Protein AF-0000000065928203 (afdb_homodimer)

Solvent-accessible surface area (backbone atoms only — not comparable to full-atom values): 21500 Å² total; per-residue (Å²): 78,43,32,35,32,48,63,46,37,38,52,28,31,20,33,51,23,47,32,43,63,60,71,48,78,65,45,74,36,81,61,50,65,91,78,40,49,45,71,34,69,78,40,32,73,64,34,78,80,44,62,73,21,31,37,32,56,84,94,43,59,45,48,49,34,68,27,45,38,53,30,48,47,67,67,62,40,92,62,45,67,51,63,46,84,51,43,69,57,37,27,45,29,43,28,47,45,50,40,31,60,73,38,46,44,35,24,49,48,69,39,48,44,44,35,64,80,63,67,40,78,83,51,69,72,40,49,50,44,40,53,49,34,48,51,45,51,23,59,58,19,60,97,36,69,26,72,58,33,84,52,72,30,56,38,41,41,44,44,48,28,38,53,49,48,39,49,60,72,64,55,82,53,70,86,33,55,45,44,40,53,34,49,62,50,46,60,71,69,44,46,46,38,69,59,40,48,54,12,32,57,58,40,35,56,68,78,104,79,42,32,35,30,47,64,44,38,37,52,28,31,19,34,52,24,48,32,44,64,60,72,49,78,66,46,74,37,80,60,50,66,91,78,40,49,46,70,34,69,79,40,32,72,64,35,78,80,44,62,72,22,30,37,32,55,84,93,43,63,45,47,48,35,69,28,46,38,53,30,48,45,68,68,62,40,93,60,44,69,50,62,47,85,51,43,70,58,38,28,44,30,43,28,47,45,49,40,32,62,73,38,45,45,36,25,48,49,68,39,46,42,45,35,65,77,65,68,39,76,84,50,72,72,40,50,50,43,40,52,50,34,47,53,47,50,24,58,59,18,60,95,36,69,25,71,60,32,85,54,72,31,55,39,42,41,42,45,48,29,39,54,47,46,38,50,61,70,64,54,81,53,70,86,32,57,46,45,39,52,34,50,61,49,46,62,71,68,43,46,47,37,69,60,41,49,53,12,34,57,58,41,35,56,69,78,104

Foldseek 3Di:
DEWEAALQDLLSQLLVLLCLVLVHDHNYDYDDVVVPRLVDPVNCVQPVVSDPGWDDDDPDIDDDSLVSSVVCCVPRNPDCQQPHPPPLLNVLLVVLVCLCVPQQLVLVCVFPVCCLPVVDDGDVVSVVSNVVSLVVQLVCQVPALANSHDGHYSSRSSVLSRVLLCVLLPNDSVVSPSVVNSNVVCCPPRRCSVSSNVSSVVNSVSVD/DEWEAALQDLLSQLLVLLCLVLVHDHNYDYDDVVVPRLPDPVNCVQPVVSDPGWDDDPPDIDDDSLVSSVVCCVPRNPDCQQPHPPPLLNVLLVVLVCLCVPQQLVLVCVFPVCCLPVVDDGDVVSVVSNVVSLVVQLVCQVPALANSHDGHYSSRSSVLSRVLLCVLLPNDSVVSPSVVNSNVVCCPPRRCSVSSNVSSVVNSVSVD

Sequence (416 aa):
MDFYYLPGSAPCRSVLMTAKALGIELNKKLLNLQAGEHLKPEFLKINPQHTIPTLVDGDFALWESRAIMVYLVEKYGKNDSLFPKCPKKRAVINQRLYFDMGTLYKSFADYYYPQIFAKAPADPELYKKMEAAFDFLNTFLEGHQYVAGDSLTVADLALLASVSTFEVAGFDFSKYANVAKWYANAKTVAPGFDENWEGCLEFKKFFNMDFYYLPGSAPCRSVLMTAKALGIELNKKLLNLQAGEHLKPEFLKINPQHTIPTLVDGDFALWESRAIMVYLVEKYGKNDSLFPKCPKKRAVINQRLYFDMGTLYKSFADYYYPQIFAKAPADPELYKKMEAAFDFLNTFLEGHQYVAGDSLTVADLALLASVSTFEVAGFDFSKYANVAKWYANAKTVAPGFDENWEGCLEFKKFFN

pLDDT: mean 98.04, std 1.67, range [81.56, 98.94]

Organism: Lucilia cuprina (NCBI:txid7375)

Radius of gyration: 20.42 Å; Cα contacts (8 Å, |Δi|>4): 671; chains: 2; bounding box: 48×51×50 Å

Secondary structure (DSSP, 8-state):
-EEEE-TT-HHHHHHHHHHHHTTPPPEEEE--TTTTGGGSHHHHTT-TT--S-EEEETTEEEESHHHHHHHHHHHH-SSSSSS-S-HHHHHHHHHHHHHIIIIIHHHHHHHHHHHHHH-PPP-HHHHHHHHHHHHHHHHHTTT-SBTTBSS--HHHHHHHHHHHHHHHHT---TT-HHHHHHHHHHHHHSTTHHHHHHHHHHHHTTT-/-EEEE-TT-HHHHHHHHHHHHTTPPPEEEE--TTTTGGGSHHHHTT-TT--S-EEEETTEEEESHHHHHHHHHHHH-SSSSSS-S-HHHHHHHHHHHHHIIIIIHHHHHHHHHHHHHH-PPP-HHHHHHHHHHHHHHHHHTTT-SBTTBSS--HHHHHHHHHHHHHHHHT---TT-HHHHHHHHHHHHHSTTHHHHHHHHHHHHTTT-

Nearest PDB structures (foldseek):
  5zwp-assembly1_B  TM=1.001E+00  e=6.178E-30  Musca domestica
  3mak-assembly1_A  TM=9.957E-01  e=5.494E-28  Drosophila melanogaster
  1jlv-assembly1_A  TM=9.925E-01  e=7.188E-26  Anopheles cracens
  1pn9-assembly1_B  TM=9.950E-01  e=1.300E-24  Anopheles gambiae
  8z3b-assembly1_A  TM=9.804E-01  e=7.040E-24  Plutella xylostella

Structure (mmCIF, N/CA/C/O backbone):
data_AF-0000000065928203-model_v1
#
loop_
_entity.id
_entity.type
_entity.pdbx_description
1 polymer 'Glutathione S-transferase 1-1'
#
loop_
_atom_site.group_PDB
_atom_site.id
_atom_site.type_symbol
_atom_site.label_atom_id
_atom_site.label_alt_id
_atom_site.label_comp_id
_atom_site.lab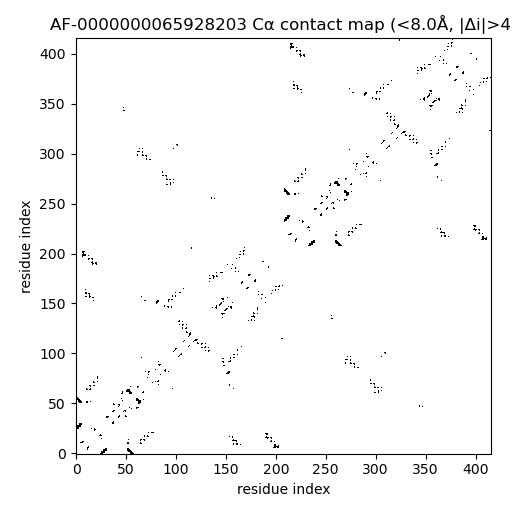el_asym_id
_atom_site.label_entity_id
_atom_site.label_seq_id
_atom_site.pdbx_PDB_ins_code
_atom_site.Cartn_x
_atom_site.Cartn_y
_atom_site.Cartn_z
_atom_site.occupancy
_atom_site.B_iso_or_equiv
_atom_site.auth_seq_id
_atom_site.auth_comp_id
_atom_site.auth_asym_id
_atom_site.auth_atom_id
_atom_site.pdbx_PDB_model_num
ATOM 1 N N . MET A 1 1 ? -11.305 -3.125 -22.25 1 98.12 1 MET A N 1
ATOM 2 C CA . MET A 1 1 ? -10.375 -2.406 -21.375 1 98.12 1 MET A CA 1
ATOM 3 C C . MET A 1 1 ? -8.93 -2.676 -21.797 1 98.12 1 MET A C 1
ATOM 5 O O . MET A 1 1 ? -8.539 -3.83 -21.969 1 98.12 1 MET A O 1
ATOM 9 N N . ASP A 1 2 ? -8.18 -1.575 -22.016 1 98.88 2 ASP A N 1
ATOM 10 C CA . ASP A 1 2 ? -6.77 -1.734 -22.328 1 98.88 2 ASP A CA 1
ATOM 11 C C . ASP A 1 2 ? -5.945 -1.984 -21.062 1 98.88 2 ASP A C 1
ATOM 13 O O . ASP A 1 2 ? -6.168 -1.346 -20.031 1 98.88 2 ASP A O 1
ATOM 17 N N . PHE A 1 3 ? -5.059 -2.934 -21.172 1 98.94 3 PHE A N 1
ATOM 18 C CA . PHE A 1 3 ? -4.227 -3.322 -20.047 1 98.94 3 PHE A CA 1
ATOM 19 C C . PHE A 1 3 ? -2.752 -3.314 -20.422 1 98.94 3 PHE A C 1
ATOM 21 O O . PHE A 1 3 ? -2.268 -4.25 -21.062 1 98.94 3 PHE A O 1
ATOM 28 N N . TYR A 1 4 ? -2.037 -2.283 -20.062 1 98.94 4 TYR A N 1
ATOM 29 C CA . TYR A 1 4 ? -0.608 -2.156 -20.328 1 98.94 4 TYR A CA 1
ATOM 30 C C . TYR A 1 4 ? 0.205 -2.953 -19.312 1 98.94 4 TYR A C 1
ATOM 32 O O . TYR A 1 4 ? 0.083 -2.74 -18.109 1 98.94 4 TYR A O 1
ATOM 40 N N . TYR A 1 5 ? 1.018 -3.934 -19.828 1 98.75 5 TYR A N 1
ATOM 41 C CA . TYR A 1 5 ? 1.588 -4.887 -18.875 1 98.75 5 TYR A CA 1
ATOM 42 C C . TYR A 1 5 ? 2.857 -5.52 -19.438 1 98.75 5 TYR A C 1
ATOM 44 O O . TYR A 1 5 ? 3.221 -5.277 -20.594 1 98.75 5 TYR A O 1
ATOM 52 N N . LEU A 1 6 ? 3.541 -6.207 -18.609 1 98.56 6 LEU A N 1
ATOM 53 C CA . LEU A 1 6 ? 4.57 -7.191 -18.922 1 98.56 6 LEU A CA 1
ATOM 54 C C . LEU A 1 6 ? 4.246 -8.539 -18.297 1 98.56 6 LEU A C 1
ATOM 56 O O . LEU A 1 6 ? 3.816 -8.609 -17.141 1 98.56 6 LEU A O 1
ATOM 60 N N . PRO A 1 7 ? 4.445 -9.594 -19.016 1 98.12 7 PRO A N 1
ATOM 61 C CA . PRO A 1 7 ? 4.023 -10.906 -18.516 1 98.12 7 PRO A CA 1
ATOM 62 C C . PRO A 1 7 ? 4.734 -11.305 -17.234 1 98.12 7 PRO A C 1
ATOM 64 O O . PRO A 1 7 ? 4.133 -11.938 -16.359 1 98.12 7 PRO A O 1
ATOM 67 N N . GLY A 1 8 ? 6 -10.93 -17.109 1 98.25 8 GLY A N 1
ATOM 68 C CA . GLY A 1 8 ? 6.793 -11.359 -15.969 1 98.25 8 GLY A CA 1
ATOM 69 C C . GLY A 1 8 ? 6.496 -10.578 -14.703 1 98.25 8 GLY A C 1
ATOM 70 O O . GLY A 1 8 ? 6.898 -10.977 -13.609 1 98.25 8 GLY A O 1
ATOM 71 N N . SER A 1 9 ? 5.793 -9.461 -14.812 1 98.44 9 SER A N 1
ATOM 72 C CA . SER A 1 9 ? 5.527 -8.562 -13.688 1 98.44 9 SER A CA 1
ATOM 73 C C . SER A 1 9 ? 4.477 -9.148 -12.75 1 98.44 9 SER A C 1
ATOM 75 O O . SER A 1 9 ? 3.328 -9.352 -13.148 1 98.44 9 SER A O 1
ATOM 77 N N . ALA A 1 10 ? 4.863 -9.414 -11.531 1 98.81 10 ALA A N 1
ATOM 78 C CA . ALA A 1 10 ? 3.941 -9.969 -10.547 1 98.81 10 ALA A CA 1
ATOM 79 C C . ALA A 1 10 ? 2.725 -9.07 -10.359 1 98.81 10 ALA A C 1
ATOM 81 O O . ALA A 1 10 ? 1.588 -9.547 -10.344 1 98.81 10 ALA A O 1
ATOM 82 N N . PRO A 1 11 ? 2.895 -7.703 -10.266 1 98.88 11 PRO A N 1
ATOM 83 C CA . PRO A 1 11 ? 1.721 -6.832 -10.18 1 98.88 11 PRO A CA 1
ATOM 84 C C . PRO A 1 11 ? 0.785 -6.98 -11.375 1 98.88 11 PRO A C 1
ATOM 86 O O . PRO A 1 11 ? -0.438 -6.957 -11.219 1 98.88 11 PRO A O 1
ATOM 89 N N . CYS A 1 12 ? 1.313 -7.129 -12.547 1 98.94 12 CYS A N 1
ATOM 90 C CA . CYS A 1 12 ? 0.478 -7.336 -13.719 1 98.94 12 CYS A CA 1
ATOM 91 C C . CYS A 1 12 ? -0.258 -8.664 -13.641 1 98.94 12 CYS A C 1
ATOM 93 O O . CYS A 1 12 ? -1.448 -8.742 -13.953 1 98.94 12 CYS A O 1
ATOM 95 N N . ARG A 1 13 ? 0.425 -9.695 -13.219 1 98.94 13 ARG A N 1
ATOM 96 C CA . ARG A 1 13 ? -0.158 -11.031 -13.156 1 98.94 13 ARG A CA 1
ATOM 97 C C . ARG A 1 13 ? -1.288 -11.078 -12.133 1 98.94 13 ARG A C 1
ATOM 99 O O . ARG A 1 13 ? -2.266 -11.805 -12.312 1 98.94 13 ARG A O 1
ATOM 106 N N . SER A 1 14 ? -1.184 -10.352 -11.047 1 98.94 14 SER A N 1
ATOM 107 C CA . SER A 1 14 ? -2.266 -10.312 -10.07 1 98.94 14 SER A CA 1
ATOM 108 C C . SER A 1 14 ? -3.543 -9.75 -10.68 1 98.94 14 SER A C 1
ATOM 110 O O . SER A 1 14 ? -4.637 -10.266 -10.438 1 98.94 14 SER A O 1
ATOM 112 N N . VAL A 1 15 ? -3.418 -8.703 -11.5 1 98.94 15 VAL A N 1
ATOM 113 C CA . VAL A 1 15 ? -4.566 -8.094 -12.164 1 98.94 15 VAL A CA 1
ATOM 114 C C . VAL A 1 15 ? -5.152 -9.07 -13.188 1 98.94 15 VAL A C 1
ATOM 116 O O . VAL A 1 15 ? -6.371 -9.203 -13.297 1 98.94 15 VAL A O 1
ATOM 119 N N . LEU A 1 16 ? -4.293 -9.766 -13.891 1 98.94 16 LEU A N 1
ATOM 120 C CA . LEU A 1 16 ? -4.746 -10.727 -14.891 1 98.94 16 LEU A CA 1
ATOM 121 C C . LEU A 1 16 ? -5.539 -11.852 -14.242 1 98.94 16 LEU A C 1
ATOM 123 O O . LEU A 1 16 ? -6.582 -12.266 -14.758 1 98.94 16 LEU A O 1
ATOM 127 N N . MET A 1 17 ? -5.07 -12.352 -13.102 1 98.88 17 MET A N 1
ATOM 128 C CA . MET A 1 17 ? -5.812 -13.383 -12.391 1 98.88 17 MET A CA 1
ATOM 129 C C . MET A 1 17 ? -7.156 -12.852 -11.906 1 98.88 17 MET A C 1
ATOM 131 O O . MET A 1 17 ? -8.164 -13.555 -11.945 1 98.88 17 MET A O 1
ATOM 135 N N . THR A 1 18 ? -7.191 -11.602 -11.414 1 98.94 18 THR A N 1
ATOM 136 C CA . THR A 1 18 ? -8.438 -10.992 -10.969 1 98.94 18 THR A CA 1
ATOM 137 C C . THR A 1 18 ? -9.438 -10.891 -12.117 1 98.94 18 THR A C 1
ATOM 139 O O . THR A 1 18 ? -10.609 -11.234 -11.961 1 98.94 18 THR A O 1
ATOM 142 N N . ALA A 1 19 ? -8.953 -10.43 -13.281 1 98.81 19 ALA A N 1
ATOM 143 C CA . ALA A 1 19 ? -9.812 -10.312 -14.461 1 98.81 19 ALA A CA 1
ATOM 144 C C . ALA A 1 19 ? -10.375 -11.672 -14.859 1 98.81 19 ALA A C 1
ATOM 146 O O . ALA A 1 19 ? -11.57 -11.797 -15.148 1 98.81 19 ALA A O 1
ATOM 147 N N . LYS A 1 20 ? -9.531 -12.672 -14.844 1 98.62 20 LYS A N 1
ATOM 148 C CA . LYS A 1 20 ? -9.969 -14.023 -15.18 1 98.62 20 LYS A CA 1
ATOM 149 C C . LYS A 1 20 ? -11.039 -14.516 -14.211 1 98.62 20 LYS A C 1
ATOM 151 O O . LYS A 1 20 ? -12.031 -15.117 -14.625 1 98.62 20 LYS A O 1
ATOM 156 N N . ALA A 1 21 ? -10.852 -14.273 -12.977 1 98.5 21 ALA A N 1
ATOM 157 C CA . ALA A 1 21 ? -11.812 -14.672 -11.953 1 98.5 21 ALA A CA 1
ATOM 158 C C . ALA A 1 21 ? -13.172 -14.016 -12.188 1 98.5 21 ALA A C 1
ATOM 160 O O . ALA A 1 21 ? -14.211 -14.562 -11.82 1 98.5 21 ALA A O 1
ATOM 161 N N . LEU A 1 22 ? -13.188 -12.852 -12.805 1 98.44 22 LEU A N 1
ATOM 162 C CA . LEU A 1 22 ? -14.406 -12.086 -13.039 1 98.44 22 LEU A CA 1
ATOM 163 C C . LEU A 1 22 ? -14.992 -12.383 -14.414 1 98.44 22 LEU A C 1
ATOM 165 O O . LEU A 1 22 ? -16.047 -11.867 -14.766 1 98.44 22 LEU A O 1
ATOM 169 N N . GLY A 1 23 ? -14.242 -13.164 -15.18 1 97.94 23 GLY A N 1
ATOM 170 C CA . GLY A 1 23 ? -14.672 -13.445 -16.547 1 97.94 23 GLY A CA 1
ATOM 171 C C . GLY A 1 23 ? -14.492 -12.273 -17.484 1 97.94 23 GLY A C 1
ATOM 172 O O . GLY A 1 23 ? -15.242 -12.117 -18.453 1 97.94 23 GLY A O 1
ATOM 173 N N . ILE A 1 24 ? -13.562 -11.398 -17.219 1 98 24 ILE A N 1
ATOM 174 C CA . ILE A 1 24 ? -13.289 -10.219 -18.031 1 98 24 ILE A CA 1
ATOM 175 C C . ILE A 1 24 ? -12.102 -10.484 -18.953 1 98 24 ILE A C 1
ATOM 177 O O . ILE A 1 24 ? -11.055 -10.961 -18.516 1 98 24 ILE A O 1
ATOM 181 N N . GLU A 1 25 ? -12.203 -10.258 -20.141 1 97.12 25 GLU A N 1
ATOM 182 C CA . GLU A 1 25 ? -11.094 -10.297 -21.094 1 97.12 25 GLU A CA 1
ATOM 183 C C . GLU A 1 25 ? -10.469 -8.914 -21.266 1 97.12 25 GLU A C 1
ATOM 185 O O . GLU A 1 25 ? -11.148 -7.965 -21.656 1 97.12 25 GLU A O 1
ATOM 190 N N . LEU A 1 26 ? -9.25 -8.805 -21 1 98.69 26 LEU A N 1
ATOM 191 C CA . LEU A 1 26 ? -8.531 -7.539 -21.125 1 98.69 26 LEU A CA 1
ATOM 192 C C . LEU A 1 26 ? -7.824 -7.449 -22.469 1 98.69 26 LEU A C 1
ATOM 194 O O . LEU A 1 26 ? -7.297 -8.445 -22.969 1 98.69 26 LEU A O 1
ATOM 198 N N . ASN A 1 27 ? -7.848 -6.332 -23.062 1 98.88 27 ASN A N 1
ATOM 199 C CA . ASN A 1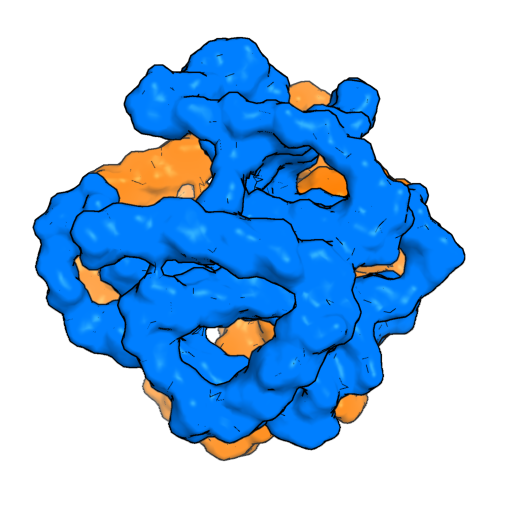 27 ? -7.02 -6.047 -24.219 1 98.88 27 ASN A CA 1
ATOM 200 C C . ASN A 1 27 ? -5.57 -5.766 -23.828 1 98.88 27 ASN A C 1
ATOM 202 O O . ASN A 1 27 ? -5.227 -4.637 -23.469 1 98.88 27 ASN A O 1
ATOM 206 N N . LYS A 1 28 ? -4.738 -6.797 -23.891 1 98.75 28 LYS A N 1
ATOM 207 C CA . LYS A 1 28 ? -3.363 -6.73 -23.406 1 98.75 28 LYS A CA 1
ATOM 208 C C . LYS A 1 28 ? -2.49 -5.891 -24.328 1 98.75 28 LYS A C 1
ATOM 210 O O . LYS A 1 28 ? -2.434 -6.141 -25.547 1 98.75 28 LYS A O 1
ATOM 215 N N . LYS A 1 29 ? -1.912 -4.902 -23.781 1 98.69 29 LYS A N 1
ATOM 216 C CA . LYS A 1 29 ? -0.957 -4.031 -24.453 1 98.69 29 LYS A CA 1
ATOM 217 C C . LYS A 1 29 ? 0.447 -4.203 -23.891 1 98.69 29 LYS A C 1
ATOM 219 O O . LYS A 1 29 ? 0.788 -3.592 -22.875 1 98.69 29 LYS A O 1
ATOM 224 N N . LEU A 1 30 ? 1.231 -4.957 -24.625 1 98.5 30 LEU A N 1
ATOM 225 C CA . LEU A 1 30 ? 2.594 -5.23 -24.172 1 98.5 30 LEU A CA 1
ATOM 226 C C . LEU A 1 30 ? 3.465 -3.984 -24.281 1 98.5 30 LEU A C 1
ATOM 228 O O . LEU A 1 30 ? 3.471 -3.316 -25.328 1 98.5 30 LEU A O 1
ATOM 232 N N . LEU A 1 31 ? 4.176 -3.65 -23.234 1 98 31 LEU A N 1
ATOM 233 C CA . LEU A 1 31 ? 5.105 -2.527 -23.25 1 98 31 LEU A CA 1
ATOM 234 C C . LEU A 1 31 ? 6.547 -3.016 -23.281 1 98 31 LEU A C 1
ATOM 236 O O . LEU A 1 31 ? 6.887 -4.016 -22.656 1 98 31 LEU A O 1
ATOM 240 N N . ASN A 1 32 ? 7.387 -2.338 -24.047 1 97.38 32 ASN A N 1
ATOM 241 C CA . ASN A 1 32 ? 8.828 -2.535 -24.016 1 97.38 32 ASN A CA 1
ATOM 242 C C . ASN A 1 32 ? 9.508 -1.527 -23.094 1 97.38 32 ASN A C 1
ATOM 244 O O . ASN A 1 32 ? 9.883 -0.435 -23.516 1 97.38 32 ASN A O 1
ATOM 248 N N . LEU A 1 33 ? 9.742 -1.918 -21.875 1 96 33 LEU A N 1
ATOM 249 C CA . LEU A 1 33 ? 10.32 -0.999 -20.906 1 96 33 LEU A CA 1
ATOM 250 C C . LEU A 1 33 ? 11.773 -0.688 -21.234 1 96 33 LEU A C 1
ATOM 252 O O . LEU A 1 33 ? 12.25 0.418 -20.984 1 96 33 LEU A O 1
ATOM 256 N N . GLN A 1 34 ? 12.438 -1.675 -21.75 1 93.19 34 GLN A N 1
ATOM 257 C CA . GLN A 1 34 ? 13.828 -1.464 -22.141 1 93.19 34 GLN A CA 1
ATOM 258 C C . GLN A 1 34 ? 13.945 -0.375 -23.203 1 93.19 34 GLN A C 1
ATOM 260 O O . GLN A 1 34 ? 14.906 0.394 -23.203 1 93.19 34 GLN A O 1
ATOM 265 N N . ALA A 1 35 ? 13 -0.288 -24.047 1 96.88 35 ALA A N 1
ATOM 266 C CA . ALA A 1 35 ? 12.977 0.72 -25.094 1 96.88 35 ALA A CA 1
ATOM 267 C C . ALA A 1 35 ? 12.375 2.029 -24.594 1 96.88 35 ALA A C 1
ATOM 269 O O . ALA A 1 35 ? 12.258 2.994 -25.359 1 96.88 35 ALA A O 1
ATOM 270 N N . GLY A 1 36 ? 11.891 2.086 -23.391 1 97.5 36 GLY A N 1
ATOM 271 C CA . GLY A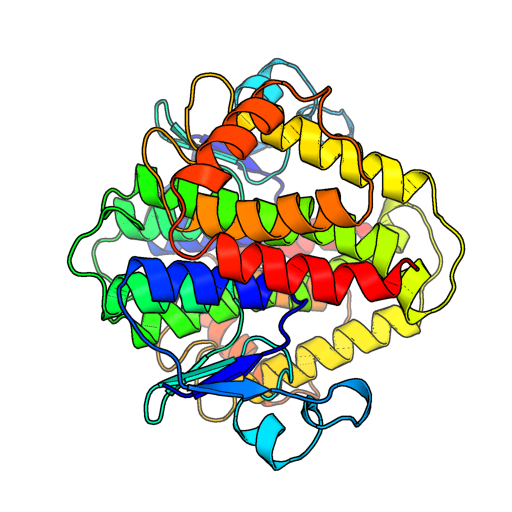 1 36 ? 11.406 3.311 -22.766 1 97.5 36 GLY A CA 1
ATOM 272 C C . GLY A 1 36 ? 10 3.678 -23.203 1 97.5 36 GLY A C 1
ATOM 273 O O . GLY A 1 36 ? 9.609 4.844 -23.125 1 97.5 36 GLY A O 1
ATOM 274 N N . GLU A 1 37 ? 9.219 2.746 -23.609 1 98.31 37 GLU A N 1
ATOM 275 C CA . GLU A 1 37 ? 7.867 3.033 -24.078 1 98.31 37 GLU A CA 1
ATOM 276 C C . GLU A 1 37 ? 7.012 3.645 -22.969 1 98.31 37 GLU A C 1
ATOM 278 O O . GLU A 1 37 ? 6.148 4.48 -23.234 1 98.31 37 GLU A O 1
ATOM 283 N N . HIS A 1 38 ? 7.309 3.252 -21.75 1 98.06 38 HIS A N 1
ATOM 284 C CA . HIS A 1 38 ? 6.547 3.748 -20.609 1 98.06 38 HIS A CA 1
ATOM 285 C C . HIS A 1 38 ? 6.918 5.188 -20.281 1 98.06 38 HIS A C 1
ATOM 287 O O . HIS A 1 38 ? 6.262 5.836 -19.469 1 98.06 38 HIS A O 1
ATOM 293 N N . LEU A 1 39 ? 7.922 5.73 -20.969 1 98.12 39 LEU A N 1
ATOM 294 C CA . LEU A 1 39 ? 8.375 7.09 -20.703 1 98.12 39 LEU A CA 1
ATOM 295 C C . LEU A 1 39 ? 8.008 8.023 -21.844 1 98.12 39 LEU A C 1
ATOM 297 O O . LEU A 1 39 ? 8.258 9.227 -21.766 1 98.12 39 LEU A O 1
ATOM 301 N N . LYS A 1 40 ? 7.434 7.496 -22.859 1 98.19 40 LYS A N 1
ATOM 302 C CA . LYS A 1 40 ? 7.027 8.32 -24 1 98.19 40 LYS A CA 1
ATOM 303 C C . LYS A 1 40 ? 5.789 9.148 -23.656 1 98.19 40 LYS A C 1
ATOM 305 O O . LYS A 1 40 ? 4.973 8.742 -22.828 1 98.19 40 LYS A O 1
ATOM 310 N N . PRO A 1 41 ? 5.605 10.25 -24.359 1 97.94 41 PRO A N 1
ATOM 311 C CA . PRO A 1 41 ? 4.5 11.156 -24.062 1 97.94 41 PRO A CA 1
ATOM 312 C C . PRO A 1 41 ? 3.135 10.477 -24.141 1 97.94 41 PRO A C 1
ATOM 314 O O . PRO A 1 41 ? 2.238 10.781 -23.359 1 97.94 41 PRO A O 1
ATOM 317 N N . GLU A 1 42 ? 3.006 9.602 -25.078 1 97.5 42 GLU A N 1
ATOM 318 C CA . GLU A 1 42 ? 1.722 8.938 -25.266 1 97.5 42 GLU A CA 1
ATOM 319 C C . GLU A 1 42 ? 1.326 8.133 -24.031 1 97.5 42 GLU A C 1
ATOM 321 O O . GLU A 1 42 ? 0.159 8.125 -23.641 1 97.5 42 GLU A O 1
ATOM 326 N N . PHE A 1 43 ? 2.309 7.398 -23.406 1 98.56 43 PHE A N 1
ATOM 327 C CA . PHE A 1 43 ? 2.01 6.621 -22.219 1 98.56 43 PHE A CA 1
ATOM 328 C C . PHE A 1 43 ? 1.923 7.527 -20.984 1 98.56 43 PHE A C 1
ATOM 330 O O . PHE A 1 43 ? 1.082 7.312 -20.109 1 98.56 43 PHE A O 1
ATOM 337 N N . LEU A 1 44 ? 2.758 8.578 -20.953 1 98.12 44 LEU A N 1
ATOM 338 C CA . LEU A 1 44 ? 2.777 9.484 -19.812 1 98.12 44 LEU A CA 1
ATOM 339 C C . LEU A 1 44 ? 1.461 10.25 -19.703 1 98.12 44 LEU A C 1
ATOM 341 O O . LEU A 1 44 ? 1.05 10.633 -18.609 1 98.12 44 LEU A O 1
ATOM 345 N N . LYS A 1 45 ? 0.74 10.398 -20.781 1 97.38 45 LYS A N 1
ATOM 346 C CA . LYS A 1 45 ? -0.581 11.016 -20.766 1 97.38 45 LYS A CA 1
ATOM 347 C C . LYS A 1 45 ? -1.599 10.133 -20.047 1 97.38 45 LYS A C 1
ATOM 349 O O . LYS A 1 45 ? -2.564 10.633 -19.469 1 97.38 45 LYS A O 1
ATOM 354 N N . ILE A 1 46 ? -1.377 8.844 -20.125 1 98.12 46 ILE A N 1
ATOM 355 C CA . ILE A 1 46 ? -2.275 7.883 -19.5 1 98.12 46 ILE A CA 1
ATOM 356 C C . ILE A 1 46 ? -1.898 7.703 -18.031 1 98.12 46 ILE A C 1
ATOM 358 O O . ILE A 1 46 ? -2.762 7.742 -17.141 1 98.12 46 ILE A O 1
ATOM 362 N N . ASN A 1 47 ? -0.62 7.559 -17.781 1 98.69 47 ASN A N 1
ATOM 363 C CA . ASN A 1 47 ? -0.081 7.332 -16.453 1 98.69 47 ASN A CA 1
ATOM 364 C C . ASN A 1 47 ? 1.18 8.156 -16.203 1 98.69 47 ASN A C 1
ATOM 366 O O . ASN A 1 47 ? 2.291 7.684 -16.453 1 98.69 47 ASN A O 1
ATOM 370 N N . PRO A 1 48 ? 1.059 9.305 -15.562 1 98.38 48 PRO A N 1
ATOM 371 C CA . PRO A 1 48 ? 2.213 10.18 -15.336 1 98.38 48 PRO A CA 1
ATOM 372 C C . PRO A 1 48 ? 3.271 9.531 -14.445 1 98.38 48 PRO A C 1
ATOM 374 O O . PRO A 1 48 ? 4.418 9.984 -14.414 1 98.38 48 PRO A O 1
ATOM 377 N N . GLN A 1 49 ? 2.885 8.508 -13.695 1 98.56 49 GLN A N 1
ATOM 378 C CA . GLN A 1 49 ? 3.846 7.797 -12.859 1 98.56 49 GLN A CA 1
ATOM 379 C C . GLN A 1 49 ? 4.578 6.723 -13.656 1 98.56 49 GLN A C 1
ATOM 381 O O . GLN A 1 49 ? 5.543 6.129 -13.172 1 98.56 49 GLN A O 1
ATOM 386 N N . HIS A 1 50 ? 4.059 6.363 -14.844 1 98.56 50 HIS A N 1
ATOM 387 C CA . HIS A 1 50 ? 4.699 5.57 -15.891 1 98.56 50 HIS A CA 1
ATOM 388 C C . HIS A 1 50 ? 4.984 4.156 -15.406 1 98.56 50 HIS A C 1
ATOM 390 O O . HIS A 1 50 ? 6.031 3.586 -15.719 1 98.56 50 HIS A O 1
ATOM 396 N N . THR A 1 51 ? 4.156 3.648 -14.508 1 98.38 51 THR A N 1
ATOM 397 C CA . THR A 1 51 ? 4.328 2.291 -14 1 98.38 51 THR A CA 1
ATOM 398 C C . THR A 1 51 ? 3.402 1.32 -14.734 1 98.38 51 THR A C 1
ATOM 400 O O . THR A 1 51 ? 2.479 1.741 -15.43 1 98.38 51 THR A O 1
ATOM 403 N N . ILE A 1 52 ? 3.684 0.092 -14.656 1 98.44 52 ILE A N 1
ATOM 404 C CA . ILE A 1 52 ? 2.775 -0.993 -15.008 1 98.44 52 ILE A CA 1
ATOM 405 C C . ILE A 1 52 ? 2.402 -1.786 -13.758 1 98.44 52 ILE A C 1
ATOM 407 O O . ILE A 1 52 ? 3.17 -1.834 -12.797 1 98.44 52 ILE A O 1
ATOM 411 N N . PRO A 1 53 ? 1.271 -2.361 -13.75 1 98.81 53 PRO A N 1
ATOM 412 C CA . PRO A 1 53 ? 0.211 -2.318 -14.766 1 98.81 53 PRO A CA 1
ATOM 413 C C . PRO A 1 53 ? -0.483 -0.959 -14.828 1 98.81 53 PRO A C 1
ATOM 415 O O . PRO A 1 53 ? -0.451 -0.196 -13.859 1 98.81 53 PRO A O 1
ATOM 418 N N . THR A 1 54 ? -0.995 -0.655 -15.977 1 98.94 54 THR A N 1
ATOM 419 C CA . THR A 1 54 ? -1.93 0.445 -16.188 1 98.94 54 THR A CA 1
ATOM 420 C C . THR A 1 54 ? -3.174 -0.039 -16.938 1 98.94 54 THR A C 1
ATOM 422 O O . THR A 1 54 ? -3.068 -0.718 -17.953 1 98.94 54 THR A O 1
ATOM 425 N N . LEU A 1 55 ? -4.34 0.233 -16.391 1 98.94 55 LEU A N 1
ATOM 426 C CA . LEU A 1 55 ? -5.629 -0.118 -16.969 1 98.94 55 LEU A CA 1
ATOM 427 C C . LEU A 1 55 ? -6.32 1.116 -17.547 1 98.94 55 LEU A C 1
ATOM 429 O O . LEU A 1 55 ? -6.348 2.17 -16.891 1 98.94 55 LEU A O 1
ATOM 433 N N . VAL A 1 56 ? -6.809 1.044 -18.719 1 98.88 56 VAL A N 1
ATOM 434 C CA . VAL A 1 56 ? -7.656 2.08 -19.312 1 98.88 56 VAL A CA 1
ATOM 435 C C . VAL A 1 56 ? -9.047 1.519 -19.578 1 98.88 56 VAL A C 1
ATOM 437 O O . VAL A 1 56 ? -9.219 0.671 -20.453 1 98.88 56 VAL A O 1
ATOM 440 N N . ASP A 1 57 ? -10.023 1.899 -18.797 1 98.75 57 ASP A N 1
ATOM 441 C CA . ASP A 1 57 ? -11.438 1.539 -18.938 1 98.75 57 ASP A CA 1
ATOM 442 C C . ASP A 1 57 ? -12.258 2.711 -19.469 1 98.75 57 ASP A C 1
ATOM 444 O O . ASP A 1 57 ? -12.789 3.508 -18.688 1 98.75 57 ASP A O 1
ATOM 448 N N . GLY A 1 58 ? -12.461 2.775 -20.797 1 97.75 58 GLY A N 1
ATOM 449 C CA . GLY A 1 58 ? -13.039 3.967 -21.391 1 97.75 58 GLY A CA 1
ATOM 450 C C . GLY A 1 58 ? -12.164 5.195 -21.234 1 97.75 58 GLY A C 1
ATOM 451 O O . GLY A 1 58 ? -11.008 5.191 -21.656 1 97.75 58 GLY A O 1
ATOM 452 N N . ASP A 1 59 ? -12.609 6.188 -20.594 1 97.25 59 ASP A N 1
ATOM 453 C CA . ASP A 1 59 ? -11.875 7.434 -20.391 1 97.25 59 ASP A CA 1
ATOM 454 C C . ASP A 1 59 ? -11.18 7.441 -19.031 1 97.25 59 ASP A C 1
ATOM 456 O O . ASP A 1 59 ? -10.664 8.477 -18.594 1 97.25 59 ASP A O 1
ATOM 460 N N . PHE A 1 60 ? -11.219 6.297 -18.438 1 98.31 60 PHE A N 1
ATOM 461 C CA . PHE A 1 60 ? -10.672 6.195 -17.078 1 98.31 60 PHE A CA 1
ATOM 462 C C . PHE A 1 60 ? -9.391 5.375 -17.078 1 98.31 60 PHE A C 1
ATOM 464 O O . PHE A 1 60 ? -9.398 4.199 -17.453 1 98.31 60 PHE A O 1
ATOM 471 N N . ALA A 1 61 ? -8.258 5.996 -16.641 1 98.75 61 ALA A N 1
ATOM 472 C CA . ALA A 1 61 ? -6.977 5.312 -16.5 1 98.75 61 ALA A CA 1
ATOM 473 C C . ALA A 1 61 ? -6.645 5.074 -15.031 1 98.75 61 ALA A C 1
ATOM 475 O O . ALA A 1 61 ? -6.879 5.945 -14.188 1 98.75 61 ALA A O 1
ATOM 476 N N . LEU A 1 62 ? -6.18 3.914 -14.766 1 98.88 62 LEU A N 1
ATOM 477 C CA . LEU A 1 62 ? -5.844 3.537 -13.398 1 98.88 62 LEU A CA 1
ATOM 478 C C . LEU A 1 62 ? -4.57 2.699 -13.359 1 98.88 62 LEU A C 1
ATOM 480 O O . LEU A 1 62 ? -4.387 1.802 -14.188 1 98.88 62 LEU A O 1
ATOM 484 N N . TRP A 1 63 ? -3.688 3.129 -12.422 1 98.75 63 TRP A N 1
ATOM 485 C CA . TRP A 1 63 ? -2.521 2.305 -12.117 1 98.75 63 TRP A CA 1
ATOM 486 C C . TRP A 1 63 ? -2.475 1.954 -10.641 1 98.75 63 TRP A C 1
ATOM 488 O O . TRP A 1 63 ? -3.309 2.422 -9.859 1 98.75 63 TRP A O 1
ATOM 498 N N . GLU A 1 64 ? -1.399 1.188 -10.328 1 98.5 64 GLU A N 1
ATOM 499 C CA . GLU A 1 64 ? -1.324 0.48 -9.047 1 98.5 64 GLU A CA 1
ATOM 500 C C . GLU A 1 64 ? -2.141 -0.809 -9.086 1 98.5 64 GLU A C 1
ATOM 502 O O . GLU A 1 64 ? -3.369 -0.77 -9.164 1 98.5 64 GLU A O 1
ATOM 507 N N . SER A 1 65 ? -1.49 -1.962 -9.109 1 98.88 65 SER A N 1
ATOM 508 C CA . SER A 1 65 ? -2.111 -3.26 -9.352 1 98.88 65 SER A CA 1
ATOM 509 C C . SER A 1 65 ? -3.223 -3.539 -8.344 1 98.88 65 SER A C 1
ATOM 511 O O . SER A 1 65 ? -4.32 -3.949 -8.727 1 98.88 65 SER A O 1
ATOM 513 N N . ARG A 1 66 ? -3.029 -3.23 -7.062 1 98.88 66 ARG A N 1
ATOM 514 C CA . ARG A 1 66 ? -4 -3.545 -6.02 1 98.88 66 ARG A CA 1
ATOM 515 C C . ARG A 1 66 ? -5.234 -2.654 -6.133 1 98.88 66 ARG A C 1
ATOM 517 O O . ARG A 1 66 ? -6.355 -3.104 -5.891 1 98.88 66 ARG A O 1
ATOM 524 N N . ALA A 1 67 ? -5.023 -1.369 -6.504 1 98.88 67 ALA A N 1
ATOM 525 C CA . ALA A 1 67 ? -6.152 -0.486 -6.785 1 98.88 67 ALA A CA 1
ATOM 526 C C . ALA A 1 67 ? -6.949 -0.98 -7.988 1 98.88 67 ALA A C 1
ATOM 528 O O . ALA A 1 67 ? -8.18 -0.942 -7.98 1 98.88 67 ALA A O 1
ATOM 529 N N . ILE A 1 68 ? -6.273 -1.479 -9.039 1 98.94 68 ILE A N 1
ATOM 530 C CA . ILE A 1 68 ? -6.93 -1.998 -10.234 1 98.94 68 ILE A CA 1
ATOM 531 C C . ILE A 1 68 ? -7.754 -3.232 -9.883 1 98.94 68 ILE A C 1
ATOM 533 O O . ILE A 1 68 ? -8.898 -3.367 -10.312 1 98.94 68 ILE A O 1
ATOM 537 N N . MET A 1 69 ? -7.176 -4.125 -9.086 1 98.94 69 MET A N 1
ATOM 538 C CA . MET A 1 69 ? -7.871 -5.348 -8.695 1 98.94 69 MET A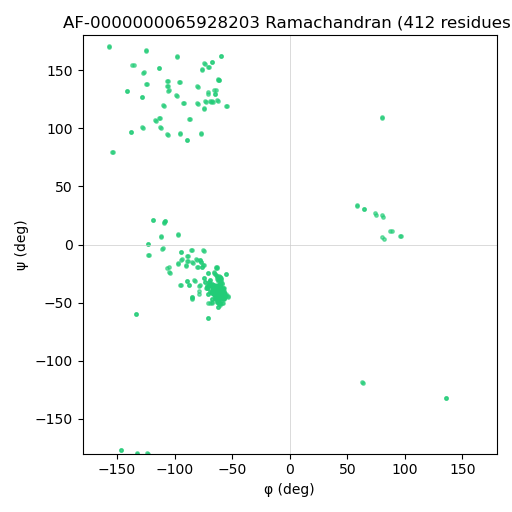 CA 1
ATOM 539 C C . MET A 1 69 ? -9.18 -5.027 -7.984 1 98.94 69 MET A C 1
ATOM 541 O O . MET A 1 69 ? -10.234 -5.559 -8.344 1 98.94 69 MET A O 1
ATOM 545 N N . VAL A 1 70 ? -9.102 -4.152 -6.984 1 98.88 70 VAL A N 1
ATOM 546 C CA . VAL A 1 70 ? -10.281 -3.797 -6.203 1 98.88 70 VAL A CA 1
ATOM 547 C C . VAL A 1 70 ? -11.289 -3.066 -7.086 1 98.88 70 VAL A C 1
ATOM 549 O O . VAL A 1 70 ? -12.492 -3.307 -6.996 1 98.88 70 VAL A O 1
ATOM 552 N N . TYR A 1 71 ? -10.844 -2.199 -8 1 98.81 71 TYR A N 1
ATOM 553 C CA . TYR A 1 71 ? -11.719 -1.514 -8.945 1 98.81 71 TYR A CA 1
ATOM 554 C C . TYR A 1 71 ? -12.492 -2.514 -9.797 1 98.81 71 TYR A C 1
ATOM 556 O O . TYR A 1 71 ? -13.711 -2.408 -9.938 1 98.81 71 TYR A O 1
ATOM 564 N N . LEU A 1 72 ? -11.82 -3.523 -10.328 1 98.88 72 LEU A N 1
ATOM 565 C CA . LEU A 1 72 ? -12.445 -4.512 -11.195 1 98.88 72 LEU A CA 1
ATOM 566 C C . LEU A 1 72 ? -13.523 -5.285 -10.445 1 98.88 72 LEU A C 1
ATOM 568 O O . LEU A 1 72 ? -14.625 -5.5 -10.969 1 98.88 72 LEU A O 1
ATOM 572 N N . VAL A 1 73 ? -13.211 -5.652 -9.211 1 98.56 73 VAL A N 1
ATOM 573 C CA . VAL A 1 73 ? -14.172 -6.469 -8.477 1 98.56 73 VAL A CA 1
ATOM 574 C C . VAL A 1 73 ? -15.375 -5.621 -8.07 1 98.56 73 VAL A C 1
ATOM 576 O O . VAL A 1 73 ? -16.516 -6.098 -8.07 1 98.56 73 VAL A O 1
ATOM 579 N N . GLU A 1 74 ? -15.172 -4.359 -7.699 1 97.88 74 GLU A N 1
ATOM 580 C CA . GLU A 1 74 ? -16.266 -3.5 -7.254 1 97.88 74 GLU A CA 1
ATOM 581 C C . GLU A 1 74 ? -17.156 -3.1 -8.422 1 97.88 74 GLU A C 1
ATOM 583 O O . GLU A 1 74 ? -18.375 -2.98 -8.266 1 97.88 74 GLU A O 1
ATOM 588 N N . LYS A 1 75 ? -16.562 -2.898 -9.547 1 97.81 75 LYS A N 1
ATOM 589 C CA . LYS A 1 75 ? -17.312 -2.381 -10.688 1 97.81 75 LYS A CA 1
ATOM 590 C C . LYS A 1 75 ? -17.953 -3.512 -11.484 1 97.81 75 LYS A C 1
ATOM 592 O O . LYS A 1 75 ? -19.094 -3.379 -11.961 1 97.81 75 LYS A O 1
ATOM 597 N N . TYR A 1 76 ? -17.281 -4.68 -11.57 1 97.88 76 TYR A N 1
ATOM 598 C CA . TYR A 1 76 ? -17.719 -5.668 -12.555 1 97.88 76 TYR A CA 1
ATOM 599 C C . TYR A 1 76 ? -18.047 -6.996 -11.883 1 97.88 76 TYR A C 1
ATOM 601 O O . TYR A 1 76 ? -18.547 -7.918 -12.523 1 97.88 76 TYR A O 1
ATOM 609 N N . GLY A 1 77 ? -17.734 -7.129 -10.602 1 97.25 77 GLY A N 1
ATOM 610 C CA . GLY A 1 77 ? -18.031 -8.367 -9.906 1 97.25 77 GLY A CA 1
ATOM 611 C C . GLY A 1 77 ? -19.516 -8.688 -9.867 1 97.25 77 GLY A C 1
ATOM 612 O O . GLY A 1 77 ? -20.344 -7.793 -9.711 1 97.25 77 GLY A O 1
ATOM 613 N N . LYS A 1 78 ? -19.859 -9.977 -10.016 1 95.81 78 LYS A N 1
ATOM 614 C CA . LYS A 1 78 ? -21.25 -10.43 -9.984 1 95.81 78 LYS A CA 1
ATOM 615 C C . LYS A 1 78 ? -21.672 -10.781 -8.555 1 95.81 78 LYS A C 1
ATOM 617 O O . LYS A 1 78 ? -22.859 -10.945 -8.281 1 95.81 78 LYS A O 1
ATOM 622 N N . ASN A 1 79 ? -20.719 -10.969 -7.766 1 93.81 79 ASN A N 1
ATOM 623 C CA . ASN A 1 79 ? -20.891 -11.18 -6.332 1 93.81 79 ASN A CA 1
ATOM 624 C C . ASN A 1 79 ? -19.734 -10.594 -5.535 1 93.81 79 ASN A C 1
ATOM 626 O O . ASN A 1 79 ? -18.828 -9.984 -6.105 1 93.81 79 ASN A O 1
ATOM 630 N N . ASP A 1 80 ? -19.797 -10.805 -4.223 1 91.81 80 ASP A N 1
ATOM 631 C CA . ASP A 1 80 ? -18.812 -10.109 -3.396 1 91.81 80 ASP A CA 1
ATOM 632 C C . ASP A 1 80 ? -17.766 -11.078 -2.848 1 91.81 80 ASP A C 1
ATOM 634 O O . ASP A 1 80 ? -17.109 -10.797 -1.847 1 91.81 80 ASP A O 1
ATOM 638 N N . SER A 1 81 ? -17.609 -12.211 -3.439 1 95.31 81 SER A N 1
ATOM 639 C CA . SER A 1 81 ? -16.766 -13.258 -2.871 1 95.31 81 SER A CA 1
ATOM 640 C C . SER A 1 81 ? -15.305 -12.844 -2.863 1 95.31 81 SER A C 1
ATOM 642 O O . SER A 1 81 ? -14.586 -13.094 -1.89 1 95.31 81 SER A O 1
ATOM 644 N N . LEU A 1 82 ? -14.875 -12.156 -3.906 1 98.31 82 LEU A N 1
ATOM 645 C CA . LEU A 1 82 ? -13.469 -11.805 -4.031 1 98.31 82 LEU A CA 1
ATOM 646 C C . LEU A 1 82 ? -13.125 -10.594 -3.17 1 98.31 82 LEU A C 1
ATOM 648 O O . LEU A 1 82 ? -11.953 -10.328 -2.891 1 98.31 82 LEU A O 1
ATOM 652 N N . PHE A 1 83 ? -14.117 -9.852 -2.807 1 98.44 83 PHE A N 1
ATOM 653 C CA . PHE A 1 83 ? -13.984 -8.656 -1.984 1 98.44 83 PHE A CA 1
ATOM 654 C C . PHE A 1 83 ? -15.273 -8.367 -1.222 1 98.44 83 PHE A C 1
ATOM 656 O O . PHE A 1 83 ? -16.047 -7.484 -1.603 1 98.44 83 PHE A O 1
ATOM 663 N N . PRO A 1 84 ? -15.484 -9.078 -0.138 1 97.31 84 PRO A N 1
ATOM 664 C CA . PRO A 1 84 ? -16.75 -9.031 0.588 1 97.31 84 PRO A CA 1
ATOM 665 C C . PRO A 1 84 ? -17.094 -7.633 1.101 1 97.31 84 PRO A C 1
ATOM 667 O O . PRO A 1 84 ? -16.203 -6.816 1.319 1 97.31 84 PRO A O 1
ATOM 670 N N . LYS A 1 85 ? -18.391 -7.398 1.449 1 94.75 85 LYS A N 1
ATOM 671 C CA . LYS A 1 85 ? -18.859 -6.074 1.849 1 94.75 85 LYS A CA 1
ATOM 672 C C . LYS A 1 85 ? -18.688 -5.863 3.35 1 94.75 85 LYS A C 1
ATOM 674 O O . LYS A 1 85 ? -18.766 -4.734 3.836 1 94.75 85 LYS A O 1
ATOM 679 N N . CYS A 1 86 ? -18.453 -6.945 4.043 1 96.75 86 CYS A N 1
ATOM 680 C CA . CYS A 1 86 ? -18.25 -6.84 5.484 1 96.75 86 CYS A CA 1
ATOM 681 C C . CYS A 1 86 ? -17 -6.012 5.793 1 96.75 86 CYS A C 1
ATOM 683 O O . CYS A 1 86 ? -15.898 -6.344 5.355 1 96.75 86 CYS A O 1
ATOM 685 N N . PRO A 1 87 ? -17.141 -4.922 6.602 1 97.31 87 PRO A N 1
ATOM 686 C CA . PRO A 1 87 ? -16 -4.031 6.848 1 97.31 87 PRO A CA 1
ATOM 687 C C . PRO A 1 87 ? -14.812 -4.754 7.473 1 97.31 87 PRO A C 1
ATOM 689 O O . PRO A 1 87 ? -13.664 -4.492 7.102 1 97.31 87 PRO A O 1
ATOM 692 N N . LYS A 1 88 ? -15.086 -5.652 8.391 1 98 88 LYS A N 1
ATOM 693 C CA . LYS A 1 88 ? -13.992 -6.375 9.039 1 98 88 LYS A CA 1
ATOM 694 C C . LYS A 1 88 ? -13.242 -7.25 8.039 1 98 88 LYS A C 1
ATOM 696 O O . LYS A 1 88 ? -12.008 -7.262 8.023 1 98 88 LYS A O 1
ATOM 701 N N . LYS A 1 89 ? -13.93 -8.016 7.207 1 98.06 89 LYS A N 1
ATOM 702 C CA . LYS A 1 89 ? -13.305 -8.875 6.207 1 98.06 89 LYS A CA 1
ATOM 703 C C . LYS A 1 89 ? -12.516 -8.047 5.195 1 98.06 89 LYS A C 1
ATOM 705 O O . LYS A 1 89 ? -11.383 -8.391 4.852 1 98.06 89 LYS A O 1
ATOM 710 N N . ARG A 1 90 ? -13.086 -6.891 4.766 1 98.06 90 ARG A N 1
ATOM 711 C CA . ARG A 1 90 ? -12.414 -6 3.822 1 98.06 90 ARG A CA 1
ATOM 712 C C . ARG A 1 90 ? -11.141 -5.426 4.426 1 98.06 90 ARG A C 1
ATOM 714 O O . ARG A 1 90 ? -10.141 -5.246 3.727 1 98.06 90 ARG A O 1
ATOM 721 N N . ALA A 1 91 ? -11.242 -5.133 5.707 1 98.75 91 ALA A N 1
ATOM 722 C CA . ALA A 1 91 ? -10.078 -4.566 6.391 1 98.75 91 ALA A CA 1
ATOM 723 C C . ALA A 1 91 ? -8.898 -5.535 6.367 1 98.75 91 ALA A C 1
ATOM 725 O O . ALA A 1 91 ? -7.766 -5.133 6.109 1 98.75 91 ALA A O 1
ATOM 726 N N . VAL A 1 92 ? -9.164 -6.793 6.605 1 98.75 92 VAL A N 1
ATOM 727 C CA . VAL A 1 92 ? -8.109 -7.801 6.598 1 98.75 92 VAL A CA 1
ATOM 728 C C . VAL A 1 92 ? -7.551 -7.957 5.184 1 98.75 92 VAL A C 1
ATOM 730 O O . VAL A 1 92 ? -6.336 -8.039 4.996 1 98.75 92 VAL A O 1
ATOM 733 N N . ILE A 1 93 ? -8.422 -7.953 4.199 1 98.88 93 ILE A N 1
ATOM 734 C CA . ILE A 1 93 ? -8.008 -8.055 2.803 1 98.88 93 ILE A CA 1
ATOM 735 C C . ILE A 1 93 ? -7.098 -6.879 2.449 1 98.88 93 ILE A C 1
ATOM 737 O O . ILE A 1 93 ? -6.012 -7.07 1.903 1 98.88 93 ILE A O 1
ATOM 741 N N . ASN A 1 94 ? -7.547 -5.672 2.77 1 98.88 94 ASN A N 1
ATOM 742 C CA . ASN A 1 94 ? -6.738 -4.484 2.502 1 98.88 94 ASN A CA 1
ATOM 743 C C . ASN A 1 94 ? -5.383 -4.562 3.195 1 98.88 94 ASN A C 1
ATOM 745 O O . ASN A 1 94 ? -4.352 -4.262 2.59 1 98.88 94 ASN A O 1
ATOM 749 N N . GLN A 1 95 ? -5.43 -4.98 4.43 1 98.88 95 GLN A N 1
ATOM 750 C CA . GLN A 1 95 ? -4.18 -5.113 5.172 1 98.88 95 GLN A CA 1
ATOM 751 C C . GLN A 1 95 ? -3.225 -6.078 4.473 1 98.88 95 GLN A C 1
ATOM 753 O O . GLN A 1 95 ? -2.02 -5.82 4.402 1 98.88 95 GLN A O 1
ATOM 758 N N . ARG A 1 96 ? -3.717 -7.195 3.975 1 98.94 96 ARG A N 1
ATOM 759 C CA . ARG A 1 96 ? -2.885 -8.172 3.283 1 98.94 96 ARG A CA 1
ATOM 760 C C . ARG A 1 96 ? -2.352 -7.609 1.971 1 98.94 96 ARG A C 1
ATOM 762 O O . ARG A 1 96 ? -1.221 -7.898 1.577 1 98.94 96 ARG A O 1
ATOM 769 N N . LEU A 1 97 ? -3.203 -6.816 1.276 1 98.94 97 LEU A N 1
ATOM 770 C CA . LEU A 1 97 ? -2.756 -6.176 0.044 1 98.94 97 LEU A CA 1
ATOM 771 C C . LEU A 1 97 ? -1.621 -5.195 0.322 1 98.94 97 LEU A C 1
ATOM 773 O O . LEU A 1 97 ? -0.621 -5.18 -0.4 1 98.94 97 LEU A O 1
ATOM 777 N N . TYR A 1 98 ? -1.761 -4.426 1.368 1 98.94 98 TYR A N 1
ATOM 778 C CA . TYR A 1 98 ? -0.696 -3.506 1.751 1 98.94 98 TYR A CA 1
ATOM 779 C C . TYR A 1 98 ? 0.544 -4.266 2.207 1 98.94 98 TYR A C 1
ATOM 781 O O . TYR A 1 98 ? 1.672 -3.846 1.933 1 98.94 98 TYR A O 1
ATOM 789 N N . PHE A 1 99 ? 0.353 -5.418 2.943 1 98.94 99 PHE A N 1
ATOM 790 C CA . PHE A 1 99 ? 1.46 -6.281 3.342 1 98.94 99 PHE A CA 1
ATOM 791 C C . PHE A 1 99 ? 2.246 -6.75 2.123 1 98.94 99 PHE A C 1
ATOM 793 O O . PHE A 1 99 ? 3.479 -6.738 2.131 1 98.94 99 PHE A O 1
ATOM 800 N N . ASP A 1 100 ? 1.508 -7.137 1.111 1 98.88 100 ASP A N 1
ATOM 801 C CA . ASP A 1 100 ? 2.172 -7.59 -0.108 1 98.88 100 ASP A CA 1
ATOM 802 C C . ASP A 1 100 ? 3.016 -6.473 -0.718 1 98.88 100 ASP A C 1
ATOM 804 O O . ASP A 1 100 ? 4.195 -6.668 -1.014 1 98.88 100 ASP A O 1
ATOM 808 N N . MET A 1 101 ? 2.445 -5.32 -0.883 1 98.62 101 MET A N 1
ATOM 809 C CA . MET A 1 101 ? 3.146 -4.207 -1.512 1 98.62 101 MET A CA 1
ATOM 810 C C . MET A 1 101 ? 4.336 -3.766 -0.666 1 98.62 101 MET A C 1
ATOM 812 O O . MET A 1 101 ? 5.445 -3.609 -1.18 1 98.62 101 MET A O 1
ATOM 816 N N . GLY A 1 102 ? 4.074 -3.645 0.644 1 98.31 102 GLY A N 1
ATOM 817 C CA . GLY A 1 102 ? 5.02 -2.939 1.495 1 98.31 102 GLY A CA 1
ATOM 818 C C . GLY A 1 102 ? 6.02 -3.861 2.164 1 98.31 102 GLY A C 1
ATOM 819 O O . GLY A 1 102 ? 7.02 -3.4 2.723 1 98.31 102 GLY A O 1
ATOM 820 N N . THR A 1 103 ? 5.77 -5.23 2.127 1 98.75 103 THR A N 1
ATOM 821 C CA . THR A 1 103 ? 6.637 -6.148 2.857 1 98.75 103 THR A CA 1
ATOM 822 C C . THR A 1 103 ? 7.023 -7.336 1.984 1 98.75 103 THR A C 1
ATOM 824 O O . THR A 1 103 ? 8.203 -7.527 1.668 1 98.75 103 THR A O 1
ATOM 827 N N . LEU A 1 104 ? 6.086 -8.094 1.516 1 98.94 104 LEU A N 1
ATOM 828 C CA . LEU A 1 104 ? 6.379 -9.352 0.837 1 98.94 104 LEU A CA 1
ATOM 829 C C . LEU A 1 104 ? 7.012 -9.102 -0.527 1 98.94 104 LEU A C 1
ATOM 831 O O . LEU A 1 104 ? 8.195 -9.367 -0.723 1 98.94 104 LEU A O 1
ATOM 835 N N . TYR A 1 105 ? 6.285 -8.469 -1.433 1 98.81 105 TYR A N 1
ATOM 836 C CA . TYR A 1 105 ? 6.828 -8.195 -2.756 1 98.81 105 TYR A CA 1
ATOM 837 C C . TYR A 1 105 ? 7.984 -7.203 -2.674 1 98.81 105 TYR A C 1
ATOM 839 O O . TYR A 1 105 ? 8.953 -7.305 -3.43 1 98.81 105 TYR A O 1
ATOM 847 N N . LYS A 1 106 ? 7.855 -6.27 -1.776 1 98.69 106 LYS A N 1
ATOM 848 C CA . LYS A 1 106 ? 8.938 -5.305 -1.575 1 98.69 106 LYS A CA 1
ATOM 849 C C . LYS A 1 106 ? 10.242 -6.012 -1.224 1 98.69 106 LYS A C 1
ATOM 851 O O . LYS A 1 106 ? 11.305 -5.633 -1.714 1 98.69 106 LYS A O 1
ATOM 856 N N . SER A 1 107 ? 10.195 -6.992 -0.298 1 98.81 107 SER A N 1
ATOM 857 C CA . SER A 1 107 ? 11.414 -7.699 0.096 1 98.81 107 SER A CA 1
ATOM 858 C C . SER A 1 107 ? 12.047 -8.414 -1.093 1 98.81 107 SER A C 1
ATOM 860 O O . SER A 1 107 ? 13.273 -8.477 -1.2 1 98.81 107 SER A O 1
ATOM 862 N N . PHE A 1 108 ? 11.219 -8.93 -1.979 1 98.88 108 PHE A N 1
ATOM 863 C CA . PHE A 1 108 ? 11.703 -9.547 -3.207 1 98.88 108 PHE A CA 1
ATOM 864 C C . PHE A 1 108 ? 12.43 -8.531 -4.074 1 98.88 108 PHE A C 1
ATOM 866 O O . PHE A 1 108 ? 13.57 -8.758 -4.488 1 98.88 108 PHE A O 1
ATOM 873 N N . ALA A 1 109 ? 11.75 -7.414 -4.367 1 98.44 109 ALA A N 1
ATOM 874 C CA . ALA A 1 109 ? 12.281 -6.375 -5.25 1 98.44 109 ALA A CA 1
ATOM 875 C C . ALA A 1 109 ? 13.594 -5.82 -4.715 1 98.44 109 ALA A C 1
ATOM 877 O O . ALA A 1 109 ? 14.562 -5.664 -5.465 1 98.44 109 ALA A O 1
ATOM 878 N N . ASP A 1 110 ? 13.602 -5.582 -3.385 1 97.94 110 ASP A N 1
ATOM 879 C CA . ASP A 1 110 ? 14.789 -5.016 -2.758 1 97.94 110 ASP A CA 1
ATOM 880 C C . ASP A 1 110 ? 15.984 -5.961 -2.885 1 97.94 110 ASP A C 1
ATOM 882 O O . ASP A 1 110 ? 17.125 -5.512 -3.051 1 97.94 110 ASP A O 1
ATOM 886 N N . TYR A 1 111 ? 15.734 -7.215 -2.812 1 98.62 111 TYR A N 1
ATOM 887 C CA . TYR A 1 111 ? 16.828 -8.18 -2.82 1 98.62 111 TYR A CA 1
ATOM 888 C C . TYR A 1 111 ? 17.25 -8.523 -4.246 1 98.62 111 TYR A C 1
ATOM 890 O O . TYR A 1 111 ? 18.438 -8.461 -4.582 1 98.62 111 TYR A O 1
ATOM 898 N N . TYR A 1 112 ? 16.312 -8.797 -5.145 1 98.38 112 TYR A N 1
ATOM 899 C CA . TYR A 1 112 ? 16.656 -9.43 -6.418 1 98.38 112 TYR A CA 1
ATOM 900 C C . TYR A 1 112 ? 16.844 -8.383 -7.508 1 98.38 112 TYR A C 1
ATOM 902 O O . TYR A 1 112 ? 17.688 -8.555 -8.398 1 98.38 112 TYR A O 1
ATOM 910 N N . TYR A 1 113 ? 16.094 -7.262 -7.516 1 97.56 113 TYR A N 1
ATOM 911 C CA . TYR A 1 113 ? 16.125 -6.348 -8.648 1 97.56 113 TYR A CA 1
ATOM 912 C C . TYR A 1 113 ? 17.5 -5.707 -8.812 1 97.56 113 TYR A C 1
ATOM 914 O O . TYR A 1 113 ? 18.016 -5.617 -9.922 1 97.56 113 TYR A O 1
ATOM 922 N N . PRO A 1 114 ? 18.141 -5.281 -7.703 1 97 114 PRO A N 1
ATOM 923 C CA . PRO A 1 114 ? 19.484 -4.746 -7.887 1 97 114 PRO A CA 1
ATOM 924 C C . PRO A 1 114 ? 20.438 -5.758 -8.516 1 97 114 PRO A C 1
ATOM 926 O O . PRO A 1 114 ? 21.328 -5.379 -9.289 1 97 114 PRO A O 1
ATOM 929 N N . GLN A 1 115 ? 20.266 -6.996 -8.219 1 97.06 115 GLN A N 1
ATOM 930 C CA . GLN A 1 115 ? 21.109 -8.047 -8.773 1 97.06 115 GLN A CA 1
ATOM 931 C C . GLN A 1 115 ? 20.828 -8.25 -10.258 1 97.06 115 GLN A C 1
ATOM 933 O O . GLN A 1 115 ? 21.75 -8.336 -11.07 1 97.06 115 GLN A O 1
ATOM 938 N N . ILE A 1 116 ? 19.547 -8.234 -10.602 1 95.25 116 ILE A N 1
ATOM 939 C CA . ILE A 1 116 ? 19.078 -8.562 -11.953 1 95.25 116 ILE A CA 1
ATOM 940 C C . ILE A 1 116 ? 19.297 -7.363 -12.875 1 95.25 116 ILE A C 1
ATOM 942 O O . ILE A 1 116 ? 19.781 -7.512 -13.992 1 95.25 116 ILE A O 1
ATOM 946 N N . PHE A 1 117 ? 19.016 -6.16 -12.438 1 92.56 117 PHE A N 1
ATOM 947 C CA . PHE A 1 117 ? 18.922 -5.02 -13.344 1 92.56 117 PHE A CA 1
ATOM 948 C C . PHE A 1 117 ? 20.141 -4.125 -13.219 1 92.56 117 PHE A C 1
ATOM 950 O O . PHE A 1 117 ? 20.438 -3.324 -14.117 1 92.56 117 PHE A O 1
ATOM 957 N N . ALA A 1 118 ? 20.891 -4.258 -12.039 1 93.31 118 ALA A N 1
ATOM 958 C CA . ALA A 1 118 ? 22.062 -3.398 -11.852 1 93.31 118 ALA A CA 1
ATOM 959 C C . ALA A 1 118 ? 23.312 -4.227 -11.617 1 93.31 118 ALA A C 1
ATOM 961 O O . ALA A 1 118 ? 24.391 -3.674 -11.375 1 93.31 118 ALA A O 1
ATOM 962 N N . LYS A 1 119 ? 23.234 -5.512 -11.609 1 95.69 119 LYS A N 1
ATOM 963 C CA . LYS A 1 119 ? 24.344 -6.43 -11.406 1 95.69 119 LYS A CA 1
ATOM 964 C C . LYS A 1 119 ? 25.031 -6.172 -10.07 1 95.69 119 LYS A C 1
ATOM 966 O O . LYS A 1 119 ? 26.266 -6.242 -9.969 1 95.69 119 LYS A O 1
ATOM 971 N N . ALA A 1 120 ? 24.25 -5.785 -9.133 1 96.62 120 ALA A N 1
ATOM 972 C CA . ALA A 1 120 ? 24.75 -5.605 -7.77 1 96.62 120 ALA A CA 1
ATOM 973 C C . ALA A 1 120 ? 24.938 -6.949 -7.07 1 96.62 120 ALA A C 1
ATOM 975 O O . ALA A 1 120 ? 24.281 -7.938 -7.43 1 96.62 120 ALA A O 1
ATOM 976 N N . PRO A 1 121 ? 25.875 -6.957 -6.168 1 97.62 121 PRO A N 1
ATOM 977 C CA . PRO A 1 121 ? 26 -8.203 -5.41 1 97.62 121 PRO A CA 1
ATOM 978 C C . PRO A 1 121 ? 24.797 -8.469 -4.496 1 97.62 121 PRO A C 1
ATOM 980 O O . PRO A 1 121 ? 24.109 -7.523 -4.094 1 97.62 121 PRO A O 1
ATOM 983 N N . ALA A 1 122 ? 24.656 -9.766 -4.188 1 97.44 122 ALA A N 1
ATOM 984 C CA . ALA A 1 122 ? 23.625 -10.141 -3.221 1 97.44 122 ALA A CA 1
ATOM 985 C C . ALA A 1 122 ? 23.906 -9.516 -1.855 1 97.44 122 ALA A C 1
ATOM 987 O O . ALA A 1 122 ? 25.062 -9.422 -1.435 1 97.44 122 ALA A O 1
ATOM 988 N N . ASP A 1 123 ? 22.875 -9.078 -1.166 1 97.5 123 ASP A N 1
ATOM 989 C CA . ASP A 1 123 ? 22.984 -8.492 0.165 1 97.5 123 ASP A CA 1
ATOM 990 C C . ASP A 1 123 ? 22.328 -9.391 1.214 1 97.5 123 ASP A C 1
ATOM 992 O O . ASP A 1 123 ? 21.094 -9.469 1.291 1 97.5 123 ASP A O 1
ATOM 996 N N . PRO A 1 124 ? 23.062 -10.023 2.059 1 98 124 PRO A N 1
ATOM 997 C CA . PRO A 1 124 ? 22.516 -10.969 3.025 1 98 124 PRO A CA 1
ATOM 998 C C . PRO A 1 124 ? 21.5 -10.32 3.971 1 98 124 PRO A C 1
ATOM 1000 O O . PRO A 1 124 ? 20.578 -10.984 4.445 1 98 124 PRO A O 1
ATOM 1003 N N . GLU A 1 125 ? 21.672 -9.031 4.238 1 97.56 125 GLU A N 1
ATOM 1004 C CA . GLU A 1 125 ? 20.719 -8.352 5.109 1 97.56 125 GLU A CA 1
ATOM 1005 C C . GLU A 1 125 ? 19.344 -8.234 4.441 1 97.56 125 GLU A C 1
ATOM 1007 O O . GLU A 1 125 ? 18.312 -8.312 5.109 1 97.56 125 GLU A O 1
ATOM 1012 N N . LEU A 1 126 ? 19.344 -8.047 3.139 1 98.25 126 LEU A N 1
ATOM 1013 C CA . LEU A 1 126 ? 18.094 -7.973 2.402 1 98.25 126 LEU A CA 1
ATOM 1014 C C . LEU A 1 126 ? 17.453 -9.352 2.262 1 98.25 126 LEU A C 1
ATOM 1016 O O . LEU A 1 126 ? 16.234 -9.477 2.225 1 98.25 126 LEU A O 1
ATOM 1020 N N . TYR A 1 127 ? 18.297 -10.414 2.172 1 98.69 127 TYR A N 1
ATOM 1021 C CA . TYR A 1 127 ? 17.766 -11.781 2.16 1 98.69 127 TYR A CA 1
ATOM 1022 C C . TYR A 1 127 ? 17 -12.078 3.436 1 98.69 127 TYR A C 1
ATOM 1024 O O . TYR A 1 127 ? 15.93 -12.695 3.391 1 98.69 127 TYR A O 1
ATOM 1032 N N . LYS A 1 128 ? 17.484 -11.609 4.578 1 98.62 128 LYS A N 1
ATOM 1033 C CA . LYS A 1 128 ? 16.828 -11.82 5.863 1 98.62 128 LYS A CA 1
ATOM 1034 C C . LYS A 1 128 ? 15.453 -11.156 5.895 1 98.62 128 LYS A C 1
ATOM 1036 O O . LYS A 1 128 ? 14.539 -11.625 6.574 1 98.62 128 LYS A O 1
ATOM 1041 N N . LYS A 1 129 ? 15.336 -10.086 5.145 1 98.62 129 LYS A N 1
ATOM 1042 C CA . LYS A 1 129 ? 14.047 -9.406 5.086 1 98.62 129 LYS A CA 1
ATOM 1043 C C . LYS A 1 129 ? 13.016 -10.258 4.348 1 98.62 129 LYS A C 1
ATOM 1045 O O . LYS A 1 129 ? 11.828 -10.219 4.668 1 98.62 129 LYS A O 1
ATOM 1050 N N . MET A 1 130 ? 13.453 -11.008 3.312 1 98.81 130 MET A N 1
ATOM 1051 C CA . MET A 1 130 ? 12.555 -11.945 2.65 1 98.81 130 MET A CA 1
ATOM 1052 C C . MET A 1 130 ? 12.109 -13.047 3.613 1 98.81 130 MET A C 1
ATOM 1054 O O . MET A 1 130 ? 10.93 -13.398 3.66 1 98.81 130 MET A O 1
ATOM 1058 N N . GLU A 1 131 ? 13.07 -13.523 4.414 1 98.88 131 GLU A N 1
ATOM 1059 C CA . GLU A 1 131 ? 12.734 -14.539 5.406 1 98.88 131 GLU A CA 1
ATOM 1060 C C . GLU A 1 131 ? 11.734 -14.008 6.426 1 98.88 131 GLU A C 1
ATOM 1062 O O . GLU A 1 131 ? 10.766 -14.688 6.762 1 98.88 131 GLU A O 1
ATOM 1067 N N . ALA A 1 132 ? 11.93 -12.797 6.891 1 98.75 132 ALA A N 1
ATOM 1068 C CA . ALA A 1 132 ? 11.016 -12.18 7.844 1 98.75 132 ALA A CA 1
ATOM 1069 C C . ALA A 1 132 ? 9.617 -12.023 7.25 1 98.75 132 ALA A C 1
ATOM 1071 O O . ALA A 1 132 ? 8.617 -12.25 7.934 1 98.75 132 ALA A O 1
ATOM 1072 N N . ALA A 1 133 ? 9.57 -11.633 6.008 1 98.88 133 ALA A N 1
ATOM 1073 C CA . ALA A 1 133 ? 8.281 -11.484 5.332 1 98.88 133 ALA A CA 1
ATOM 1074 C C . ALA A 1 133 ? 7.527 -12.812 5.301 1 98.88 133 ALA A C 1
ATOM 1076 O O . ALA A 1 133 ? 6.316 -12.844 5.535 1 98.88 133 ALA A O 1
ATOM 1077 N N . PHE A 1 134 ? 8.211 -13.883 5.055 1 98.94 134 PHE A N 1
ATOM 1078 C CA . PHE A 1 134 ? 7.566 -15.188 4.996 1 98.94 134 PHE A CA 1
ATOM 1079 C C . PHE A 1 134 ? 7.199 -15.68 6.391 1 98.94 134 PHE A C 1
ATOM 1081 O O . PHE A 1 134 ? 6.211 -16.391 6.566 1 98.94 134 PHE A O 1
ATOM 1088 N N . ASP A 1 135 ? 7.98 -15.25 7.422 1 98.88 135 ASP A N 1
ATOM 1089 C CA . ASP A 1 135 ? 7.574 -15.523 8.797 1 98.88 135 ASP A CA 1
ATOM 1090 C C . ASP A 1 135 ? 6.234 -14.867 9.117 1 98.88 135 ASP A C 1
ATOM 1092 O O . ASP A 1 135 ? 5.359 -15.484 9.719 1 98.88 135 ASP A O 1
ATOM 1096 N N . PHE A 1 136 ? 6.109 -13.641 8.719 1 98.88 136 PHE A N 1
ATOM 1097 C CA . PHE A 1 136 ? 4.852 -12.93 8.93 1 98.88 136 PHE A CA 1
ATOM 1098 C C . PHE A 1 136 ? 3.709 -13.633 8.203 1 98.88 136 PHE A C 1
ATOM 1100 O O . PHE A 1 136 ? 2.666 -13.914 8.797 1 98.88 136 PHE A O 1
ATOM 1107 N N . LEU A 1 137 ? 3.887 -13.906 6.914 1 98.94 137 LEU A N 1
ATOM 1108 C CA . LEU A 1 137 ? 2.84 -14.539 6.117 1 98.94 137 LEU A CA 1
ATOM 1109 C C . LEU A 1 137 ? 2.436 -15.883 6.715 1 98.94 137 LEU A C 1
ATOM 1111 O O . LEU A 1 137 ? 1.249 -16.219 6.754 1 98.94 137 LEU A O 1
ATOM 1115 N N . ASN A 1 138 ? 3.453 -16.641 7.125 1 98.94 138 ASN A N 1
ATOM 1116 C CA . ASN A 1 138 ? 3.188 -17.922 7.762 1 98.94 138 ASN A CA 1
ATOM 1117 C C . ASN A 1 138 ? 2.305 -17.766 9 1 98.94 138 ASN A C 1
ATOM 1119 O O . ASN A 1 138 ? 1.396 -18.578 9.227 1 98.94 138 ASN A O 1
ATOM 1123 N N . THR A 1 139 ? 2.574 -16.734 9.758 1 98.69 139 THR A N 1
ATOM 1124 C CA . THR A 1 139 ? 1.789 -16.438 10.953 1 98.69 139 THR A CA 1
ATOM 1125 C C . THR A 1 139 ? 0.373 -16.016 10.57 1 98.69 139 THR A C 1
ATOM 1127 O O . THR A 1 139 ? -0.599 -16.453 11.188 1 98.69 139 THR A O 1
ATOM 1130 N N . PHE A 1 140 ? 0.223 -15.188 9.516 1 98.5 140 PHE A N 1
ATOM 1131 C CA . PHE A 1 140 ? -1.084 -14.734 9.062 1 98.5 140 PHE A CA 1
ATOM 1132 C C . PHE A 1 140 ? -1.966 -15.914 8.672 1 98.5 140 PHE A C 1
ATOM 1134 O O . PHE A 1 140 ? -3.186 -15.867 8.836 1 98.5 140 PHE A O 1
ATOM 1141 N N . LEU A 1 141 ? -1.405 -16.953 8.188 1 98.75 141 LEU A N 1
ATOM 1142 C CA . LEU A 1 141 ? -2.125 -18.062 7.59 1 98.75 141 LEU A CA 1
ATOM 1143 C C . LEU A 1 141 ? -2.484 -19.109 8.641 1 98.75 141 LEU A C 1
ATOM 1145 O O . LEU A 1 141 ? -3.211 -20.062 8.359 1 98.75 141 LEU A O 1
ATOM 1149 N N . GLU A 1 142 ? -1.928 -18.938 9.828 1 98.12 142 GLU A N 1
ATOM 1150 C CA . GLU A 1 142 ? -2.229 -19.891 10.883 1 98.12 142 GLU A CA 1
ATOM 1151 C C . GLU A 1 142 ? -3.732 -20.031 11.102 1 98.12 142 GLU A C 1
ATOM 1153 O O . GLU A 1 142 ? -4.41 -19.031 11.367 1 98.12 142 GLU A O 1
ATOM 1158 N N . GLY A 1 143 ? -4.242 -21.234 10.898 1 97.31 143 GLY A N 1
ATOM 1159 C CA . GLY A 1 143 ? -5.645 -21.516 11.141 1 97.31 143 GLY A CA 1
ATOM 1160 C C . GLY A 1 143 ? -6.551 -21.094 10 1 97.31 143 GLY A C 1
ATOM 1161 O O . GLY A 1 143 ? -7.773 -21.156 10.117 1 97.31 143 GLY A O 1
ATOM 1162 N N . HIS A 1 144 ? -6.023 -20.641 8.938 1 97.94 144 HIS A N 1
ATOM 1163 C CA . HIS A 1 144 ? -6.816 -20.156 7.812 1 97.94 144 HIS A CA 1
ATOM 1164 C C . HIS A 1 144 ? -6.398 -20.844 6.512 1 97.94 144 HIS A C 1
ATOM 1166 O O . HIS A 1 144 ? -5.215 -21.125 6.305 1 97.94 144 HIS A O 1
ATOM 1172 N N . GLN A 1 145 ? -7.32 -21.016 5.656 1 98.06 145 GLN A N 1
ATOM 1173 C CA . GLN A 1 145 ? -7.055 -21.625 4.355 1 98.06 145 GLN A CA 1
ATOM 1174 C C . GLN A 1 145 ? -6.527 -20.594 3.363 1 98.06 145 GLN A C 1
ATOM 1176 O O . GLN A 1 145 ? -5.758 -20.938 2.463 1 98.06 145 GLN A O 1
ATOM 1181 N N . TYR A 1 146 ? -6.988 -19.375 3.572 1 98.81 146 TYR A N 1
ATOM 1182 C CA . TYR A 1 146 ? -6.605 -18.281 2.684 1 98.81 146 TYR A CA 1
ATOM 1183 C C . TYR A 1 146 ? -5.984 -17.125 3.467 1 98.81 146 TYR A C 1
ATOM 1185 O O . TYR A 1 146 ? -6.051 -17.094 4.699 1 98.81 146 TYR A O 1
ATOM 1193 N N . VAL A 1 147 ? -5.336 -16.156 2.811 1 98.88 147 VAL A N 1
ATOM 1194 C CA . VAL A 1 147 ? -4.492 -15.164 3.465 1 98.88 147 VAL A CA 1
ATOM 1195 C C . VAL A 1 147 ? -5.363 -14.195 4.258 1 98.88 147 VAL A C 1
ATOM 1197 O O . VAL A 1 147 ? -4.883 -13.539 5.188 1 98.88 147 VAL A O 1
ATOM 1200 N N . ALA A 1 148 ? -6.625 -14.062 3.861 1 98.38 148 ALA A N 1
ATOM 1201 C CA . ALA A 1 148 ? -7.52 -13.156 4.578 1 98.38 148 ALA A CA 1
ATOM 1202 C C . ALA A 1 148 ? -8.703 -13.914 5.18 1 98.38 148 ALA A C 1
ATOM 1204 O O . ALA A 1 148 ? -9.773 -13.344 5.379 1 98.38 148 ALA A O 1
ATOM 1205 N N . GLY A 1 149 ? -8.57 -15.219 5.367 1 97.06 149 GLY A N 1
ATOM 1206 C CA . GLY A 1 149 ? -9.656 -15.953 6.008 1 97.06 149 GLY A CA 1
ATOM 1207 C C . GLY A 1 149 ? -9.977 -17.266 5.309 1 97.06 149 GLY A C 1
ATOM 1208 O O . GLY A 1 149 ? -9.086 -18.062 5.02 1 97.06 149 GLY A O 1
ATOM 1209 N N . ASP A 1 150 ? -11.266 -17.438 5.09 1 95.88 150 ASP A N 1
ATOM 1210 C CA . ASP A 1 150 ? -11.688 -18.797 4.73 1 95.88 150 ASP A CA 1
ATOM 1211 C C . ASP A 1 150 ? -12.164 -18.844 3.281 1 95.88 150 ASP A C 1
ATOM 1213 O O . ASP A 1 150 ? -12.727 -19.859 2.85 1 95.88 150 ASP A O 1
ATOM 1217 N N . SER A 1 151 ? -12.016 -17.844 2.605 1 97.56 151 SER A N 1
ATOM 1218 C CA . SER A 1 151 ? -12.398 -17.828 1.196 1 97.56 151 SER A CA 1
ATOM 1219 C C . SER A 1 151 ? -11.336 -17.125 0.347 1 97.56 151 SER A C 1
ATOM 1221 O O . SER A 1 151 ? -10.555 -16.328 0.857 1 97.56 151 SER A O 1
ATOM 1223 N N . LEU A 1 152 ? -11.328 -17.516 -0.92 1 98.5 152 LEU A N 1
ATOM 1224 C CA . LEU A 1 152 ? -10.453 -16.859 -1.888 1 98.5 152 LEU A CA 1
ATOM 1225 C C . LEU A 1 152 ? -10.859 -15.398 -2.084 1 98.5 152 LEU A C 1
ATOM 1227 O O . LEU A 1 152 ? -12.039 -15.094 -2.264 1 98.5 152 LEU A O 1
ATOM 1231 N N . THR A 1 153 ? -9.938 -14.492 -1.985 1 98.81 153 THR A N 1
ATOM 1232 C CA . THR A 1 153 ? -10.18 -13.07 -2.227 1 98.81 153 THR A CA 1
ATOM 1233 C C . THR A 1 153 ? -9.109 -12.484 -3.141 1 98.81 153 THR A C 1
ATOM 1235 O O . THR A 1 153 ? -8.18 -13.188 -3.539 1 98.81 153 THR A O 1
ATOM 1238 N N . VAL A 1 154 ? -9.148 -11.219 -3.475 1 98.88 154 VAL A N 1
ATOM 1239 C CA . VAL A 1 154 ? -8.148 -10.531 -4.285 1 98.88 154 VAL A CA 1
ATOM 1240 C C . VAL A 1 154 ? -6.801 -10.539 -3.57 1 98.88 154 VAL A C 1
ATOM 1242 O O . VAL A 1 154 ? -5.75 -10.484 -4.211 1 98.88 154 VAL A O 1
ATOM 1245 N N . ALA A 1 155 ? -6.793 -10.609 -2.213 1 98.94 155 ALA A N 1
ATOM 1246 C CA . ALA A 1 155 ? -5.531 -10.68 -1.482 1 98.94 155 ALA A CA 1
ATOM 1247 C C . ALA A 1 155 ? -4.77 -11.953 -1.83 1 98.94 155 ALA A C 1
ATOM 1249 O O . ALA A 1 155 ? -3.549 -11.93 -1.995 1 98.94 155 ALA A O 1
ATOM 1250 N N . ASP A 1 156 ? -5.512 -13.062 -1.932 1 98.94 156 ASP A N 1
ATOM 1251 C CA . ASP A 1 156 ? -4.867 -14.312 -2.318 1 98.94 156 ASP A CA 1
ATOM 1252 C C . ASP A 1 156 ? -4.254 -14.211 -3.715 1 98.94 156 ASP A C 1
ATOM 1254 O O . ASP A 1 156 ? -3.152 -14.703 -3.953 1 98.94 156 ASP A O 1
ATOM 1258 N N . LEU A 1 157 ? -4.961 -13.586 -4.609 1 98.94 157 LEU A N 1
ATOM 1259 C CA . LEU A 1 157 ? -4.484 -13.469 -5.98 1 98.94 157 LEU A CA 1
ATOM 1260 C C . LEU A 1 157 ? -3.236 -12.594 -6.055 1 98.94 157 LEU A C 1
ATOM 1262 O O . LEU A 1 157 ? -2.285 -12.922 -6.77 1 98.94 157 LEU A O 1
ATOM 1266 N N . ALA A 1 158 ? -3.211 -11.5 -5.328 1 98.94 158 ALA A N 1
ATOM 1267 C CA . ALA A 1 158 ? -2.037 -10.633 -5.285 1 98.94 158 ALA A CA 1
ATOM 1268 C C . ALA A 1 158 ? -0.833 -11.367 -4.703 1 98.94 158 ALA A C 1
ATOM 1270 O O . ALA A 1 158 ? 0.25 -11.359 -5.293 1 98.94 158 ALA A O 1
ATOM 1271 N N . LEU A 1 159 ? -1.05 -12.016 -3.557 1 98.94 159 LEU A N 1
ATOM 1272 C CA . LEU A 1 159 ? 0.058 -12.68 -2.879 1 98.94 159 LEU A CA 1
ATOM 1273 C C . LEU A 1 159 ? 0.512 -13.914 -3.656 1 98.94 159 LEU A C 1
ATOM 1275 O O . LEU A 1 159 ? 1.698 -14.25 -3.658 1 98.94 159 LEU A O 1
ATOM 1279 N N . LEU A 1 160 ? -0.418 -14.578 -4.34 1 98.94 160 LEU A N 1
ATOM 1280 C CA . LEU A 1 160 ? -0.06 -15.711 -5.188 1 98.94 160 LEU A CA 1
ATOM 1281 C C . LEU A 1 160 ? 0.903 -15.281 -6.289 1 98.94 160 LEU A C 1
ATOM 1283 O O . LEU A 1 160 ? 1.884 -15.977 -6.566 1 98.94 160 LEU A O 1
ATOM 1287 N N . ALA A 1 161 ? 0.64 -14.148 -6.938 1 98.94 161 ALA A N 1
ATOM 1288 C CA . ALA A 1 161 ? 1.553 -13.625 -7.949 1 98.94 161 ALA A CA 1
ATOM 1289 C C . ALA A 1 161 ? 2.934 -13.359 -7.359 1 98.94 161 ALA A C 1
ATOM 1291 O O . ALA A 1 161 ? 3.953 -13.703 -7.965 1 98.94 161 ALA A O 1
ATOM 1292 N N . SER A 1 162 ? 3.006 -12.797 -6.152 1 98.94 162 SER A N 1
ATOM 1293 C CA . SER A 1 162 ? 4.27 -12.492 -5.488 1 98.94 162 SER A CA 1
ATOM 1294 C C . SER A 1 162 ? 5.016 -13.773 -5.109 1 98.94 162 SER A C 1
ATOM 1296 O O . SER A 1 162 ? 6.188 -13.938 -5.449 1 98.94 162 SER A O 1
ATOM 1298 N N . VAL A 1 163 ? 4.328 -14.703 -4.445 1 98.94 163 VAL A N 1
ATOM 1299 C CA . VAL A 1 163 ? 4.977 -15.906 -3.941 1 98.94 163 VAL A CA 1
ATOM 1300 C C . VAL A 1 163 ? 5.438 -16.766 -5.113 1 98.94 163 VAL A C 1
ATOM 1302 O O . VAL A 1 163 ? 6.488 -17.422 -5.043 1 98.94 163 VAL A O 1
ATOM 1305 N N . SER A 1 164 ? 4.672 -16.781 -6.227 1 98.94 164 SER A N 1
ATOM 1306 C CA . SER A 1 164 ? 5.098 -17.484 -7.426 1 98.94 164 SER A CA 1
ATOM 1307 C C . SER A 1 164 ? 6.402 -16.922 -7.973 1 98.94 164 SER A C 1
ATOM 1309 O O . SER A 1 164 ? 7.227 -17.656 -8.523 1 98.94 164 SER A O 1
ATOM 1311 N N . THR A 1 165 ? 6.609 -15.617 -7.855 1 98.88 165 THR A N 1
ATOM 1312 C CA . THR A 1 165 ? 7.844 -14.969 -8.281 1 98.88 165 THR A CA 1
ATOM 1313 C C . THR A 1 165 ? 9.023 -15.43 -7.426 1 98.88 165 THR A C 1
ATOM 1315 O O . THR A 1 165 ? 10.117 -15.664 -7.941 1 98.88 165 THR A O 1
ATOM 1318 N N . PHE A 1 166 ? 8.781 -15.57 -6.105 1 98.81 166 PHE A N 1
ATOM 1319 C CA . PHE A 1 166 ? 9.812 -16.109 -5.219 1 98.81 166 PHE A CA 1
ATOM 1320 C C . PHE A 1 166 ? 10.203 -17.516 -5.637 1 98.81 166 PHE A C 1
ATOM 1322 O O . PHE A 1 166 ? 11.391 -17.875 -5.613 1 98.81 166 PHE A O 1
ATOM 1329 N N . GLU A 1 167 ? 9.195 -18.312 -6.027 1 98.5 167 GLU A N 1
ATOM 1330 C CA . GLU A 1 167 ? 9.453 -19.688 -6.438 1 98.5 167 GLU A CA 1
ATOM 1331 C C . GLU A 1 167 ? 10.398 -19.734 -7.633 1 98.5 167 GLU A C 1
ATOM 1333 O O . GLU A 1 167 ? 11.391 -20.469 -7.613 1 98.5 167 GLU A O 1
ATOM 1338 N N . VAL A 1 168 ? 10.188 -18.938 -8.648 1 97.62 168 VAL A N 1
ATOM 1339 C CA . VAL A 1 168 ? 10.992 -19.047 -9.859 1 97.62 168 VAL A CA 1
ATOM 1340 C C . VAL A 1 168 ? 12.375 -18.438 -9.617 1 97.62 168 VAL A C 1
ATOM 1342 O O . VAL A 1 168 ? 13.32 -18.703 -10.367 1 97.62 168 VAL A O 1
ATOM 1345 N N . ALA A 1 169 ? 12.484 -17.594 -8.578 1 98 169 ALA A N 1
ATOM 1346 C CA . ALA A 1 169 ? 13.773 -17.016 -8.211 1 98 169 ALA A CA 1
ATOM 1347 C C . ALA A 1 169 ? 14.602 -17.984 -7.383 1 98 169 ALA A C 1
ATOM 1349 O O . ALA A 1 169 ? 15.773 -17.734 -7.094 1 98 169 ALA A O 1
ATOM 1350 N N . GLY A 1 170 ? 13.93 -19.078 -6.902 1 97.38 170 GLY A N 1
ATOM 1351 C CA . GLY A 1 170 ? 14.648 -20.109 -6.184 1 97.38 170 GLY A CA 1
ATOM 1352 C C . GLY A 1 170 ? 14.602 -19.938 -4.676 1 97.38 170 GLY A C 1
ATOM 1353 O O . GLY A 1 170 ? 15.359 -20.594 -3.949 1 97.38 170 GLY A O 1
ATOM 1354 N N . PHE A 1 171 ? 13.812 -19 -4.234 1 98.19 171 PHE A N 1
ATOM 1355 C CA . PHE A 1 171 ? 13.648 -18.875 -2.791 1 98.19 171 PHE A CA 1
ATOM 1356 C C . PHE A 1 171 ? 12.883 -20.062 -2.227 1 98.19 171 PHE A C 1
ATOM 1358 O O . PHE A 1 171 ? 11.758 -20.344 -2.643 1 98.19 171 PHE A O 1
ATOM 1365 N N . ASP A 1 172 ? 13.414 -20.766 -1.303 1 97.88 172 ASP A N 1
ATOM 1366 C CA . ASP A 1 172 ? 12.789 -21.938 -0.709 1 97.88 172 ASP A CA 1
ATOM 1367 C C . ASP A 1 172 ? 11.883 -21.547 0.456 1 97.88 172 ASP A C 1
ATOM 1369 O O . ASP A 1 172 ? 12.367 -21.219 1.539 1 97.88 172 ASP A O 1
ATOM 1373 N N . PHE A 1 173 ? 10.586 -21.641 0.234 1 98.38 173 PHE A N 1
ATOM 1374 C CA . PHE A 1 173 ? 9.672 -21.312 1.316 1 98.38 173 PHE A CA 1
ATOM 1375 C C . PHE A 1 173 ? 8.977 -22.562 1.85 1 98.38 173 PHE A C 1
ATOM 1377 O O . PHE A 1 173 ? 7.895 -22.469 2.432 1 98.38 173 PHE A O 1
ATOM 1384 N N . SER A 1 174 ? 9.492 -23.75 1.625 1 97.94 174 SER A N 1
ATOM 1385 C CA . SER A 1 174 ? 8.914 -25 2.086 1 97.94 174 SER A CA 1
ATOM 1386 C C . SER A 1 174 ? 8.914 -25.094 3.607 1 97.94 174 SER A C 1
ATOM 1388 O O . SER A 1 174 ? 8.078 -25.781 4.199 1 97.94 174 SER A O 1
ATOM 1390 N N . LYS A 1 175 ? 9.82 -24.391 4.297 1 98 175 LYS A N 1
ATOM 1391 C CA . LYS A 1 175 ? 9.922 -24.438 5.75 1 98 175 LYS A CA 1
ATOM 1392 C C . LYS A 1 175 ? 8.797 -23.641 6.41 1 98 175 LYS A C 1
ATOM 1394 O O . LYS A 1 175 ? 8.57 -23.766 7.617 1 98 175 LYS A O 1
ATOM 1399 N N . TYR A 1 176 ? 8.195 -22.812 5.656 1 98.88 176 TYR A N 1
ATOM 1400 C CA . TYR A 1 176 ? 7.008 -22.109 6.137 1 98.88 176 TYR A CA 1
ATOM 1401 C C . TYR A 1 176 ? 5.746 -22.906 5.824 1 98.88 176 TYR A C 1
ATOM 1403 O O . TYR A 1 176 ? 5.09 -22.672 4.805 1 98.88 176 TYR A O 1
ATOM 1411 N N . ALA A 1 177 ? 5.371 -23.734 6.695 1 98.75 177 ALA A N 1
ATOM 1412 C CA . ALA A 1 177 ? 4.41 -24.797 6.445 1 98.75 177 ALA A CA 1
ATOM 1413 C C . ALA A 1 177 ? 3.055 -24.234 6.031 1 98.75 177 ALA A C 1
ATOM 1415 O O . ALA A 1 177 ? 2.406 -24.75 5.125 1 98.75 177 ALA A O 1
ATOM 1416 N N . ASN A 1 178 ? 2.637 -23.203 6.758 1 98.88 178 ASN A N 1
ATOM 1417 C CA . ASN A 1 178 ? 1.346 -22.609 6.418 1 98.88 178 ASN A CA 1
ATOM 1418 C C . ASN A 1 178 ? 1.368 -21.969 5.031 1 98.88 178 ASN A C 1
ATOM 1420 O O . ASN A 1 178 ? 0.375 -22.016 4.305 1 98.88 178 ASN A O 1
ATOM 1424 N N . VAL A 1 179 ? 2.494 -21.375 4.664 1 98.94 179 VAL A N 1
ATOM 1425 C CA . VAL A 1 179 ? 2.627 -20.766 3.344 1 98.94 179 VAL A CA 1
ATOM 1426 C C . VAL A 1 179 ? 2.611 -21.844 2.271 1 98.94 179 VAL A C 1
ATOM 1428 O O . VAL A 1 179 ? 1.928 -21.719 1.253 1 98.94 179 VAL A O 1
ATOM 1431 N N . ALA A 1 180 ? 3.398 -22.891 2.514 1 98.81 180 ALA A N 1
ATOM 1432 C CA . ALA A 1 180 ? 3.461 -24 1.558 1 98.81 180 ALA A CA 1
ATOM 1433 C C . ALA A 1 180 ? 2.08 -24.594 1.323 1 98.81 180 ALA A C 1
ATOM 1435 O O . ALA A 1 180 ? 1.702 -24.875 0.182 1 98.81 180 ALA A O 1
ATOM 1436 N N . LYS A 1 181 ? 1.365 -24.797 2.375 1 98.75 181 LYS A N 1
ATOM 1437 C CA . LYS A 1 181 ? 0.019 -25.359 2.285 1 98.75 181 LYS A CA 1
ATOM 1438 C C . LYS A 1 181 ? -0.911 -24.422 1.512 1 98.75 181 LYS A C 1
ATOM 1440 O O . LYS A 1 181 ? -1.646 -24.859 0.627 1 98.75 181 LYS A O 1
ATOM 1445 N N . TRP A 1 182 ? -0.93 -23.156 1.874 1 98.88 182 TRP A N 1
ATOM 1446 C CA . TRP A 1 182 ? -1.737 -22.156 1.179 1 98.88 182 TRP A CA 1
ATOM 1447 C C . TRP A 1 182 ? -1.386 -22.109 -0.305 1 98.88 182 TRP A C 1
ATOM 1449 O O . TRP A 1 182 ? -2.275 -22.094 -1.159 1 98.88 182 TRP A O 1
ATOM 1459 N N . TYR A 1 183 ? -0.112 -22.094 -0.597 1 98.88 183 TYR A N 1
ATOM 1460 C CA . TYR A 1 183 ? 0.355 -21.984 -1.974 1 98.88 183 TYR A CA 1
ATOM 1461 C C . TYR A 1 183 ? -0.095 -23.188 -2.799 1 98.88 183 TYR A C 1
ATOM 1463 O O . TYR A 1 183 ? -0.568 -23.031 -3.926 1 98.88 183 TYR A O 1
ATOM 1471 N N . ALA A 1 184 ? 0.057 -24.359 -2.279 1 98.62 184 ALA A N 1
ATOM 1472 C CA . ALA A 1 184 ? -0.377 -25.578 -2.953 1 98.62 184 ALA A CA 1
ATOM 1473 C C . ALA A 1 184 ? -1.866 -25.516 -3.283 1 98.62 184 ALA A C 1
ATOM 1475 O O . ALA A 1 184 ? -2.285 -25.953 -4.363 1 98.62 184 ALA A O 1
ATOM 1476 N N . ASN A 1 185 ? -2.619 -25.047 -2.41 1 98.62 185 ASN A N 1
ATOM 1477 C CA . ASN A 1 185 ? -4.055 -24.906 -2.631 1 98.62 185 ASN A CA 1
ATOM 1478 C C . ASN A 1 185 ? -4.355 -23.797 -3.641 1 98.62 185 ASN A C 1
ATOM 1480 O O . ASN A 1 185 ? -5.125 -24.016 -4.582 1 98.62 185 ASN A O 1
ATOM 1484 N N . ALA A 1 186 ? -3.775 -22.609 -3.439 1 98.56 186 ALA A N 1
ATOM 1485 C CA . ALA A 1 186 ? -4.059 -21.438 -4.254 1 98.56 186 ALA A CA 1
ATOM 1486 C C . ALA A 1 186 ? -3.766 -21.703 -5.727 1 98.56 186 ALA A C 1
ATOM 1488 O O . ALA A 1 186 ? -4.504 -21.25 -6.605 1 98.56 186 ALA A O 1
ATOM 1489 N N . LYS A 1 187 ? -2.74 -22.422 -6.047 1 98.06 187 LYS A N 1
ATOM 1490 C CA . LYS A 1 187 ? -2.369 -22.75 -7.418 1 98.06 187 LYS A CA 1
ATOM 1491 C C . LYS A 1 187 ? -3.48 -23.531 -8.117 1 98.06 187 LYS A C 1
ATOM 1493 O O . LYS A 1 187 ? -3.646 -23.422 -9.336 1 98.06 187 LYS A O 1
ATOM 1498 N N . THR A 1 188 ? -4.207 -24.219 -7.336 1 98.12 188 THR A N 1
ATOM 1499 C CA . THR A 1 188 ? -5.227 -25.094 -7.914 1 98.12 188 THR A CA 1
ATOM 1500 C C . THR A 1 188 ? -6.547 -24.344 -8.078 1 98.12 188 THR A C 1
ATOM 1502 O O . THR A 1 188 ? -7.289 -24.578 -9.031 1 98.12 188 THR A O 1
ATOM 1505 N N . VAL A 1 189 ? -6.84 -23.406 -7.242 1 98.25 189 VAL A N 1
ATOM 1506 C CA . VAL A 1 189 ? -8.188 -22.859 -7.203 1 98.25 189 VAL A CA 1
ATOM 1507 C C . VAL A 1 189 ? -8.211 -21.484 -7.863 1 98.25 189 VAL A C 1
ATOM 1509 O O . VAL A 1 189 ? -9.273 -20.969 -8.211 1 98.25 189 VAL A O 1
ATOM 1512 N N . ALA A 1 190 ? -7.066 -20.797 -7.926 1 98.31 190 ALA A N 1
ATOM 1513 C CA . ALA A 1 190 ? -7.035 -19.438 -8.484 1 98.31 190 ALA A CA 1
ATOM 1514 C C . ALA A 1 190 ? -7.32 -19.469 -9.984 1 98.31 190 ALA A C 1
ATOM 1516 O O . ALA A 1 190 ? -6.562 -20.062 -10.758 1 98.31 190 ALA A O 1
ATOM 1517 N N . PRO A 1 191 ? -8.312 -18.75 -10.375 1 97.31 191 PRO A N 1
ATOM 1518 C CA . PRO A 1 191 ? -8.508 -18.656 -11.82 1 97.31 191 PRO A CA 1
ATOM 1519 C C . PRO A 1 191 ? -7.363 -17.922 -12.523 1 97.31 191 PRO A C 1
ATOM 1521 O O . PRO A 1 191 ? -6.867 -16.922 -12.016 1 97.31 191 PRO A O 1
ATOM 1524 N N . GLY A 1 192 ? -6.883 -18.516 -13.617 1 97.44 192 GLY A N 1
ATOM 1525 C CA . GLY A 1 192 ? -5.836 -17.859 -14.383 1 97.44 192 GLY A CA 1
ATOM 1526 C C . GLY A 1 192 ? -4.438 -18.203 -13.898 1 97.44 192 GLY A C 1
ATOM 1527 O O . GLY A 1 192 ? -3.461 -17.578 -14.312 1 97.44 192 GLY A O 1
ATOM 1528 N N . PHE A 1 193 ? -4.332 -19.219 -13.016 1 98.62 193 PHE A N 1
ATOM 1529 C CA . PHE A 1 193 ? -3.012 -19.562 -12.5 1 98.62 193 PHE A CA 1
ATOM 1530 C C . PHE A 1 193 ? -2.07 -19.938 -13.641 1 98.62 193 PHE A C 1
ATOM 1532 O O . PHE A 1 193 ? -0.876 -19.625 -13.594 1 98.62 193 PHE A O 1
ATOM 1539 N N . ASP A 1 194 ? -2.561 -20.641 -14.641 1 98.44 194 ASP A N 1
ATOM 1540 C CA . ASP A 1 194 ? -1.722 -21.047 -15.766 1 98.44 194 ASP A CA 1
ATOM 1541 C C . ASP A 1 194 ? -1.059 -19.828 -16.422 1 98.44 194 ASP A C 1
ATOM 1543 O O . ASP A 1 194 ? 0.134 -19.859 -16.734 1 98.44 194 ASP A O 1
ATOM 1547 N N . GLU A 1 195 ? -1.831 -18.828 -16.609 1 98.19 195 GLU A N 1
ATOM 1548 C CA . GLU A 1 195 ? -1.274 -17.609 -17.188 1 98.19 195 GLU A CA 1
ATOM 1549 C C . GLU A 1 195 ? -0.282 -16.953 -16.234 1 98.19 195 GLU A C 1
ATOM 1551 O O . GLU A 1 195 ? 0.739 -16.406 -16.672 1 98.19 195 GLU A O 1
ATOM 1556 N N . ASN A 1 196 ? -0.6 -16.922 -14.938 1 98.81 196 ASN A N 1
ATOM 1557 C CA . ASN A 1 196 ? 0.352 -16.453 -13.938 1 98.81 196 ASN A CA 1
ATOM 1558 C C . ASN A 1 196 ? 1.685 -17.188 -14.039 1 98.81 196 ASN A C 1
ATOM 1560 O O . ASN A 1 196 ? 2.746 -16.562 -14.031 1 98.81 196 ASN A O 1
ATOM 1564 N N . TRP A 1 197 ? 1.594 -18.5 -14.188 1 98.81 197 TRP A N 1
ATOM 1565 C CA . TRP A 1 197 ? 2.807 -19.312 -14.227 1 98.81 197 TRP A CA 1
ATOM 1566 C C . TRP A 1 197 ? 3.598 -19.047 -15.5 1 98.81 197 TRP A C 1
ATOM 1568 O O . TRP A 1 197 ? 4.828 -18.969 -15.469 1 98.81 197 TRP A O 1
ATOM 1578 N N . GLU A 1 198 ? 2.898 -18.906 -16.625 1 98.75 198 GLU A N 1
ATOM 1579 C CA . GLU A 1 198 ? 3.578 -18.531 -17.859 1 98.75 198 GLU A CA 1
ATOM 1580 C C . GLU A 1 198 ? 4.367 -17.234 -17.703 1 98.75 198 GLU A C 1
ATOM 1582 O O . GLU A 1 198 ? 5.488 -17.125 -18.203 1 98.75 198 GLU A O 1
ATOM 1587 N N . GLY A 1 199 ? 3.727 -16.25 -17.016 1 98.75 199 GLY A N 1
ATOM 1588 C CA . GLY A 1 199 ? 4.43 -15.016 -16.719 1 98.75 199 GLY A CA 1
ATOM 1589 C C . GLY A 1 199 ? 5.641 -15.219 -15.828 1 98.75 199 GLY A C 1
ATOM 1590 O O . GLY A 1 199 ? 6.68 -14.586 -16.031 1 98.75 199 GLY A O 1
ATOM 1591 N N . CYS A 1 200 ? 5.508 -16.125 -14.852 1 98.62 200 CYS A N 1
ATOM 1592 C CA . CYS A 1 200 ? 6.629 -16.469 -13.984 1 98.62 200 CYS A CA 1
ATOM 1593 C C . CYS A 1 200 ? 7.793 -17.016 -14.789 1 98.62 200 CYS A C 1
ATOM 1595 O O . CYS A 1 200 ? 8.953 -16.688 -14.531 1 98.62 200 CYS A O 1
ATOM 1597 N N . LEU A 1 201 ? 7.469 -17.844 -15.742 1 98.5 201 LEU A N 1
ATOM 1598 C CA . LEU A 1 201 ? 8.516 -18.453 -16.562 1 98.5 201 LEU A CA 1
ATOM 1599 C C . LEU A 1 201 ? 9.211 -17.391 -17.422 1 98.5 201 LEU A C 1
ATOM 1601 O O . LEU A 1 201 ? 10.406 -17.5 -17.688 1 98.5 201 LEU A O 1
ATOM 1605 N N . GLU A 1 202 ? 8.484 -16.359 -17.906 1 97.88 202 GLU A N 1
ATOM 1606 C CA . GLU A 1 202 ? 9.109 -15.242 -18.594 1 97.88 202 GLU A CA 1
ATOM 1607 C C . GLU A 1 202 ? 10.086 -14.508 -17.688 1 97.88 202 GLU A C 1
ATOM 1609 O O . GLU A 1 202 ? 11.172 -14.109 -18.125 1 97.88 202 GLU A O 1
ATOM 1614 N N . PHE A 1 203 ? 9.719 -14.344 -16.422 1 97.75 203 PHE A N 1
ATOM 1615 C CA . PHE A 1 203 ? 10.57 -13.648 -15.469 1 97.75 203 PHE A CA 1
ATOM 1616 C C . PHE A 1 203 ? 11.797 -14.477 -15.133 1 97.75 203 PHE A C 1
ATOM 1618 O O . PHE A 1 203 ? 12.883 -13.938 -14.906 1 97.75 203 PHE A O 1
ATOM 1625 N N . LYS A 1 204 ? 11.633 -15.773 -15.094 1 97.62 204 LYS A N 1
ATOM 1626 C CA . LYS A 1 204 ? 12.711 -16.703 -14.758 1 97.62 204 LYS A CA 1
ATOM 1627 C C . LYS A 1 204 ? 13.914 -16.5 -15.68 1 97.62 204 LYS A C 1
ATOM 1629 O O . LYS A 1 204 ? 15.047 -16.766 -15.289 1 97.62 204 LYS A O 1
ATOM 1634 N N . LYS A 1 205 ? 13.672 -15.984 -16.859 1 96.06 205 LYS A N 1
ATOM 1635 C CA . LYS A 1 205 ? 14.727 -15.781 -17.844 1 96.06 205 LYS A CA 1
ATOM 1636 C C . LYS A 1 205 ? 15.766 -14.781 -17.359 1 96.06 205 LYS A C 1
ATOM 1638 O O . LYS A 1 205 ? 16.891 -14.758 -17.844 1 96.06 205 LYS A O 1
ATOM 1643 N N . PHE A 1 206 ? 15.422 -13.961 -16.406 1 94.25 206 PHE A N 1
ATOM 1644 C CA . PHE A 1 206 ? 16.344 -12.969 -15.875 1 94.25 206 PHE A CA 1
ATOM 1645 C C . PHE A 1 206 ? 17.344 -13.609 -14.93 1 94.25 206 PHE A C 1
ATOM 1647 O O . PHE A 1 206 ? 18.359 -13 -14.578 1 94.25 206 PHE A O 1
ATOM 1654 N N . PHE A 1 207 ? 17.109 -14.812 -14.477 1 92.62 207 PHE A N 1
ATOM 1655 C CA . PHE A 1 207 ? 17.984 -15.508 -13.547 1 92.62 207 PHE A CA 1
ATOM 1656 C C . PHE A 1 207 ? 18.922 -16.453 -14.289 1 92.62 207 PHE A C 1
ATOM 1658 O O . PHE A 1 207 ? 19.812 -17.047 -13.695 1 92.62 207 PHE A O 1
ATOM 1665 N N . ASN A 1 208 ? 18.641 -16.781 -15.5 1 81.56 208 ASN A N 1
ATOM 1666 C CA . ASN A 1 208 ? 19.484 -17.641 -16.312 1 81.56 208 ASN A CA 1
ATOM 1667 C C . ASN A 1 208 ? 20.5 -16.828 -17.109 1 81.56 208 ASN A C 1
ATOM 1669 O O . ASN A 1 208 ? 20.234 -15.695 -17.484 1 81.56 208 ASN A O 1
ATOM 1673 N N . MET B 1 1 ? -12.102 1.916 21.391 1 98.12 1 MET B N 1
ATOM 1674 C CA . MET B 1 1 ? -11.094 1.279 20.547 1 98.12 1 MET B CA 1
ATOM 1675 C C . MET B 1 1 ? -9.688 1.667 21 1 98.12 1 MET B C 1
ATOM 1677 O O . MET B 1 1 ? -9.398 2.85 21.203 1 98.12 1 MET B O 1
ATOM 1681 N N . ASP B 1 2 ? -8.859 0.638 21.234 1 98.88 2 ASP B N 1
ATOM 1682 C CA . ASP B 1 2 ? -7.473 0.914 21.594 1 98.88 2 ASP B CA 1
ATOM 1683 C C . ASP B 1 2 ? -6.637 1.231 20.359 1 98.88 2 ASP B C 1
ATOM 1685 O O . ASP B 1 2 ? -6.781 0.58 19.328 1 98.88 2 ASP B O 1
ATOM 1689 N N . PHE B 1 3 ? -5.828 2.234 20.484 1 98.88 3 PHE B N 1
ATOM 1690 C CA . PHE B 1 3 ? -4.996 2.693 19.375 1 98.88 3 PHE B CA 1
ATOM 1691 C C . PHE B 1 3 ? -3.539 2.805 19.797 1 98.88 3 PHE B C 1
ATOM 1693 O O . PHE B 1 3 ? -3.146 3.777 20.453 1 98.88 3 PHE B O 1
ATOM 1700 N N . TYR B 1 4 ? -2.734 1.849 19.453 1 98.94 4 TYR B N 1
ATOM 1701 C CA . TYR B 1 4 ? -1.307 1.839 19.766 1 98.94 4 TYR B CA 1
ATOM 1702 C C . TYR B 1 4 ? -0.536 2.701 18.766 1 98.94 4 TYR B C 1
ATOM 1704 O O . TYR B 1 4 ? -0.605 2.479 17.562 1 98.94 4 TYR B O 1
ATOM 1712 N N . TYR B 1 5 ? 0.183 3.738 19.312 1 98.75 5 TYR B N 1
ATOM 1713 C CA . TYR B 1 5 ? 0.696 4.734 18.375 1 98.75 5 TYR B CA 1
ATOM 1714 C C . TYR B 1 5 ? 1.897 5.465 18.969 1 98.75 5 TYR B C 1
ATOM 1716 O O . TYR B 1 5 ? 2.254 5.25 20.125 1 98.75 5 TYR B O 1
ATOM 1724 N N . LEU B 1 6 ? 2.533 6.219 18.156 1 98.56 6 LEU B N 1
ATOM 1725 C CA . LEU B 1 6 ? 3.473 7.277 18.5 1 98.56 6 LEU B CA 1
ATOM 1726 C C . LEU B 1 6 ? 3.057 8.602 17.859 1 98.56 6 LEU B C 1
ATOM 1728 O O . LEU B 1 6 ? 2.652 8.641 16.703 1 98.56 6 LEU B O 1
ATOM 1732 N N . PRO B 1 7 ? 3.16 9.672 18.578 1 98.06 7 PRO B N 1
ATOM 1733 C CA . PRO B 1 7 ? 2.646 10.945 18.078 1 98.06 7 PRO B CA 1
ATOM 1734 C C . PRO B 1 7 ? 3.354 11.398 16.797 1 98.06 7 PRO B C 1
ATOM 1736 O O . PRO B 1 7 ? 2.723 11.984 15.914 1 98.06 7 PRO B O 1
ATOM 1739 N N . GLY B 1 8 ? 4.648 11.133 16.703 1 98.25 8 GLY B N 1
ATOM 1740 C CA . GLY B 1 8 ? 5.434 11.625 15.586 1 98.25 8 GLY B CA 1
ATOM 1741 C C . GLY B 1 8 ? 5.234 10.82 14.32 1 98.25 8 GLY B C 1
ATOM 1742 O O . GLY B 1 8 ? 5.629 11.25 13.234 1 98.25 8 GLY B O 1
ATOM 1743 N N . SER B 1 9 ? 4.617 9.648 14.406 1 98.38 9 SER B N 1
ATOM 1744 C CA . SER B 1 9 ? 4.453 8.734 13.281 1 98.38 9 SER B CA 1
ATOM 1745 C C . SER B 1 9 ? 3.383 9.234 12.312 1 98.38 9 SER B C 1
ATOM 1747 O O . SER B 1 9 ? 2.213 9.344 12.688 1 98.38 9 SER B O 1
ATOM 1749 N N . ALA B 1 10 ? 3.783 9.523 11.102 1 98.81 10 ALA B N 1
ATOM 1750 C CA . ALA B 1 10 ? 2.846 10.008 10.094 1 98.81 10 ALA B CA 1
ATOM 1751 C C . ALA B 1 10 ? 1.709 9.008 9.875 1 98.81 10 ALA B C 1
ATOM 1753 O O . ALA B 1 10 ? 0.539 9.398 9.828 1 98.81 10 ALA B O 1
ATOM 1754 N N . PRO B 1 11 ? 1.982 7.664 9.789 1 98.88 11 PRO B N 1
ATOM 1755 C CA . PRO B 1 11 ? 0.882 6.703 9.672 1 98.88 11 PRO B CA 1
ATOM 1756 C C . PRO B 1 11 ? -0.092 6.777 10.852 1 98.88 11 PRO B C 1
ATOM 1758 O O . PRO B 1 11 ? -1.305 6.66 10.656 1 98.88 11 PRO B O 1
ATOM 1761 N N . CYS B 1 12 ? 0.404 6.961 12.023 1 98.94 12 CYS B N 1
ATOM 1762 C CA . CYS B 1 12 ? -0.475 7.098 13.18 1 98.94 12 CYS B CA 1
ATOM 1763 C C . CYS B 1 12 ? -1.315 8.367 13.078 1 98.94 12 CYS B C 1
ATOM 1765 O O . CYS B 1 12 ? -2.516 8.344 13.359 1 98.94 12 CYS B O 1
ATOM 1767 N N . ARG B 1 13 ? -0.709 9.438 12.672 1 98.94 13 ARG B N 1
ATOM 1768 C CA . ARG B 1 13 ? -1.398 10.727 12.586 1 98.94 13 ARG B CA 1
ATOM 1769 C C . ARG B 1 13 ? -2.5 10.68 11.539 1 98.94 13 ARG B C 1
ATOM 1771 O O . ARG B 1 13 ? -3.539 11.328 11.695 1 98.94 13 ARG B O 1
ATOM 1778 N N . SER B 1 14 ? -2.309 9.969 10.453 1 98.94 14 SER B N 1
ATOM 1779 C CA . SER B 1 14 ? -3.355 9.836 9.445 1 98.94 14 SER B CA 1
ATOM 1780 C C . SER B 1 14 ? -4.598 9.172 10.023 1 98.94 14 SER B C 1
ATOM 1782 O O . SER B 1 14 ? -5.723 9.594 9.75 1 98.94 14 SER B O 1
ATOM 1784 N N . VAL B 1 15 ? -4.406 8.141 10.852 1 98.94 15 VAL B N 1
ATOM 1785 C CA . VAL B 1 15 ? -5.52 7.441 11.484 1 98.94 15 VAL B CA 1
ATOM 1786 C C . VAL B 1 15 ? -6.211 8.367 12.484 1 98.94 15 VAL B C 1
ATOM 1788 O O . VAL B 1 15 ? -7.441 8.391 12.57 1 98.94 15 VAL B O 1
ATOM 1791 N N . LEU B 1 16 ? -5.43 9.125 13.219 1 98.94 16 LEU B N 1
ATOM 1792 C CA . LEU B 1 16 ? -5.992 10.047 14.203 1 98.94 16 LEU B CA 1
ATOM 1793 C C . LEU B 1 16 ? -6.855 11.109 13.531 1 98.94 16 LEU B C 1
ATOM 1795 O O . LEU B 1 16 ? -7.941 11.43 14.016 1 98.94 16 LEU B O 1
ATOM 1799 N N . MET B 1 17 ? -6.402 11.641 12.406 1 98.88 17 MET B N 1
ATOM 1800 C CA . MET B 1 17 ? -7.211 12.609 11.68 1 98.88 17 MET B CA 1
ATOM 1801 C C . MET B 1 17 ? -8.492 11.969 11.148 1 98.88 17 MET B C 1
ATOM 1803 O O . MET B 1 17 ? -9.555 12.594 11.164 1 98.88 17 MET B O 1
ATOM 1807 N N . THR B 1 18 ? -8.406 10.727 10.656 1 98.94 18 THR B N 1
ATOM 1808 C CA . THR B 1 18 ? -9.586 10.008 10.18 1 98.94 18 THR B CA 1
ATOM 1809 C C . THR B 1 18 ? -10.602 9.82 11.305 1 98.94 18 THR B C 1
ATOM 1811 O O . THR B 1 18 ? -11.797 10.07 11.117 1 98.94 18 THR B O 1
ATOM 1814 N N . ALA B 1 19 ? -10.109 9.398 12.484 1 98.81 19 ALA B N 1
ATOM 1815 C CA . ALA B 1 19 ? -10.984 9.219 13.641 1 98.81 19 ALA B CA 1
ATOM 1816 C C . ALA B 1 19 ? -11.672 10.523 14.023 1 98.81 19 ALA B C 1
ATOM 1818 O O . ALA B 1 19 ? -12.883 10.547 14.273 1 98.81 19 ALA B O 1
ATOM 1819 N N . LYS B 1 20 ? -10.922 11.586 14.023 1 98.62 20 LYS B N 1
ATOM 1820 C CA . LYS B 1 20 ? -11.477 12.898 14.352 1 98.62 20 LYS B CA 1
ATOM 1821 C C . LYS B 1 20 ? -12.555 13.297 13.352 1 98.62 20 LYS B C 1
ATOM 1823 O O . LYS B 1 20 ? -13.609 13.82 13.734 1 98.62 20 LYS B O 1
ATOM 1828 N N . ALA B 1 21 ? -12.32 13.078 12.125 1 98.5 21 ALA B N 1
ATOM 1829 C CA . ALA B 1 21 ? -13.281 13.398 11.07 1 98.5 21 ALA B CA 1
ATOM 1830 C C . ALA B 1 21 ? -14.586 12.633 11.273 1 98.5 21 ALA B C 1
ATOM 1832 O O . ALA B 1 21 ? -15.656 13.094 10.867 1 98.5 21 ALA B O 1
ATOM 1833 N N . LEU B 1 22 ? -14.516 11.477 11.891 1 98.44 22 LEU B N 1
ATOM 1834 C CA . LEU B 1 22 ? -15.672 10.609 12.094 1 98.44 22 LEU B CA 1
ATOM 1835 C C . LEU B 1 22 ? -16.312 10.859 13.453 1 98.44 22 LEU B C 1
ATOM 1837 O O . LEU B 1 22 ? -17.328 10.258 13.781 1 98.44 22 LEU B O 1
ATOM 1841 N N . GLY B 1 23 ? -15.648 11.695 14.242 1 97.94 23 GLY B N 1
ATOM 1842 C CA . GLY B 1 23 ? -16.141 11.938 15.594 1 97.94 23 GLY B CA 1
ATOM 1843 C C . GLY B 1 23 ? -15.883 10.781 16.547 1 97.94 23 GLY B C 1
ATOM 1844 O O . GLY B 1 23 ? -16.641 10.57 17.484 1 97.94 23 GLY B O 1
ATOM 1845 N N . ILE B 1 24 ? -14.883 9.984 16.297 1 98 24 ILE B N 1
ATOM 1846 C CA . ILE B 1 24 ? -14.531 8.82 17.109 1 98 24 ILE B CA 1
ATOM 1847 C C . ILE B 1 24 ? -13.398 9.18 18.078 1 98 24 ILE B C 1
ATOM 1849 O O . ILE B 1 24 ? -12.383 9.742 17.656 1 98 24 ILE B O 1
ATOM 1853 N N . GLU B 1 25 ? -13.516 8.961 19.25 1 97.12 25 GLU B N 1
ATOM 1854 C CA . GLU B 1 25 ? -12.438 9.086 20.234 1 97.12 25 GLU B CA 1
ATOM 1855 C C . GLU B 1 25 ? -11.711 7.758 20.422 1 97.12 25 GLU B C 1
ATOM 1857 O O . GLU B 1 25 ? -12.32 6.75 20.781 1 97.12 25 GLU B O 1
ATOM 1862 N N . LEU B 1 26 ? -10.477 7.75 20.188 1 98.69 26 LEU B N 1
ATOM 1863 C CA . LEU B 1 26 ? -9.664 6.551 20.328 1 98.69 26 LEU B CA 1
ATOM 1864 C C . LEU B 1 26 ? -8.984 6.523 21.703 1 98.69 26 LEU B C 1
ATOM 1866 O O . LEU B 1 26 ? -8.562 7.562 22.219 1 98.69 26 LEU B O 1
ATOM 1870 N N . ASN B 1 27 ? -8.93 5.41 22.297 1 98.88 27 ASN B N 1
ATOM 1871 C CA . ASN B 1 27 ? -8.117 5.191 23.484 1 98.88 27 ASN B CA 1
ATOM 1872 C C . ASN B 1 27 ? -6.641 5.027 23.125 1 98.88 27 ASN B C 1
ATOM 1874 O O . ASN B 1 27 ? -6.195 3.926 22.781 1 98.88 27 ASN B O 1
ATOM 1878 N N . LYS B 1 28 ? -5.895 6.109 23.219 1 98.75 28 LYS B N 1
ATOM 1879 C CA . LYS B 1 28 ? -4.508 6.152 22.766 1 98.75 28 LYS B CA 1
ATOM 1880 C C . LYS B 1 28 ? -3.594 5.387 23.719 1 98.75 28 LYS B C 1
ATOM 1882 O O . LYS B 1 28 ? -3.594 5.637 24.922 1 98.75 28 LYS B O 1
ATOM 1887 N N . LYS B 1 29 ? -2.918 4.461 23.172 1 98.69 29 LYS B N 1
ATOM 1888 C CA . LYS B 1 29 ? -1.911 3.674 23.875 1 98.69 29 LYS B CA 1
ATOM 1889 C C . LYS B 1 29 ? -0.512 3.961 23.344 1 98.69 29 LYS B C 1
ATOM 1891 O O . LYS B 1 29 ? -0.095 3.379 22.328 1 98.69 29 LYS B O 1
ATOM 1896 N N . LEU B 1 30 ? 0.189 4.762 24.094 1 98.5 30 LEU B N 1
ATOM 1897 C CA . LEU B 1 30 ? 1.535 5.152 23.688 1 98.5 30 LEU B CA 1
ATOM 1898 C C . LEU B 1 30 ? 2.502 3.98 23.812 1 98.5 30 LEU B C 1
ATOM 1900 O O . LEU B 1 30 ? 2.539 3.316 24.859 1 98.5 30 LEU B O 1
ATOM 1904 N N . LEU B 1 31 ? 3.258 3.707 22.766 1 98 31 LEU B N 1
ATOM 1905 C CA . LEU B 1 31 ? 4.277 2.664 22.812 1 98 31 LEU B CA 1
ATOM 1906 C C . LEU B 1 31 ? 5.676 3.27 22.891 1 98 31 LEU B C 1
ATOM 1908 O O . LEU B 1 31 ? 5.945 4.289 22.25 1 98 31 LEU B O 1
ATOM 1912 N N . ASN B 1 32 ? 6.543 2.668 23.672 1 97.31 32 ASN B N 1
ATOM 1913 C CA . ASN B 1 32 ? 7.969 2.984 23.672 1 97.31 32 ASN B CA 1
ATOM 1914 C C . ASN B 1 32 ? 8.75 2.035 22.781 1 97.31 32 ASN B C 1
ATOM 1916 O O . ASN B 1 32 ? 9.203 0.977 23.234 1 97.31 32 ASN B O 1
ATOM 1920 N N . LEU B 1 33 ? 8.992 2.439 21.578 1 95.94 33 LEU B N 1
ATOM 1921 C CA . LEU B 1 33 ? 9.672 1.568 20.609 1 95.94 33 LEU B CA 1
ATOM 1922 C C . LEU B 1 33 ? 11.133 1.376 21 1 95.94 33 LEU B C 1
ATOM 1924 O O . LEU B 1 33 ? 11.711 0.313 20.75 1 95.94 33 LEU B O 1
ATOM 1928 N N . GLN B 1 34 ? 11.703 2.416 21.531 1 93.06 34 GLN B N 1
ATOM 1929 C CA . GLN B 1 34 ? 13.094 2.316 21.953 1 93.06 34 GLN B CA 1
ATOM 1930 C C . GLN B 1 34 ? 13.266 1.243 23.016 1 93.06 34 GLN B C 1
ATOM 1932 O O . GLN B 1 34 ? 14.289 0.553 23.062 1 93.06 34 GLN B O 1
ATOM 1937 N N . ALA B 1 35 ? 12.305 1.074 23.844 1 96.81 35 ALA B N 1
ATOM 1938 C CA . ALA B 1 35 ? 12.328 0.069 24.891 1 96.81 35 ALA B CA 1
ATOM 1939 C C . ALA B 1 35 ? 11.859 -1.286 24.375 1 96.81 35 ALA B C 1
ATOM 1941 O O . ALA B 1 35 ? 11.789 -2.258 25.141 1 96.81 35 ALA B O 1
ATOM 1942 N N . GLY B 1 36 ? 11.422 -1.378 23.156 1 97.5 36 GLY B N 1
ATOM 1943 C CA . GLY B 1 36 ? 11.055 -2.635 22.531 1 97.5 36 GLY B CA 1
ATOM 1944 C C . GLY B 1 36 ? 9.664 -3.115 22.906 1 97.5 36 GLY B C 1
ATOM 1945 O O . GLY B 1 36 ? 9.375 -4.312 22.844 1 97.5 36 GLY B O 1
ATOM 1946 N N . GLU B 1 37 ? 8.805 -2.25 23.297 1 98.31 37 GLU B N 1
ATOM 1947 C CA . GLU B 1 37 ? 7.465 -2.645 23.734 1 98.31 37 GLU B CA 1
ATOM 1948 C C . GLU B 1 37 ? 6.695 -3.318 22.609 1 98.31 37 GLU B C 1
ATOM 1950 O O . GLU B 1 37 ? 5.887 -4.219 22.844 1 98.31 37 GLU B O 1
ATOM 1955 N N . HIS B 1 38 ? 7 -2.906 21.391 1 98.06 38 HIS B N 1
ATOM 1956 C CA . HIS B 1 38 ? 6.316 -3.459 20.234 1 98.06 38 HIS B CA 1
ATOM 1957 C C . HIS B 1 38 ? 6.812 -4.867 19.906 1 98.06 38 HIS B C 1
ATOM 1959 O O . HIS B 1 38 ? 6.238 -5.559 19.062 1 98.06 38 HIS B O 1
ATOM 1965 N N . LEU B 1 39 ? 7.824 -5.328 20.641 1 98.12 39 LEU B N 1
ATOM 1966 C CA . LEU B 1 39 ? 8.391 -6.645 20.391 1 98.12 39 LEU B CA 1
ATOM 1967 C C . LEU B 1 39 ? 8.07 -7.605 21.516 1 98.12 39 LEU B C 1
ATOM 1969 O O . LEU B 1 39 ? 8.406 -8.789 21.453 1 98.12 39 LEU B O 1
ATOM 1973 N N . LYS B 1 40 ? 7.434 -7.117 22.531 1 98.19 40 LYS B N 1
ATOM 1974 C CA . LYS B 1 40 ? 7.059 -7.969 23.656 1 98.19 40 LYS B CA 1
ATOM 1975 C C . LYS B 1 40 ? 5.902 -8.891 23.281 1 98.19 40 LYS B C 1
ATOM 1977 O O . LYS B 1 40 ? 5.078 -8.555 22.422 1 98.19 40 LYS B O 1
ATOM 1982 N N . PRO B 1 41 ? 5.793 -10.023 23.969 1 97.94 41 PRO B N 1
ATOM 1983 C CA . PRO B 1 41 ? 4.773 -11.023 23.641 1 97.94 41 PRO B CA 1
ATOM 1984 C C . PRO B 1 41 ? 3.357 -10.453 23.688 1 97.94 41 PRO B C 1
ATOM 1986 O O . PRO B 1 41 ? 2.51 -10.828 22.875 1 97.94 41 PRO B O 1
ATOM 1989 N N . GLU B 1 42 ? 3.131 -9.586 24.625 1 97.5 42 GLU B N 1
ATOM 1990 C CA . GLU B 1 42 ? 1.791 -9.031 24.781 1 97.5 42 GLU B CA 1
ATOM 1991 C C . GLU B 1 42 ? 1.362 -8.258 23.547 1 97.5 42 GLU B C 1
ATOM 1993 O O . GLU B 1 42 ? 0.208 -8.336 23.109 1 97.5 42 GLU B O 1
ATOM 1998 N N . PHE B 1 43 ? 2.301 -7.457 22.922 1 98.56 43 PHE B N 1
ATOM 1999 C CA . PHE B 1 43 ? 1.972 -6.707 21.719 1 98.56 43 PHE B CA 1
ATOM 2000 C C . PHE B 1 43 ? 1.99 -7.613 20.5 1 98.56 43 PHE B C 1
ATOM 2002 O O . PHE B 1 43 ? 1.156 -7.473 19.609 1 98.56 43 PHE B O 1
ATOM 2009 N N . LEU B 1 44 ? 2.904 -8.586 20.484 1 98.12 44 LEU B N 1
ATOM 2010 C CA . LEU B 1 44 ? 3.031 -9.492 19.344 1 98.12 44 LEU B CA 1
ATOM 2011 C C . LEU B 1 44 ? 1.786 -10.359 19.203 1 98.12 44 LEU B C 1
ATOM 2013 O O . LEU B 1 44 ? 1.437 -10.773 18.094 1 98.12 44 LEU B O 1
ATOM 2017 N N . LYS B 1 45 ? 1.058 -10.562 20.266 1 97.44 45 LYS B N 1
ATOM 2018 C CA . LYS B 1 45 ? -0.206 -11.297 20.219 1 97.44 45 LYS B CA 1
ATOM 2019 C C . LYS B 1 45 ? -1.272 -10.5 19.469 1 97.44 45 LYS B C 1
ATOM 2021 O O . LYS B 1 45 ? -2.176 -11.078 18.859 1 97.44 45 LYS B O 1
ATOM 2026 N N . ILE B 1 46 ? -1.164 -9.188 19.547 1 98.12 46 ILE B N 1
ATOM 2027 C CA . ILE B 1 46 ? -2.123 -8.305 18.891 1 98.12 46 ILE B CA 1
ATOM 2028 C C . ILE B 1 46 ? -1.719 -8.094 17.422 1 98.12 46 ILE B C 1
ATOM 2030 O O . ILE B 1 46 ? -2.551 -8.211 16.531 1 98.12 46 ILE B O 1
ATOM 2034 N N . ASN B 1 47 ? -0.451 -7.84 17.219 1 98.69 47 ASN B N 1
ATOM 2035 C CA . ASN B 1 47 ? 0.103 -7.566 15.898 1 98.69 47 ASN B CA 1
ATOM 2036 C C . ASN B 1 47 ? 1.433 -8.281 15.688 1 98.69 47 ASN B C 1
ATOM 2038 O O . ASN B 1 47 ? 2.496 -7.723 15.961 1 98.69 47 ASN B O 1
ATOM 2042 N N . PRO B 1 48 ? 1.425 -9.445 15.055 1 98.38 48 PRO B N 1
ATOM 2043 C CA . PRO B 1 48 ? 2.652 -10.211 14.852 1 98.38 48 PRO B CA 1
ATOM 2044 C C . PRO B 1 48 ? 3.674 -9.484 13.984 1 98.38 48 PRO B C 1
ATOM 2046 O O . PRO B 1 48 ? 4.855 -9.836 13.984 1 98.38 48 PRO B O 1
ATOM 2049 N N . GLN B 1 49 ? 3.229 -8.5 13.219 1 98.56 49 GLN B N 1
ATOM 2050 C CA . GLN B 1 49 ? 4.148 -7.707 12.406 1 98.56 49 GLN B CA 1
ATOM 2051 C C . GLN B 1 49 ? 4.77 -6.582 13.227 1 98.56 49 GLN B C 1
ATOM 2053 O O . GLN B 1 49 ? 5.703 -5.914 12.766 1 98.56 49 GLN B O 1
ATOM 2058 N N . HIS B 1 50 ? 4.188 -6.258 14.406 1 98.56 50 HIS B N 1
ATOM 2059 C CA . HIS B 1 50 ? 4.73 -5.414 15.461 1 98.56 50 HIS B CA 1
ATOM 2060 C C . HIS B 1 50 ? 4.914 -3.979 14.984 1 98.56 50 HIS B C 1
ATOM 2062 O O . HIS B 1 50 ? 5.902 -3.326 15.336 1 98.56 50 HIS B O 1
ATOM 2068 N N . THR B 1 51 ? 4.074 -3.549 14.078 1 98.38 51 THR B N 1
ATOM 2069 C CA . THR B 1 51 ? 4.141 -2.18 13.57 1 98.38 51 THR B CA 1
ATOM 2070 C C . THR B 1 51 ? 3.123 -1.294 14.281 1 98.38 51 THR B C 1
ATOM 2072 O O . THR B 1 51 ? 2.223 -1.793 14.961 1 98.38 51 THR B O 1
ATOM 2075 N N . ILE B 1 52 ? 3.307 -0.047 14.211 1 98.38 52 ILE B N 1
ATOM 2076 C CA . ILE B 1 52 ? 2.301 0.957 14.547 1 98.38 52 ILE B CA 1
ATOM 2077 C C . ILE B 1 52 ? 1.901 1.724 13.289 1 98.38 52 ILE B C 1
ATOM 2079 O O . ILE B 1 52 ? 2.689 1.84 12.344 1 98.38 52 ILE B O 1
ATOM 2083 N N . PRO B 1 53 ? 0.726 2.209 13.25 1 98.81 53 PRO B N 1
ATOM 2084 C CA . PRO B 1 53 ? -0.359 2.074 14.227 1 98.81 53 PRO B CA 1
ATOM 2085 C C . PRO B 1 53 ? -0.938 0.663 14.273 1 98.81 53 PRO B C 1
ATOM 2087 O O . PRO B 1 53 ? -0.811 -0.094 13.312 1 98.81 53 PRO B O 1
ATOM 2090 N N . THR B 1 54 ? -1.455 0.309 15.406 1 98.94 54 THR B N 1
ATOM 2091 C CA . THR B 1 54 ? -2.301 -0.865 15.594 1 98.94 54 THR B CA 1
ATOM 2092 C C . THR B 1 54 ? -3.6 -0.49 16.297 1 98.94 54 THR B C 1
ATOM 2094 O O . THR B 1 54 ? -3.576 0.191 17.328 1 98.94 54 THR B O 1
ATOM 2097 N N . LEU B 1 55 ? -4.715 -0.85 15.719 1 98.94 55 LEU B N 1
ATOM 2098 C CA . LEU B 1 55 ? -6.047 -0.607 16.266 1 98.94 55 LEU B CA 1
ATOM 2099 C C . LEU B 1 55 ? -6.648 -1.895 16.828 1 98.94 55 LEU B C 1
ATOM 2101 O O . LEU B 1 55 ? -6.566 -2.945 16.188 1 98.94 55 LEU B O 1
ATOM 2105 N N . VAL B 1 56 ? -7.184 -1.866 17.984 1 98.88 56 VAL B N 1
ATOM 2106 C CA . VAL B 1 56 ? -7.961 -2.971 18.547 1 98.88 56 VAL B CA 1
ATOM 2107 C C . VAL B 1 56 ? -9.406 -2.525 18.781 1 98.88 56 VAL B C 1
ATOM 2109 O O . VAL B 1 56 ? -9.672 -1.692 19.641 1 98.88 56 VAL B O 1
ATOM 2112 N N . ASP B 1 57 ? -10.312 -2.988 17.984 1 98.69 57 ASP B N 1
ATOM 2113 C CA . ASP B 1 57 ? -11.75 -2.748 18.078 1 98.69 57 ASP B CA 1
ATOM 2114 C C . ASP B 1 57 ? -12.484 -3.984 18.578 1 98.69 57 ASP B C 1
ATOM 2116 O O . ASP B 1 57 ? -12.93 -4.82 17.797 1 98.69 57 ASP B O 1
ATOM 2120 N N . GLY B 1 58 ? -12.742 -4.055 19.891 1 97.69 58 GLY B N 1
ATOM 2121 C CA . GLY B 1 58 ? -13.234 -5.293 20.484 1 97.69 58 GLY B CA 1
ATOM 2122 C C . GLY B 1 58 ? -12.25 -6.441 20.359 1 97.69 58 GLY B C 1
ATOM 2123 O O . GLY B 1 58 ? -11.109 -6.34 20.812 1 97.69 58 GLY B O 1
ATOM 2124 N N . ASP B 1 59 ? -12.586 -7.477 19.703 1 97.25 59 ASP B N 1
ATOM 2125 C CA . ASP B 1 59 ? -11.742 -8.648 19.516 1 97.25 59 ASP B CA 1
ATOM 2126 C C . ASP B 1 59 ? -11.008 -8.602 18.188 1 97.25 59 ASP B C 1
ATOM 2128 O O . ASP B 1 59 ? -10.391 -9.586 17.766 1 97.25 59 ASP B O 1
ATOM 2132 N N . PHE B 1 60 ? -11.141 -7.465 17.578 1 98.31 60 PHE B N 1
ATOM 2133 C CA . PHE B 1 60 ? -10.57 -7.316 16.25 1 98.31 60 PHE B CA 1
ATOM 2134 C C . PHE B 1 60 ? -9.359 -6.387 16.281 1 98.31 60 PHE B C 1
ATOM 2136 O O . PHE B 1 60 ? -9.477 -5.219 16.656 1 98.31 60 PHE B O 1
ATOM 2143 N N . ALA B 1 61 ? -8.164 -6.91 15.891 1 98.75 61 ALA B N 1
ATOM 2144 C CA . ALA B 1 61 ? -6.941 -6.121 15.773 1 98.75 61 ALA B CA 1
ATOM 2145 C C . ALA B 1 61 ? -6.586 -5.859 14.312 1 98.75 61 ALA B C 1
ATOM 2147 O O . ALA B 1 61 ? -6.723 -6.746 13.469 1 98.75 61 ALA B O 1
ATOM 2148 N N . LEU B 1 62 ? -6.211 -4.668 14.055 1 98.88 62 LEU B N 1
ATOM 2149 C CA . LEU B 1 62 ? -5.871 -4.266 12.695 1 98.88 62 LEU B CA 1
ATOM 2150 C C . LEU B 1 62 ? -4.672 -3.326 12.688 1 98.88 62 LEU B C 1
ATOM 2152 O O . LEU B 1 62 ? -4.586 -2.416 13.516 1 98.88 62 LEU B O 1
ATOM 2156 N N . TRP B 1 63 ? -3.736 -3.674 11.773 1 98.75 63 TRP B N 1
ATOM 2157 C CA . TRP B 1 63 ? -2.635 -2.756 11.5 1 98.75 63 TRP B CA 1
ATOM 2158 C C . TRP B 1 63 ? -2.574 -2.406 10.016 1 98.75 63 TRP B C 1
ATOM 2160 O O . TRP B 1 63 ? -3.348 -2.936 9.211 1 98.75 63 TRP B O 1
ATOM 2170 N N . GLU B 1 64 ? -1.562 -1.564 9.734 1 98.5 64 GLU B N 1
ATOM 2171 C CA . GLU B 1 64 ? -1.514 -0.847 8.461 1 98.5 64 GLU B CA 1
ATOM 2172 C C . GLU B 1 64 ? -2.436 0.37 8.484 1 98.5 64 GLU B C 1
ATOM 2174 O O . GLU B 1 64 ? -3.658 0.227 8.531 1 98.5 64 GLU B O 1
ATOM 2179 N N . SER B 1 65 ? -1.877 1.581 8.508 1 98.88 65 SER B N 1
ATOM 2180 C CA . SER B 1 65 ? -2.611 2.82 8.742 1 98.88 65 SER B CA 1
ATOM 2181 C C . SER B 1 65 ? -3.715 3.01 7.703 1 98.88 65 SER B C 1
ATOM 2183 O O . SER B 1 65 ? -4.852 3.328 8.055 1 98.88 65 SER B O 1
ATOM 2185 N N . ARG B 1 66 ? -3.455 2.723 6.422 1 98.88 66 ARG B N 1
ATOM 2186 C CA . ARG B 1 66 ? -4.422 2.955 5.352 1 98.88 66 ARG B CA 1
ATOM 2187 C C . ARG B 1 66 ? -5.582 1.97 5.441 1 98.88 66 ARG B C 1
ATOM 2189 O O . ARG B 1 66 ? -6.73 2.33 5.176 1 98.88 66 ARG B O 1
ATOM 2196 N N . ALA B 1 67 ? -5.277 0.711 5.82 1 98.88 67 ALA B N 1
ATOM 2197 C CA . ALA B 1 67 ? -6.336 -0.263 6.074 1 98.88 67 ALA B CA 1
ATOM 2198 C C . ALA B 1 67 ? -7.203 0.164 7.254 1 98.88 67 ALA B C 1
ATOM 2200 O O . ALA B 1 67 ? -8.43 0.025 7.219 1 98.88 67 ALA B O 1
ATOM 2201 N N . ILE B 1 68 ? -6.598 0.709 8.328 1 98.94 68 ILE B N 1
ATOM 2202 C CA . ILE B 1 68 ? -7.32 1.173 9.5 1 98.94 68 ILE B CA 1
ATOM 2203 C C . ILE B 1 68 ? -8.234 2.334 9.125 1 98.94 68 ILE B C 1
ATOM 2205 O O . ILE B 1 68 ? -9.406 2.371 9.523 1 98.94 68 ILE B O 1
ATOM 2209 N N . MET B 1 69 ? -7.715 3.273 8.344 1 98.94 69 MET B N 1
ATOM 2210 C CA . MET B 1 69 ? -8.5 4.438 7.938 1 98.94 69 MET B CA 1
ATOM 2211 C C . MET B 1 69 ? -9.75 4.008 7.184 1 98.94 69 MET B C 1
ATOM 2213 O O . MET B 1 69 ? -10.859 4.449 7.512 1 98.94 69 MET B O 1
ATOM 2217 N N . VAL B 1 70 ? -9.578 3.152 6.191 1 98.88 70 VAL B N 1
ATOM 2218 C CA . VAL B 1 70 ? -10.703 2.703 5.375 1 98.88 70 VAL B CA 1
ATOM 2219 C C . VAL B 1 70 ? -11.672 1.889 6.234 1 98.88 70 VAL B C 1
ATOM 2221 O O . VAL B 1 70 ? -12.891 2.029 6.109 1 98.88 70 VAL B O 1
ATOM 2224 N N . TYR B 1 71 ? -11.18 1.061 7.16 1 98.81 71 TYR B N 1
ATOM 2225 C CA . TYR B 1 71 ? -12.016 0.304 8.086 1 98.81 71 TYR B CA 1
ATOM 2226 C C . TYR B 1 71 ? -12.891 1.235 8.914 1 98.81 71 TYR B C 1
ATOM 2228 O O . TYR B 1 71 ? -14.102 1.03 9.016 1 98.81 71 TYR B O 1
ATOM 2236 N N . LEU B 1 72 ? -12.32 2.291 9.461 1 98.88 72 LEU B N 1
ATOM 2237 C CA . LEU B 1 72 ? -13.055 3.225 10.305 1 98.88 72 LEU B CA 1
ATOM 2238 C C . LEU B 1 72 ? -14.172 3.906 9.523 1 98.88 72 LEU B C 1
ATOM 2240 O O . LEU B 1 72 ? -15.297 4.027 10.023 1 98.88 72 LEU B O 1
ATOM 2244 N N . VAL B 1 73 ? -13.859 4.301 8.305 1 98.56 73 VAL B N 1
ATOM 2245 C CA . VAL B 1 73 ? -14.859 5.039 7.543 1 98.56 73 VAL B CA 1
ATOM 2246 C C . VAL B 1 73 ? -15.977 4.094 7.102 1 98.56 73 VAL B C 1
ATOM 2248 O O . VAL B 1 73 ? -17.141 4.477 7.07 1 98.56 73 VAL B O 1
ATOM 2251 N N . GLU B 1 74 ? -15.664 2.855 6.742 1 97.94 74 GLU B N 1
ATOM 2252 C CA . GLU B 1 74 ? -16.672 1.91 6.273 1 97.94 74 GLU B CA 1
ATOM 2253 C C . GLU B 1 74 ? -17.562 1.439 7.418 1 97.94 74 GLU B C 1
ATOM 2255 O O . GLU B 1 74 ? -18.766 1.222 7.23 1 97.94 74 GLU B O 1
ATOM 2260 N N . LYS B 1 75 ? -16.984 1.291 8.555 1 97.81 75 LYS B N 1
ATOM 2261 C CA . LYS B 1 75 ? -17.719 0.713 9.68 1 97.81 75 LYS B CA 1
ATOM 2262 C C . LYS B 1 75 ? -18.469 1.79 10.453 1 97.81 75 LYS B C 1
ATOM 2264 O O . LYS B 1 75 ? -19.594 1.566 10.898 1 97.81 75 LYS B O 1
ATOM 2269 N N . TYR B 1 76 ? -17.891 3.006 10.555 1 97.88 76 TYR B N 1
ATOM 2270 C CA . TYR B 1 76 ? -18.422 3.959 11.523 1 97.88 76 TYR B CA 1
ATOM 2271 C C . TYR B 1 76 ? -18.844 5.258 10.836 1 97.88 76 TYR B C 1
ATOM 2273 O O . TYR B 1 76 ? -19.438 6.137 11.469 1 97.88 76 TYR B O 1
ATOM 2281 N N . GLY B 1 77 ? -18.516 5.41 9.578 1 97.25 77 GLY B N 1
ATOM 2282 C CA . GLY B 1 77 ? -18.891 6.621 8.867 1 97.25 77 GLY B CA 1
ATOM 2283 C C . GLY B 1 77 ? -20.406 6.82 8.797 1 97.25 77 GLY B C 1
ATOM 2284 O O . GLY B 1 77 ? -21.156 5.859 8.625 1 97.25 77 GLY B O 1
ATOM 2285 N N . LYS B 1 78 ? -20.844 8.078 8.93 1 95.88 78 LYS B N 1
ATOM 2286 C CA . LYS B 1 78 ? -22.266 8.414 8.852 1 95.88 78 LYS B CA 1
ATOM 2287 C C . LYS B 1 78 ? -22.672 8.727 7.422 1 95.88 78 LYS B C 1
ATOM 2289 O O . LYS B 1 78 ? -23.875 8.797 7.113 1 95.88 78 LYS B O 1
ATOM 2294 N N . ASN B 1 79 ? -21.734 8.992 6.652 1 93.88 79 ASN B N 1
ATOM 2295 C CA . ASN B 1 79 ? -21.875 9.18 5.215 1 93.88 79 ASN B CA 1
ATOM 2296 C C . ASN B 1 79 ? -20.656 8.688 4.453 1 93.88 79 ASN B C 1
ATOM 2298 O O . ASN B 1 79 ? -19.719 8.156 5.051 1 93.88 79 ASN B O 1
ATOM 2302 N N . ASP B 1 80 ? -20.703 8.898 3.143 1 92.12 80 ASP B N 1
ATOM 2303 C CA . ASP B 1 80 ? -19.641 8.281 2.346 1 92.12 80 ASP B CA 1
ATOM 2304 C C . ASP B 1 80 ? -18.672 9.336 1.82 1 92.12 80 ASP B C 1
ATOM 2306 O O . ASP B 1 80 ? -17.969 9.102 0.839 1 92.12 80 ASP B O 1
ATOM 2310 N N . SER B 1 81 ? -18.625 10.484 2.406 1 95.44 81 SER B N 1
ATOM 2311 C CA . SER B 1 81 ? -17.859 11.594 1.859 1 95.44 81 SER B CA 1
ATOM 2312 C C . SER B 1 81 ? -16.359 11.305 1.892 1 95.44 81 SER B C 1
ATOM 2314 O O . SER B 1 81 ? -15.641 11.609 0.935 1 95.44 81 SER B O 1
ATOM 2316 N N . LEU B 1 82 ? -15.906 10.648 2.951 1 98.38 82 LEU B N 1
ATOM 2317 C CA . LEU B 1 82 ? -14.469 10.422 3.115 1 98.38 82 LEU B CA 1
ATOM 2318 C C . LEU B 1 82 ? -14.016 9.242 2.266 1 98.38 82 LEU B C 1
ATOM 2320 O O . LEU B 1 82 ? -12.812 9.078 2.02 1 98.38 82 LEU B O 1
ATOM 2324 N N . PHE B 1 83 ? -14.938 8.422 1.886 1 98.44 83 PHE B N 1
ATOM 2325 C CA . PHE B 1 83 ? -14.68 7.242 1.068 1 98.44 83 PHE B CA 1
ATOM 2326 C C . PHE B 1 83 ? -15.914 6.855 0.27 1 98.44 83 PHE B C 1
ATOM 2328 O O . PHE B 1 83 ? -16.625 5.914 0.631 1 98.44 83 PHE B O 1
ATOM 2335 N N . PRO B 1 84 ? -16.156 7.535 -0.828 1 97.44 84 PRO B N 1
ATOM 2336 C CA . PRO B 1 84 ? -17.391 7.387 -1.591 1 97.44 84 PRO B CA 1
ATOM 2337 C C . PRO B 1 84 ? -17.609 5.965 -2.105 1 97.44 84 PRO B C 1
ATOM 2339 O O . PRO B 1 84 ? -16.641 5.219 -2.281 1 97.44 84 PRO B O 1
ATOM 2342 N N . LYS B 1 85 ? -18.859 5.633 -2.49 1 94.88 85 LYS B N 1
ATOM 2343 C CA . LYS B 1 85 ? -19.203 4.273 -2.9 1 94.88 85 LYS B CA 1
ATOM 2344 C C . LYS B 1 85 ? -18.984 4.078 -4.398 1 94.88 85 LYS B C 1
ATOM 2346 O O . LYS B 1 85 ? -18.953 2.947 -4.883 1 94.88 85 LYS B O 1
ATOM 2351 N N . CYS B 1 86 ? -18.828 5.18 -5.086 1 96.81 86 CYS B N 1
ATOM 2352 C CA . CYS B 1 86 ? -18.562 5.094 -6.52 1 96.81 86 CYS B CA 1
ATOM 2353 C C . CYS B 1 86 ? -17.25 4.371 -6.797 1 96.81 86 CYS B C 1
ATOM 2355 O O . CYS B 1 86 ? -16.203 4.793 -6.324 1 96.81 86 CYS B O 1
ATOM 2357 N N . PRO B 1 87 ? -17.281 3.268 -7.602 1 97.38 87 PRO B N 1
ATOM 2358 C CA . PRO B 1 87 ? -16.062 2.477 -7.816 1 97.38 87 PRO B CA 1
ATOM 2359 C C . PRO B 1 87 ? -14.922 3.297 -8.414 1 97.38 87 PRO B C 1
ATOM 2361 O O . PRO B 1 87 ? -13.773 3.135 -8.008 1 97.38 87 PRO B O 1
ATOM 2364 N N . LYS B 1 88 ? -15.242 4.168 -9.344 1 98.06 88 LYS B N 1
ATOM 2365 C CA . LYS B 1 88 ? -14.203 4.977 -9.961 1 98.06 88 LYS B CA 1
ATOM 2366 C C . LYS B 1 88 ? -13.547 5.91 -8.945 1 98.06 88 LYS B C 1
ATOM 2368 O O . LYS B 1 88 ? -12.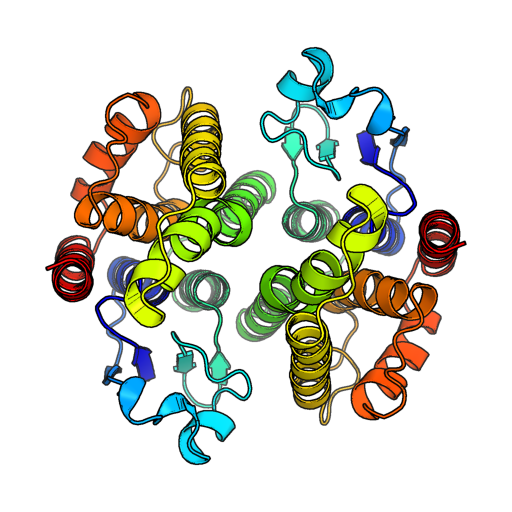32 6.027 -8.898 1 98.06 88 LYS B O 1
ATOM 2373 N N . LYS B 1 89 ? -14.328 6.621 -8.117 1 98.06 89 LYS B N 1
ATOM 2374 C CA . LYS B 1 89 ? -13.797 7.52 -7.102 1 98.06 89 LYS B CA 1
ATOM 2375 C C . LYS B 1 89 ? -12.969 6.758 -6.07 1 98.06 89 LYS B C 1
ATOM 2377 O O . LYS B 1 89 ? -11.875 7.195 -5.703 1 98.06 89 LYS B O 1
ATOM 2382 N N . ARG B 1 90 ? -13.453 5.555 -5.664 1 98.06 90 ARG B N 1
ATOM 2383 C CA . ARG B 1 90 ? -12.727 4.723 -4.703 1 98.06 90 ARG B CA 1
ATOM 2384 C C . ARG B 1 90 ? -11.398 4.258 -5.277 1 98.06 90 ARG B C 1
ATOM 2386 O O . ARG B 1 90 ? -10.398 4.164 -4.555 1 98.06 90 ARG B O 1
ATOM 2393 N N . ALA B 1 91 ? -11.445 3.955 -6.555 1 98.75 91 ALA B N 1
ATOM 2394 C CA . ALA B 1 91 ? -10.227 3.486 -7.207 1 98.75 91 ALA B CA 1
ATOM 2395 C C . ALA B 1 91 ? -9.133 4.551 -7.152 1 98.75 91 ALA B C 1
ATOM 2397 O O . ALA B 1 91 ? -7.973 4.242 -6.863 1 98.75 91 ALA B O 1
ATOM 2398 N N . VAL B 1 92 ? -9.484 5.789 -7.398 1 98.75 92 VAL B N 1
ATOM 2399 C CA . VAL B 1 92 ? -8.516 6.879 -7.363 1 98.75 92 VAL B CA 1
ATOM 2400 C C . VAL B 1 92 ? -8.008 7.074 -5.934 1 98.75 92 VAL B C 1
ATOM 2402 O O . VAL B 1 92 ? -6.812 7.262 -5.715 1 98.75 92 VAL B O 1
ATOM 2405 N N . ILE B 1 93 ? -8.906 6.992 -4.973 1 98.94 93 ILE B N 1
ATOM 2406 C CA . ILE B 1 93 ? -8.531 7.125 -3.568 1 98.94 93 ILE B CA 1
ATOM 2407 C C . ILE B 1 93 ? -7.539 6.027 -3.191 1 98.94 93 ILE B C 1
ATOM 2409 O O . ILE B 1 93 ? -6.484 6.309 -2.619 1 98.94 93 ILE B O 1
ATOM 2413 N N . ASN B 1 94 ? -7.887 4.793 -3.525 1 98.88 94 ASN B N 1
ATOM 2414 C CA . ASN B 1 94 ? -6.988 3.678 -3.24 1 98.88 94 ASN B CA 1
ATOM 2415 C C . ASN B 1 94 ? -5.625 3.871 -3.898 1 98.88 94 ASN B C 1
ATOM 2417 O O . ASN B 1 94 ? -4.59 3.652 -3.268 1 98.88 94 ASN B O 1
ATOM 2421 N N . GLN B 1 95 ? -5.68 4.281 -5.133 1 98.88 95 GLN B N 1
ATOM 2422 C CA . GLN B 1 95 ? -4.43 4.523 -5.844 1 98.88 95 GLN B CA 1
ATOM 2423 C C . GLN B 1 95 ? -3.572 5.555 -5.117 1 98.88 95 GLN B C 1
ATOM 2425 O O . GLN B 1 95 ? -2.354 5.402 -5.02 1 98.88 95 GLN B O 1
ATOM 2430 N N . ARG B 1 96 ? -4.164 6.633 -4.625 1 98.94 96 ARG B N 1
ATOM 2431 C CA . ARG B 1 96 ? -3.432 7.676 -3.912 1 98.94 96 ARG B CA 1
ATOM 2432 C C . ARG B 1 96 ? -2.893 7.152 -2.586 1 98.94 96 ARG B C 1
ATOM 2434 O O . ARG B 1 96 ? -1.799 7.531 -2.16 1 98.94 96 ARG B O 1
ATOM 2441 N N . LEU B 1 97 ? -3.691 6.293 -1.915 1 98.94 97 LEU B N 1
ATOM 2442 C CA . LEU B 1 97 ? -3.227 5.691 -0.671 1 98.94 97 LEU B CA 1
ATOM 2443 C C . LEU B 1 97 ? -2.006 4.809 -0.917 1 98.94 97 LEU B C 1
ATOM 2445 O O . LEU B 1 97 ? -1.029 4.871 -0.167 1 98.94 97 LEU B O 1
ATOM 2449 N N . TYR B 1 98 ? -2.053 4.027 -1.97 1 98.94 98 TYR B N 1
ATOM 2450 C CA . TYR B 1 98 ? -0.906 3.197 -2.322 1 98.94 98 TYR B CA 1
ATOM 2451 C C . TYR B 1 98 ? 0.28 4.055 -2.744 1 98.94 98 TYR B C 1
ATOM 2453 O O . TYR B 1 98 ? 1.431 3.727 -2.443 1 98.94 98 TYR B O 1
ATOM 2461 N N . PHE B 1 99 ? 0.014 5.191 -3.486 1 98.94 99 PHE B N 1
ATOM 2462 C CA . PHE B 1 99 ? 1.057 6.141 -3.854 1 98.94 99 PHE B CA 1
ATOM 2463 C C . PHE B 1 99 ? 1.77 6.668 -2.615 1 98.94 99 PHE B C 1
ATOM 2465 O O . PHE B 1 99 ? 3 6.758 -2.59 1 98.94 99 PHE B O 1
ATOM 2472 N N . ASP B 1 100 ? 0.975 6.996 -1.618 1 98.88 100 ASP B N 1
ATOM 2473 C CA . ASP B 1 100 ? 1.57 7.492 -0.381 1 98.88 100 ASP B CA 1
ATOM 2474 C C . ASP B 1 100 ? 2.484 6.445 0.249 1 98.88 100 ASP B C 1
ATOM 2476 O O . ASP B 1 100 ? 3.635 6.734 0.582 1 98.88 100 ASP B O 1
ATOM 2480 N N . MET B 1 101 ? 2.01 5.25 0.393 1 98.62 101 MET B N 1
ATOM 2481 C CA . MET B 1 101 ? 2.781 4.191 1.039 1 98.62 101 MET B CA 1
ATOM 2482 C C . MET B 1 101 ? 4.023 3.852 0.226 1 98.62 101 MET B C 1
ATOM 2484 O O . MET B 1 101 ? 5.125 3.768 0.772 1 98.62 101 MET B O 1
ATOM 2488 N N . GLY B 1 102 ? 3.799 3.723 -1.093 1 98.31 102 GLY B N 1
ATOM 2489 C CA . GLY B 1 102 ? 4.824 3.104 -1.919 1 98.31 102 GLY B CA 1
ATOM 2490 C C . GLY B 1 102 ? 5.762 4.109 -2.559 1 98.31 102 GLY B C 1
ATOM 2491 O O . GLY B 1 102 ? 6.812 3.738 -3.088 1 98.31 102 GLY B O 1
ATOM 2492 N N . THR B 1 103 ? 5.402 5.449 -2.531 1 98.75 103 THR B N 1
ATOM 2493 C CA . THR B 1 103 ? 6.203 6.438 -3.24 1 98.75 103 THR B CA 1
ATOM 2494 C C . THR B 1 103 ? 6.469 7.656 -2.357 1 98.75 103 THR B C 1
ATOM 2496 O O . THR B 1 103 ? 7.617 7.934 -2.004 1 98.75 103 THR B O 1
ATOM 2499 N N . LEU B 1 104 ? 5.461 8.328 -1.912 1 98.94 104 LEU B N 1
ATOM 2500 C CA . LEU B 1 104 ? 5.633 9.609 -1.229 1 98.94 104 LEU B CA 1
ATOM 2501 C C . LEU B 1 104 ? 6.25 9.406 0.151 1 98.94 104 LEU B C 1
ATOM 2503 O O . LEU B 1 104 ? 7.41 9.766 0.374 1 98.94 104 LEU B O 1
ATOM 2507 N N . TYR B 1 105 ? 5.559 8.719 1.033 1 98.81 105 TYR B N 1
ATOM 2508 C CA . TYR B 1 105 ? 6.094 8.492 2.371 1 98.81 105 TYR B CA 1
ATOM 2509 C C . TYR B 1 105 ? 7.328 7.598 2.32 1 98.81 105 TYR B C 1
ATOM 2511 O O . TYR B 1 105 ? 8.266 7.777 3.104 1 98.81 105 TYR B O 1
ATOM 2519 N N . LYS B 1 106 ? 7.301 6.66 1.426 1 98.69 106 LYS B N 1
ATOM 2520 C CA . LYS B 1 106 ? 8.461 5.789 1.255 1 98.69 106 LYS B CA 1
ATOM 2521 C C . LYS B 1 106 ? 9.719 6.602 0.939 1 98.69 106 LYS B C 1
ATOM 2523 O O . LYS B 1 106 ? 10.797 6.312 1.457 1 98.69 106 LYS B O 1
ATOM 2528 N N . SER B 1 107 ? 9.609 7.582 0.002 1 98.81 107 SER B N 1
ATOM 2529 C CA . SER B 1 107 ? 10.773 8.383 -0.358 1 98.81 107 SER B CA 1
ATOM 2530 C C . SER B 1 107 ? 11.312 9.148 0.847 1 98.81 107 SER B C 1
ATOM 2532 O O . SER B 1 107 ? 12.523 9.32 0.99 1 98.81 107 SER B O 1
ATOM 2534 N N . PHE B 1 108 ? 10.414 9.594 1.709 1 98.88 108 PHE B N 1
ATOM 2535 C CA . PHE B 1 108 ? 10.812 10.25 2.949 1 98.88 108 PHE B CA 1
ATOM 2536 C C . PHE B 1 108 ? 11.602 9.297 3.838 1 98.88 108 PHE B C 1
ATOM 2538 O O . PHE B 1 108 ? 12.703 9.625 4.281 1 98.88 108 PHE B O 1
ATOM 2545 N N . ALA B 1 109 ? 11.016 8.125 4.117 1 98.38 109 ALA B N 1
ATOM 2546 C CA . ALA B 1 109 ? 11.602 7.133 5.012 1 98.38 109 ALA B CA 1
ATOM 2547 C C . ALA B 1 109 ? 12.977 6.691 4.512 1 98.38 109 ALA B C 1
ATOM 2549 O O . ALA B 1 109 ? 13.93 6.613 5.289 1 98.38 109 ALA B O 1
ATOM 2550 N N . ASP B 1 110 ? 13.031 6.457 3.188 1 97.94 110 ASP B N 1
ATOM 2551 C CA . ASP B 1 110 ? 14.281 5.988 2.594 1 97.94 110 ASP B CA 1
ATOM 2552 C C . ASP B 1 110 ? 15.391 7.027 2.754 1 97.94 110 ASP B C 1
ATOM 2554 O O . ASP B 1 110 ? 16.547 6.676 2.947 1 97.94 110 ASP B O 1
ATOM 2558 N N . TYR B 1 111 ? 15.047 8.266 2.674 1 98.56 111 TYR B N 1
ATOM 2559 C CA . TYR B 1 111 ? 16.047 9.32 2.711 1 98.56 111 TYR B CA 1
ATOM 2560 C C . TYR B 1 111 ? 16.406 9.688 4.148 1 98.56 111 TYR B C 1
ATOM 2562 O O . TYR B 1 111 ? 17.578 9.727 4.512 1 98.56 111 TYR B O 1
ATOM 2570 N N . TYR B 1 112 ? 15.43 9.875 5.027 1 98.38 112 TYR B N 1
ATOM 2571 C CA . TYR B 1 112 ? 15.672 10.523 6.309 1 98.38 112 TYR B CA 1
ATOM 2572 C C . TYR B 1 112 ? 15.93 9.5 7.402 1 98.38 112 TYR B C 1
ATOM 2574 O O . TYR B 1 112 ? 16.719 9.734 8.312 1 98.38 112 TYR B O 1
ATOM 2582 N N . TYR B 1 113 ? 15.281 8.32 7.379 1 97.56 113 TYR B N 1
ATOM 2583 C CA . TYR B 1 113 ? 15.352 7.406 8.516 1 97.56 113 TYR B CA 1
ATOM 2584 C C . TYR B 1 113 ? 16.766 6.879 8.703 1 97.56 113 TYR B C 1
ATOM 2586 O O . TYR B 1 113 ? 17.266 6.824 9.836 1 97.56 113 TYR B O 1
ATOM 2594 N N . PRO B 1 114 ? 17.469 6.508 7.617 1 97 114 PRO B N 1
ATOM 2595 C CA . PRO B 1 114 ? 18.844 6.086 7.832 1 97 114 PRO B CA 1
ATOM 2596 C C . PRO B 1 114 ? 19.703 7.172 8.492 1 97 114 PRO B C 1
ATOM 2598 O O . PRO B 1 114 ? 20.578 6.867 9.289 1 97 114 PRO B O 1
ATOM 2601 N N . GLN B 1 115 ? 19.438 8.398 8.195 1 97.06 115 GLN B N 1
ATOM 2602 C CA . GLN B 1 115 ? 20.172 9.508 8.781 1 97.06 115 GLN B CA 1
ATOM 2603 C C . GLN B 1 115 ? 19.812 9.68 10.258 1 97.06 115 GLN B C 1
ATOM 2605 O O . GLN B 1 115 ? 20.703 9.836 11.094 1 97.06 115 GLN B O 1
ATOM 2610 N N . ILE B 1 116 ? 18.531 9.562 10.562 1 95.19 116 ILE B N 1
ATOM 2611 C CA . ILE B 1 116 ? 18.016 9.844 11.898 1 95.19 116 ILE B CA 1
ATOM 2612 C C . ILE B 1 116 ? 18.297 8.664 12.828 1 95.19 116 ILE B C 1
ATOM 2614 O O . ILE B 1 116 ? 18.75 8.859 13.961 1 95.19 116 ILE B O 1
ATOM 2618 N N . PHE B 1 117 ? 18.156 7.449 12.383 1 92.38 117 PHE B N 1
ATOM 2619 C CA . PHE B 1 117 ? 18.125 6.305 13.281 1 92.38 117 PHE B CA 1
ATOM 2620 C C . PHE B 1 117 ? 19.422 5.52 13.195 1 92.38 117 PHE B C 1
ATOM 2622 O O . PHE B 1 117 ? 19.75 4.746 14.094 1 92.38 117 PHE B O 1
ATOM 2629 N N . ALA B 1 118 ? 20.188 5.719 12.047 1 93.25 118 ALA B N 1
ATOM 2630 C CA . ALA B 1 118 ? 21.438 4.961 11.898 1 93.25 118 ALA B CA 1
ATOM 2631 C C . ALA B 1 118 ? 22.625 5.895 11.695 1 93.25 118 ALA B C 1
ATOM 2633 O O . ALA B 1 118 ? 23.75 5.438 11.484 1 93.25 118 ALA B O 1
ATOM 2634 N N . LYS B 1 119 ? 22.422 7.16 11.68 1 95.62 119 LYS B N 1
ATOM 2635 C CA . LYS B 1 119 ? 23.469 8.172 11.5 1 95.62 119 LYS B CA 1
ATOM 2636 C C . LYS B 1 119 ? 24.203 7.977 10.18 1 95.62 119 LYS B C 1
ATOM 2638 O O . LYS B 1 119 ? 25.422 8.156 10.109 1 95.62 119 LYS B O 1
ATOM 2643 N N . ALA B 1 120 ? 23.469 7.512 9.219 1 96.62 120 ALA B N 1
ATOM 2644 C CA . ALA B 1 120 ? 24.016 7.379 7.867 1 96.62 120 ALA B CA 1
ATOM 2645 C C . ALA B 1 120 ? 24.094 8.734 7.172 1 96.62 120 ALA B C 1
ATOM 2647 O O . ALA B 1 120 ? 23.359 9.656 7.512 1 96.62 120 ALA B O 1
ATOM 2648 N N . PRO B 1 121 ? 25.062 8.828 6.301 1 97.62 121 PRO B N 1
ATOM 2649 C CA . PRO B 1 121 ? 25.109 10.086 5.547 1 97.62 121 PRO B CA 1
ATOM 2650 C C . PRO B 1 121 ? 23.922 10.242 4.602 1 97.62 121 PRO B C 1
ATOM 2652 O O . PRO B 1 121 ? 23.328 9.25 4.176 1 97.62 121 PRO B O 1
ATOM 2655 N N . ALA B 1 122 ? 23.672 11.531 4.281 1 97.38 122 ALA B N 1
ATOM 2656 C CA . ALA B 1 122 ? 22.641 11.812 3.285 1 97.38 122 ALA B CA 1
ATOM 2657 C C . ALA B 1 122 ? 23 11.219 1.928 1 97.38 122 ALA B C 1
ATOM 2659 O O . ALA B 1 122 ? 24.172 11.227 1.539 1 97.38 122 ALA B O 1
ATOM 2660 N N . ASP B 1 123 ? 22.047 10.711 1.213 1 97.44 123 ASP B N 1
ATOM 2661 C CA . ASP B 1 123 ? 22.234 10.133 -0.117 1 97.44 123 ASP B CA 1
ATOM 2662 C C . ASP B 1 123 ? 21.531 10.977 -1.18 1 97.44 123 ASP B C 1
ATOM 2664 O O . ASP B 1 123 ? 20.297 10.953 -1.293 1 97.44 123 ASP B O 1
ATOM 2668 N N . PRO B 1 124 ? 22.234 11.672 -2 1 97.94 124 PRO B N 1
ATOM 2669 C CA . PRO B 1 124 ? 21.625 12.57 -2.979 1 97.94 124 PRO B CA 1
ATOM 2670 C C . PRO B 1 124 ? 20.703 11.852 -3.951 1 97.94 124 PRO B C 1
ATOM 2672 O O . PRO B 1 124 ? 19.734 12.438 -4.449 1 97.94 124 PRO B O 1
ATOM 2675 N N . GLU B 1 125 ? 20.984 10.578 -4.215 1 97.56 125 GLU B N 1
ATOM 2676 C CA . GLU B 1 125 ? 20.109 9.828 -5.109 1 97.56 125 GLU B CA 1
ATOM 2677 C C . GLU B 1 125 ? 18.734 9.602 -4.477 1 97.56 125 GLU B C 1
ATOM 2679 O O . GLU B 1 125 ? 17.719 9.594 -5.176 1 97.56 125 GLU B O 1
ATOM 2684 N N . LEU B 1 126 ? 18.719 9.406 -3.184 1 98.25 126 LEU B N 1
ATOM 2685 C CA . LEU B 1 126 ? 17.453 9.227 -2.477 1 98.25 126 LEU B CA 1
ATOM 2686 C C . LEU B 1 126 ? 16.703 10.547 -2.354 1 98.25 126 LEU B C 1
ATOM 2688 O O . LEU B 1 126 ? 15.469 10.562 -2.35 1 98.25 126 LEU B O 1
ATOM 2692 N N . TYR B 1 127 ? 17.453 11.672 -2.236 1 98.69 127 TYR B N 1
ATOM 2693 C CA . TYR B 1 127 ? 16.812 12.984 -2.238 1 98.69 127 TYR B CA 1
ATOM 2694 C C . TYR B 1 127 ? 16.047 13.219 -3.535 1 98.69 127 TYR B C 1
ATOM 2696 O O . TYR B 1 127 ? 14.93 13.75 -3.52 1 98.69 127 TYR B O 1
ATOM 2704 N N . LYS B 1 128 ? 16.609 12.812 -4.664 1 98.62 128 LYS B N 1
ATOM 2705 C CA . LYS B 1 128 ? 15.969 12.969 -5.969 1 98.62 128 LYS B CA 1
ATOM 2706 C C . LYS B 1 128 ? 14.656 12.188 -6.035 1 98.62 128 LYS B C 1
ATOM 2708 O O . LYS B 1 128 ? 13.727 12.594 -6.738 1 98.62 128 LYS B O 1
ATOM 2713 N N . LYS B 1 129 ? 14.609 11.109 -5.285 1 98.62 129 LYS B N 1
ATOM 2714 C CA . LYS B 1 129 ? 13.383 10.328 -5.262 1 98.62 129 LYS B CA 1
ATOM 2715 C C . LYS B 1 129 ? 12.258 11.086 -4.551 1 98.62 129 LYS B C 1
ATOM 2717 O O . LYS B 1 129 ? 11.086 10.945 -4.906 1 98.62 129 LYS B O 1
ATOM 2722 N N . MET B 1 130 ? 12.609 11.859 -3.506 1 98.81 130 MET B N 1
ATOM 2723 C CA . MET B 1 130 ? 11.617 12.719 -2.871 1 98.81 130 MET B CA 1
ATOM 2724 C C . MET B 1 130 ? 11.109 13.781 -3.844 1 98.81 130 MET B C 1
ATOM 2726 O O . MET B 1 130 ? 9.906 14.031 -3.922 1 98.81 130 MET B O 1
ATOM 2730 N N . GLU B 1 131 ? 12.047 14.344 -4.613 1 98.88 131 GLU B N 1
ATOM 2731 C CA . GLU B 1 131 ? 11.656 15.328 -5.617 1 98.88 131 GLU B CA 1
ATOM 2732 C C . GLU B 1 131 ? 10.727 14.719 -6.66 1 98.88 131 GLU B C 1
ATOM 2734 O O . GLU B 1 131 ? 9.711 15.312 -7.023 1 98.88 131 GLU B O 1
ATOM 2739 N N . ALA B 1 132 ? 11.031 13.523 -7.125 1 98.75 132 ALA B N 1
ATOM 2740 C CA . ALA B 1 132 ? 10.203 12.836 -8.109 1 98.75 132 ALA B CA 1
ATOM 2741 C C . ALA B 1 132 ? 8.805 12.562 -7.547 1 98.75 132 ALA B C 1
ATOM 2743 O O . ALA B 1 132 ? 7.809 12.703 -8.258 1 98.75 132 ALA B O 1
ATOM 2744 N N . ALA B 1 133 ? 8.758 12.164 -6.309 1 98.88 133 ALA B N 1
ATOM 2745 C CA . ALA B 1 133 ? 7.473 11.906 -5.664 1 98.88 133 ALA B CA 1
ATOM 2746 C C . ALA B 1 133 ? 6.609 13.164 -5.656 1 98.88 133 ALA B C 1
ATOM 2748 O O . ALA B 1 133 ? 5.406 13.102 -5.922 1 98.88 133 ALA B O 1
ATOM 2749 N N . PHE B 1 134 ? 7.191 14.289 -5.395 1 98.94 134 PHE B N 1
ATOM 2750 C CA . PHE B 1 134 ? 6.441 15.539 -5.352 1 98.94 134 PHE B CA 1
ATOM 2751 C C . PHE B 1 134 ? 6.074 16 -6.754 1 98.94 134 PHE B C 1
ATOM 2753 O O . PHE B 1 134 ? 5.035 16.641 -6.953 1 98.94 134 PHE B O 1
ATOM 2760 N N . ASP B 1 135 ? 6.91 15.641 -7.766 1 98.88 135 ASP B N 1
ATOM 2761 C CA . ASP B 1 135 ? 6.516 15.875 -9.148 1 98.88 135 ASP B CA 1
ATOM 2762 C C . ASP B 1 135 ? 5.246 15.109 -9.5 1 98.88 135 ASP B C 1
ATOM 2764 O O . ASP B 1 135 ? 4.336 15.656 -10.125 1 98.88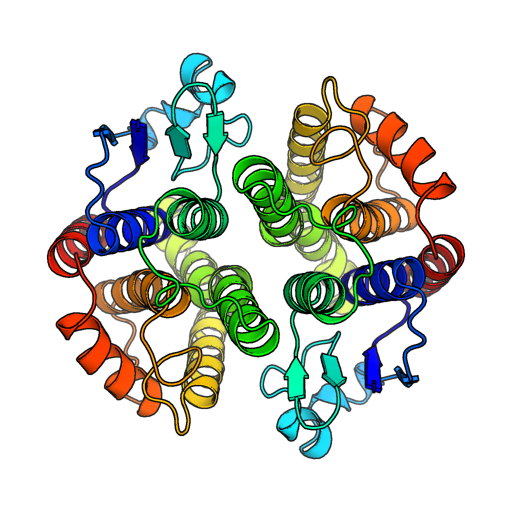 135 ASP B O 1
ATOM 2768 N N . PHE B 1 136 ? 5.215 13.883 -9.102 1 98.88 136 PHE B N 1
ATOM 2769 C CA . PHE B 1 136 ? 4.027 13.078 -9.344 1 98.88 136 PHE B CA 1
ATOM 2770 C C . PHE B 1 136 ? 2.812 13.68 -8.648 1 98.88 136 PHE B C 1
ATOM 2772 O O . PHE B 1 136 ? 1.767 13.875 -9.273 1 98.88 136 PHE B O 1
ATOM 2779 N N . LEU B 1 137 ? 2.936 13.961 -7.363 1 98.94 137 LEU B N 1
ATOM 2780 C CA . LEU B 1 137 ? 1.818 14.5 -6.594 1 98.94 137 LEU B CA 1
ATOM 2781 C C . LEU B 1 137 ? 1.322 15.805 -7.203 1 98.94 137 LEU B C 1
ATOM 2783 O O . LEU B 1 137 ? 0.115 16.047 -7.277 1 98.94 137 LEU B O 1
ATOM 2787 N N . ASN B 1 138 ? 2.283 16.656 -7.586 1 98.94 138 ASN B N 1
ATOM 2788 C CA . ASN B 1 138 ? 1.931 17.906 -8.234 1 98.94 138 ASN B CA 1
ATOM 2789 C C . ASN B 1 138 ? 1.099 17.688 -9.492 1 98.94 138 ASN B C 1
ATOM 2791 O O . ASN B 1 138 ? 0.135 18.406 -9.742 1 98.94 138 ASN B O 1
ATOM 2795 N N . THR B 1 139 ? 1.47 16.672 -10.25 1 98.69 139 THR B N 1
ATOM 2796 C CA . THR B 1 139 ? 0.745 16.312 -11.461 1 98.69 139 THR B CA 1
ATOM 2797 C C . THR B 1 139 ? -0.642 15.773 -11.125 1 98.69 139 THR B C 1
ATOM 2799 O O . THR B 1 139 ? -1.629 16.141 -11.766 1 98.69 139 THR B O 1
ATOM 2802 N N . PHE B 1 140 ? -0.755 14.938 -10.062 1 98.5 140 PHE B N 1
ATOM 2803 C CA . PHE B 1 140 ? -2.031 14.367 -9.648 1 98.5 140 PHE B CA 1
ATOM 2804 C C . PHE B 1 140 ? -3.018 15.477 -9.281 1 98.5 140 PHE B C 1
ATOM 2806 O O . PHE B 1 140 ? -4.227 15.328 -9.484 1 98.5 140 PHE B O 1
ATOM 2813 N N . LEU B 1 141 ? -2.555 16.547 -8.773 1 98.75 141 LEU B N 1
ATOM 2814 C CA . LEU B 1 141 ? -3.383 17.609 -8.203 1 98.75 141 LEU B CA 1
ATOM 2815 C C . LEU B 1 141 ? -3.795 18.609 -9.266 1 98.75 141 LEU B C 1
ATOM 2817 O O . LEU B 1 141 ? -4.605 19.5 -9.008 1 98.75 141 LEU B O 1
ATOM 2821 N N . GLU B 1 142 ? -3.199 18.484 -10.438 1 98.12 142 GLU B N 1
ATOM 2822 C CA . GLU B 1 142 ? -3.549 19.422 -11.508 1 98.12 142 GLU B CA 1
ATOM 2823 C C . GLU B 1 142 ? -5.051 19.422 -11.766 1 98.12 142 GLU B C 1
ATOM 2825 O O . GLU B 1 142 ? -5.637 18.375 -12.055 1 98.12 142 GLU B O 1
ATOM 2830 N N . GLY B 1 143 ? -5.668 20.594 -11.578 1 97.31 143 GLY B N 1
ATOM 2831 C CA . GLY B 1 143 ? -7.082 20.766 -11.859 1 97.31 143 GLY B CA 1
ATOM 2832 C C . GLY B 1 143 ? -7.98 20.25 -10.75 1 97.31 143 GLY B C 1
ATOM 2833 O O . GLY B 1 143 ? -9.203 20.219 -10.898 1 97.31 143 GLY B O 1
ATOM 2834 N N . HIS B 1 144 ? -7.445 19.844 -9.664 1 97.94 144 HIS B N 1
ATOM 2835 C CA . HIS B 1 144 ? -8.227 19.297 -8.555 1 97.94 144 HIS B CA 1
ATOM 2836 C C . HIS B 1 144 ? -7.902 20 -7.246 1 97.94 144 HIS B C 1
ATOM 2838 O O . HIS B 1 144 ? -6.754 20.391 -7.012 1 97.94 144 HIS B O 1
ATOM 2844 N N . GLN B 1 145 ? -8.852 20.109 -6.418 1 98.06 145 GLN B N 1
ATOM 2845 C CA . GLN B 1 145 ? -8.68 20.734 -5.109 1 98.06 145 GLN B CA 1
ATOM 2846 C C . GLN B 1 145 ? -8.086 19.75 -4.105 1 98.06 145 GLN B C 1
ATOM 2848 O O . GLN B 1 145 ? -7.375 20.156 -3.184 1 98.06 145 GLN B O 1
ATOM 2853 N N . TYR B 1 146 ? -8.438 18.484 -4.328 1 98.81 146 TYR B N 1
ATOM 2854 C CA . TYR B 1 146 ? -7.992 17.438 -3.426 1 98.81 146 TYR B CA 1
ATOM 2855 C C . TYR B 1 146 ? -7.254 16.344 -4.191 1 98.81 146 TYR B C 1
ATOM 2857 O O . TYR B 1 146 ? -7.289 16.312 -5.422 1 98.81 146 TYR B O 1
ATOM 2865 N N . VAL B 1 147 ? -6.551 15.43 -3.514 1 98.88 147 VAL B N 1
ATOM 2866 C CA . VAL B 1 147 ? -5.609 14.508 -4.145 1 98.88 147 VAL B CA 1
ATOM 2867 C C . VAL B 1 147 ? -6.375 13.469 -4.961 1 98.88 147 VAL B C 1
ATOM 2869 O O . VAL B 1 147 ? -5.816 12.859 -5.875 1 98.88 147 VAL B O 1
ATOM 2872 N N . ALA B 1 148 ? -7.629 13.234 -4.598 1 98.38 148 ALA B N 1
ATOM 2873 C CA . ALA B 1 148 ? -8.422 12.25 -5.336 1 98.38 148 ALA B CA 1
ATOM 2874 C C . ALA B 1 148 ? -9.648 12.906 -5.969 1 98.38 148 ALA B C 1
ATOM 2876 O O . ALA B 1 148 ? -10.664 12.25 -6.203 1 98.38 148 ALA B O 1
ATOM 2877 N N . GLY B 1 149 ? -9.625 14.227 -6.152 1 97.19 149 GLY B N 1
ATOM 2878 C CA . GLY B 1 149 ? -10.742 14.875 -6.824 1 97.19 149 GLY B CA 1
ATOM 2879 C C . GLY B 1 149 ? -11.188 16.156 -6.141 1 97.19 149 GLY B C 1
ATOM 2880 O O . GLY B 1 149 ? -10.367 17.016 -5.828 1 97.19 149 GLY B O 1
ATOM 2881 N N . ASP B 1 150 ? -12.484 16.234 -5.957 1 96 150 ASP B N 1
ATOM 2882 C CA . ASP B 1 150 ? -13.016 17.547 -5.609 1 96 150 ASP B CA 1
ATOM 2883 C C . ASP B 1 150 ? -13.539 17.562 -4.176 1 96 150 ASP B C 1
ATOM 2885 O O . ASP B 1 150 ? -14.172 18.531 -3.752 1 96 150 ASP B O 1
ATOM 2889 N N . SER B 1 151 ? -13.344 16.562 -3.49 1 97.56 151 SER B N 1
ATOM 2890 C CA . SER B 1 151 ? -13.758 16.5 -2.092 1 97.56 151 SER B CA 1
ATOM 2891 C C . SER B 1 151 ? -12.672 15.898 -1.216 1 97.56 151 SER B C 1
ATOM 2893 O O . SER B 1 151 ? -11.812 15.156 -1.704 1 97.56 151 SER B O 1
ATOM 2895 N N . LEU B 1 152 ? -12.727 16.281 0.05 1 98.56 152 LEU B N 1
ATOM 2896 C CA . LEU B 1 152 ? -11.828 15.703 1.04 1 98.56 152 LEU B CA 1
ATOM 2897 C C . LEU B 1 152 ? -12.117 14.219 1.228 1 98.56 152 LEU B C 1
ATOM 2899 O O . LEU B 1 152 ? -13.273 13.82 1.379 1 98.56 152 LEU B O 1
ATOM 2903 N N . THR B 1 153 ? -11.125 13.391 1.152 1 98.81 153 THR B N 1
ATOM 2904 C CA . THR B 1 153 ? -11.258 11.953 1.392 1 98.81 153 THR B CA 1
ATOM 2905 C C . THR B 1 153 ? -10.164 11.461 2.334 1 98.81 153 THR B C 1
ATOM 2907 O O . THR B 1 153 ? -9.305 12.234 2.758 1 98.81 153 THR B O 1
ATOM 2910 N N . VAL B 1 154 ? -10.109 10.195 2.664 1 98.88 154 VAL B N 1
ATOM 2911 C CA . VAL B 1 154 ? -9.086 9.586 3.502 1 98.88 154 VAL B CA 1
ATOM 2912 C C . VAL B 1 154 ? -7.723 9.711 2.824 1 98.88 154 VAL B C 1
ATOM 2914 O O . VAL B 1 154 ? -6.688 9.742 3.494 1 98.88 154 VAL B O 1
ATOM 2917 N N . ALA B 1 155 ? -7.68 9.773 1.471 1 98.94 155 ALA B N 1
ATOM 2918 C CA . ALA B 1 155 ? -6.41 9.953 0.774 1 98.94 155 ALA B CA 1
ATOM 2919 C C . ALA B 1 155 ? -5.766 11.281 1.144 1 98.94 155 ALA B C 1
ATOM 2921 O O . ALA B 1 155 ? -4.551 11.359 1.345 1 98.94 155 ALA B O 1
ATOM 2922 N N . ASP B 1 156 ? -6.602 12.328 1.223 1 98.94 156 ASP B N 1
ATOM 2923 C CA . ASP B 1 156 ? -6.07 13.625 1.627 1 98.94 156 ASP B CA 1
ATOM 2924 C C . ASP B 1 156 ? -5.492 13.57 3.039 1 98.94 156 ASP B C 1
ATOM 2926 O O . ASP B 1 156 ? -4.441 14.156 3.309 1 98.94 156 ASP B O 1
ATOM 2930 N N . LEU B 1 157 ? -6.16 12.883 3.918 1 98.94 157 LEU B N 1
ATOM 2931 C CA . LEU B 1 157 ? -5.711 12.805 5.305 1 98.94 157 LEU B CA 1
ATOM 2932 C C . LEU B 1 157 ? -4.398 12.039 5.41 1 98.94 157 LEU B C 1
ATOM 2934 O O . LEU B 1 157 ? -3.496 12.445 6.148 1 98.94 157 LEU B O 1
ATOM 2938 N N . ALA B 1 158 ? -4.27 10.953 4.691 1 98.94 158 ALA B N 1
ATOM 2939 C CA . ALA B 1 158 ? -3.027 10.18 4.68 1 98.94 158 ALA B CA 1
ATOM 2940 C C . ALA B 1 158 ? -1.872 11.016 4.129 1 98.94 158 ALA B C 1
ATOM 2942 O O . ALA B 1 158 ? -0.808 11.094 4.746 1 98.94 158 ALA B O 1
ATOM 2943 N N . LEU B 1 159 ? -2.111 11.641 2.979 1 98.94 159 LEU B N 1
ATOM 2944 C CA . LEU B 1 159 ? -1.042 12.398 2.33 1 98.94 159 LEU B CA 1
ATOM 2945 C C . LEU B 1 159 ? -0.714 13.664 3.115 1 98.94 159 LEU B C 1
ATOM 2947 O O . LEU B 1 159 ? 0.44 14.094 3.15 1 98.94 159 LEU B O 1
ATOM 2951 N N . LEU B 1 160 ? -1.717 14.258 3.771 1 98.94 160 LEU B N 1
ATOM 2952 C CA . LEU B 1 160 ? -1.479 15.414 4.625 1 98.94 160 LEU B CA 1
ATOM 2953 C C . LEU B 1 160 ? -0.512 15.07 5.754 1 98.94 160 LEU B C 1
ATOM 2955 O O . LEU B 1 160 ? 0.402 15.844 6.051 1 98.94 160 LEU B O 1
ATOM 2959 N N . ALA B 1 161 ? -0.697 13.922 6.398 1 98.94 161 ALA B N 1
ATOM 2960 C CA . ALA B 1 161 ? 0.229 13.469 7.434 1 98.94 161 ALA B CA 1
ATOM 2961 C C . ALA B 1 161 ? 1.643 13.32 6.879 1 98.94 161 ALA B C 1
ATOM 2963 O O . ALA B 1 161 ? 2.613 13.75 7.512 1 98.94 161 ALA B O 1
ATOM 2964 N N . SER B 1 162 ? 1.794 12.758 5.676 1 98.94 162 SER B N 1
ATOM 2965 C CA . SER B 1 162 ? 3.096 12.562 5.051 1 98.94 162 SER B CA 1
ATOM 2966 C C . SER B 1 162 ? 3.744 13.891 4.684 1 98.94 162 SER B C 1
ATOM 2968 O O . SER B 1 162 ? 4.895 14.148 5.051 1 98.94 162 SER B O 1
ATOM 2970 N N . VAL B 1 163 ? 3.002 14.766 4.008 1 98.94 163 VAL B N 1
ATOM 2971 C CA . VAL B 1 163 ? 3.561 16.016 3.521 1 98.94 163 VAL B CA 1
ATOM 2972 C C . VAL B 1 163 ? 3.922 16.922 4.703 1 98.94 163 VAL B C 1
ATOM 2974 O O . VAL B 1 163 ? 4.918 17.641 4.656 1 98.94 163 VAL B O 1
ATOM 2977 N N . SER B 1 164 ? 3.129 16.859 5.793 1 98.94 164 SER B N 1
ATOM 2978 C CA . SER B 1 164 ? 3.469 17.609 7.004 1 98.94 164 SER B CA 1
ATOM 2979 C C . SER B 1 164 ? 4.801 17.141 7.578 1 98.94 164 SER B C 1
ATOM 2981 O O . SER B 1 164 ? 5.551 17.938 8.148 1 98.94 164 SER B O 1
ATOM 2983 N N . THR B 1 165 ? 5.109 15.859 7.473 1 98.88 165 THR B N 1
ATOM 2984 C CA . THR B 1 165 ? 6.383 15.312 7.93 1 98.88 165 THR B CA 1
ATOM 2985 C C . THR B 1 165 ? 7.539 15.875 7.102 1 98.88 165 THR B C 1
ATOM 2987 O O . THR B 1 165 ? 8.594 16.203 7.645 1 98.88 165 THR B O 1
ATOM 2990 N N . PHE B 1 166 ? 7.324 15.984 5.781 1 98.81 166 PHE B N 1
ATOM 2991 C CA . PHE B 1 166 ? 8.328 16.609 4.918 1 98.81 166 PHE B CA 1
ATOM 2992 C C . PHE B 1 166 ? 8.594 18.047 5.344 1 98.81 166 PHE B C 1
ATOM 2994 O O . PHE B 1 166 ? 9.742 18.5 5.348 1 98.81 166 PHE B O 1
ATOM 3001 N N . GLU B 1 167 ? 7.512 18.75 5.711 1 98.5 167 GLU B N 1
ATOM 3002 C CA . GLU B 1 167 ? 7.641 20.141 6.125 1 98.5 167 GLU B CA 1
ATOM 3003 C C . GLU B 1 167 ? 8.547 20.281 7.344 1 98.5 167 GLU B C 1
ATOM 3005 O O . GLU B 1 167 ? 9.484 21.078 7.344 1 98.5 167 GLU B O 1
ATOM 3010 N N . VAL B 1 168 ? 8.383 19.469 8.352 1 97.56 168 VAL B N 1
ATOM 3011 C CA . VAL B 1 168 ? 9.148 19.641 9.586 1 97.56 168 VAL B CA 1
ATOM 3012 C C . VAL B 1 168 ? 10.578 19.141 9.383 1 97.56 168 VAL B C 1
ATOM 3014 O O . VAL B 1 168 ? 11.477 19.5 10.148 1 97.56 168 VAL B O 1
ATOM 3017 N N . ALA B 1 169 ? 10.766 18.312 8.352 1 98 169 ALA B N 1
ATOM 3018 C CA . ALA B 1 169 ? 12.109 17.844 8.016 1 98 169 ALA B CA 1
ATOM 3019 C C . ALA B 1 169 ? 12.875 18.875 7.215 1 98 169 ALA B C 1
ATOM 3021 O O . ALA B 1 169 ? 14.07 18.719 6.961 1 98 169 ALA B O 1
ATOM 3022 N N . GLY B 1 170 ? 12.141 19.906 6.703 1 97.38 170 GLY B N 1
ATOM 3023 C CA . GLY B 1 170 ? 12.797 21 6.008 1 97.38 170 GLY B CA 1
ATOM 3024 C C . GLY B 1 170 ? 12.797 20.828 4.5 1 97.38 170 GLY B C 1
ATOM 3025 O O . GLY B 1 170 ? 13.516 21.547 3.791 1 97.38 170 GLY B O 1
ATOM 3026 N N . PHE B 1 171 ? 12.094 19.828 4.027 1 98.19 171 PHE B N 1
ATOM 3027 C CA . PHE B 1 171 ? 11.977 19.688 2.58 1 98.19 171 PHE B CA 1
ATOM 3028 C C . PHE B 1 171 ? 11.133 20.828 1.997 1 98.19 171 PHE B C 1
ATOM 3030 O O . PHE B 1 171 ? 9.977 21.016 2.385 1 98.19 171 PHE B O 1
ATOM 3037 N N . ASP B 1 172 ? 11.633 21.578 1.092 1 97.75 172 ASP B N 1
ATOM 3038 C CA . ASP B 1 172 ? 10.922 22.703 0.482 1 97.75 172 ASP B CA 1
ATOM 3039 C C . ASP B 1 172 ? 10.086 22.234 -0.706 1 97.75 172 ASP B C 1
ATOM 3041 O O . ASP B 1 172 ? 10.617 21.953 -1.779 1 97.75 172 ASP B O 1
ATOM 3045 N N . PHE B 1 173 ? 8.781 22.219 -0.518 1 98.31 173 PHE B N 1
ATOM 3046 C CA . PHE B 1 173 ? 7.922 21.812 -1.623 1 98.31 173 PHE B CA 1
ATOM 3047 C C . PHE B 1 173 ? 7.145 23 -2.178 1 98.31 173 PHE B C 1
ATOM 3049 O O . PHE B 1 173 ? 6.09 22.828 -2.789 1 98.31 173 PHE B O 1
ATOM 3056 N N . SER B 1 174 ? 7.551 24.219 -1.932 1 97.94 174 SER B N 1
ATOM 3057 C CA . SER B 1 174 ? 6.879 25.422 -2.408 1 97.94 174 SER B CA 1
ATOM 3058 C C . SER B 1 174 ? 6.918 25.5 -3.932 1 97.94 174 SER B C 1
ATOM 3060 O O . SER B 1 174 ? 6.047 26.125 -4.543 1 97.94 174 SER B O 1
ATOM 3062 N N . LYS B 1 175 ? 7.902 24.891 -4.605 1 97.94 175 LYS B N 1
ATOM 3063 C CA . LYS B 1 175 ? 8.039 24.953 -6.059 1 97.94 175 LYS B CA 1
ATOM 3064 C C . LYS B 1 175 ? 7.004 24.078 -6.746 1 97.94 175 LYS B C 1
ATOM 3066 O O . LYS B 1 175 ? 6.793 24.172 -7.957 1 97.94 175 LYS B O 1
ATOM 3071 N N . TYR B 1 176 ? 6.445 23.188 -5.992 1 98.88 176 TYR B N 1
ATOM 3072 C CA . TYR B 1 176 ? 5.332 22.391 -6.504 1 98.88 176 TYR B CA 1
ATOM 3073 C C . TYR B 1 176 ? 4 23.078 -6.227 1 98.88 176 TYR B C 1
ATOM 3075 O O . TYR B 1 176 ? 3.336 22.781 -5.23 1 98.88 176 TYR B O 1
ATOM 3083 N N . ALA B 1 177 ? 3.582 23.875 -7.109 1 98.75 177 ALA B N 1
ATOM 3084 C CA . ALA B 1 177 ? 2.529 24.859 -6.883 1 98.75 177 ALA B CA 1
ATOM 3085 C C . ALA B 1 177 ? 1.215 24.172 -6.504 1 98.75 177 ALA B C 1
ATOM 3087 O O . ALA B 1 177 ? 0.504 24.641 -5.609 1 98.75 177 ALA B O 1
ATOM 3088 N N . ASN B 1 178 ? 0.905 23.125 -7.242 1 98.88 178 ASN B N 1
ATOM 3089 C CA . ASN B 1 178 ? -0.34 22.422 -6.934 1 98.88 178 ASN B CA 1
ATOM 3090 C C . ASN B 1 178 ? -0.297 21.781 -5.551 1 98.88 178 ASN B C 1
ATOM 3092 O O . ASN B 1 178 ? -1.308 21.75 -4.844 1 98.88 178 ASN B O 1
ATOM 3096 N N . VAL B 1 179 ? 0.861 21.281 -5.152 1 98.94 179 VAL B N 1
ATOM 3097 C CA . VAL B 1 179 ? 1.009 20.672 -3.832 1 98.94 179 VAL B CA 1
ATOM 3098 C C . VAL B 1 179 ? 0.875 21.75 -2.758 1 98.94 179 VAL B C 1
ATOM 3100 O O . VAL B 1 179 ? 0.179 21.562 -1.758 1 98.94 179 VAL B O 1
ATOM 3103 N N . ALA B 1 180 ? 1.583 22.859 -2.984 1 98.81 180 ALA B N 1
ATOM 3104 C CA . ALA B 1 180 ? 1.532 23.969 -2.023 1 98.81 180 ALA B CA 1
ATOM 3105 C C . ALA B 1 180 ? 0.1 24.453 -1.825 1 98.81 180 ALA B C 1
ATOM 3107 O O . ALA B 1 180 ? -0.329 24.688 -0.694 1 98.81 180 ALA B O 1
ATOM 3108 N N . LYS B 1 181 ? -0.602 24.594 -2.895 1 98.75 181 LYS B N 1
ATOM 3109 C CA . LYS B 1 181 ? -1.991 25.031 -2.84 1 98.75 181 LYS B CA 1
ATOM 3110 C C . LYS B 1 181 ? -2.861 24.031 -2.094 1 98.75 181 LYS B C 1
ATOM 3112 O O . LYS B 1 181 ? -3.654 24.406 -1.228 1 98.75 181 LYS B O 1
ATOM 3117 N N . TRP B 1 182 ? -2.76 22.766 -2.453 1 98.88 182 TRP B N 1
ATOM 3118 C CA . TRP B 1 182 ? -3.502 21.703 -1.782 1 98.88 182 TRP B CA 1
ATOM 3119 C C . TRP B 1 182 ? -3.189 21.688 -0.29 1 98.88 182 TRP B C 1
ATOM 3121 O O . TRP B 1 182 ? -4.098 21.594 0.539 1 98.88 182 TRP B O 1
ATOM 3131 N N . TYR B 1 183 ? -1.927 21.766 0.043 1 98.88 183 TYR B N 1
ATOM 3132 C CA . TYR B 1 183 ? -1.492 21.688 1.434 1 98.88 183 TYR B CA 1
ATOM 3133 C C . TYR B 1 183 ? -2.059 22.844 2.246 1 98.88 183 TYR B C 1
ATOM 3135 O O . TYR B 1 183 ? -2.545 22.656 3.361 1 98.88 183 TYR B O 1
ATOM 3143 N N . ALA B 1 184 ? -1.988 24.031 1.723 1 98.62 184 ALA B N 1
ATOM 3144 C CA . ALA B 1 184 ? -2.539 25.219 2.383 1 98.62 184 ALA B CA 1
ATOM 3145 C C . ALA B 1 184 ? -4.027 25.031 2.672 1 98.62 184 ALA B C 1
ATOM 3147 O O . ALA B 1 184 ? -4.508 25.422 3.738 1 98.62 184 ALA B O 1
ATOM 3148 N N . ASN B 1 185 ? -4.723 24.516 1.778 1 98.62 185 ASN B N 1
ATOM 3149 C CA . ASN B 1 185 ? -6.148 24.25 1.961 1 98.62 185 ASN B CA 1
ATOM 3150 C C . ASN B 1 185 ? -6.387 23.125 2.963 1 98.62 185 ASN B C 1
ATOM 3152 O O . ASN B 1 185 ? -7.195 23.266 3.881 1 98.62 185 ASN B O 1
ATOM 3156 N N . ALA B 1 186 ? -5.699 21.984 2.785 1 98.56 186 ALA B N 1
ATOM 3157 C CA . ALA B 1 186 ? -5.906 20.781 3.592 1 98.56 186 ALA B CA 1
ATOM 3158 C C . ALA B 1 186 ? -5.676 21.078 5.074 1 98.56 186 ALA B C 1
ATOM 3160 O O . ALA B 1 186 ? -6.395 20.562 5.934 1 98.56 186 ALA B O 1
ATOM 3161 N N . LYS B 1 187 ? -4.723 21.891 5.422 1 98.06 187 LYS B N 1
ATOM 3162 C CA . LYS B 1 187 ? -4.414 22.234 6.805 1 98.06 187 LYS B CA 1
ATOM 3163 C C . LYS B 1 187 ? -5.602 22.922 7.473 1 98.06 187 LYS B C 1
ATOM 3165 O O . LYS B 1 187 ? -5.789 22.812 8.688 1 98.06 187 LYS B O 1
ATOM 3170 N N . THR B 1 188 ? -6.355 23.547 6.664 1 98.12 188 THR B N 1
ATOM 3171 C CA . THR B 1 188 ? -7.457 24.328 7.211 1 98.12 188 THR B CA 1
ATOM 3172 C C . THR B 1 188 ? -8.711 23.484 7.348 1 98.12 188 THR B C 1
ATOM 3174 O O . THR B 1 188 ? -9.5 23.656 8.281 1 98.12 188 THR B O 1
ATOM 3177 N N . VAL B 1 189 ? -8.922 22.531 6.504 1 98.31 189 VAL B N 1
ATOM 3178 C CA . VAL B 1 189 ? -10.219 21.875 6.434 1 98.31 189 VAL B CA 1
ATOM 3179 C C . VAL B 1 189 ? -10.148 20.5 7.098 1 98.31 189 VAL B C 1
ATOM 3181 O O . VAL B 1 189 ? -11.172 19.906 7.422 1 98.31 189 VAL B O 1
ATOM 3184 N N . ALA B 1 190 ? -8.961 19.891 7.18 1 98.25 190 ALA B N 1
ATOM 3185 C CA . ALA B 1 190 ? -8.836 18.547 7.742 1 98.25 190 ALA B CA 1
ATOM 3186 C C . ALA B 1 190 ? -9.156 18.547 9.234 1 98.25 190 ALA B C 1
ATOM 3188 O O . ALA B 1 190 ? -8.469 19.203 10.023 1 98.25 190 ALA B O 1
ATOM 3189 N N . PRO B 1 191 ? -10.094 17.766 9.594 1 97.25 191 PRO B N 1
ATOM 3190 C CA . PRO B 1 191 ? -10.312 17.641 11.039 1 97.25 191 PRO B CA 1
ATOM 3191 C C . PRO B 1 191 ? -9.125 17.031 11.773 1 97.25 191 PRO B C 1
ATOM 3193 O O . PRO B 1 191 ? -8.531 16.062 11.281 1 97.25 191 PRO B O 1
ATOM 3196 N N . GLY B 1 192 ? -8.727 17.641 12.875 1 97.38 192 GLY B N 1
ATOM 3197 C CA . GLY B 1 192 ? -7.648 17.078 13.672 1 97.38 192 GLY B CA 1
ATOM 3198 C C . GLY B 1 192 ? -6.27 17.531 13.219 1 97.38 192 GLY B C 1
ATOM 3199 O O . GLY B 1 192 ? -5.258 16.984 13.656 1 97.38 192 GLY B O 1
ATOM 3200 N N . PHE B 1 193 ? -6.23 18.547 12.328 1 98.62 193 PHE B N 1
ATOM 3201 C CA . PHE B 1 193 ? -4.926 18.984 11.852 1 98.62 193 PHE B CA 1
ATOM 3202 C C . PHE B 1 193 ? -4.051 19.438 13.016 1 98.62 193 PHE B C 1
ATOM 3204 O O . PHE B 1 193 ? -2.834 19.234 13 1 98.62 193 PHE B O 1
ATOM 3211 N N . ASP B 1 194 ? -4.621 20.109 14.008 1 98.44 194 ASP B N 1
ATOM 3212 C CA . ASP B 1 194 ? -3.846 20.578 15.156 1 98.44 194 ASP B CA 1
ATOM 3213 C C . ASP B 1 194 ? -3.1 19.422 15.82 1 98.44 194 ASP B C 1
ATOM 3215 O O . ASP B 1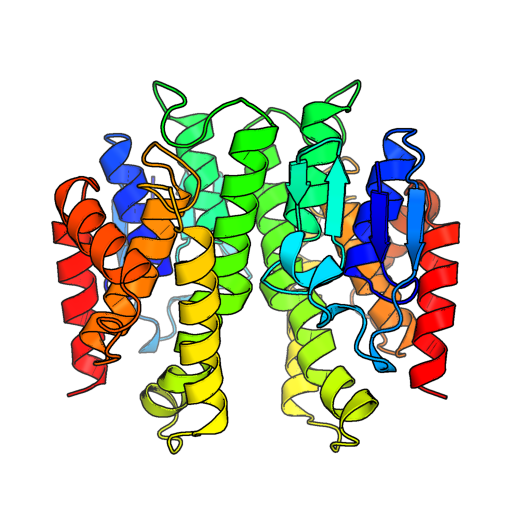 194 ? -1.923 19.547 16.172 1 98.44 194 ASP B O 1
ATOM 3219 N N . GLU B 1 195 ? -3.781 18.344 15.992 1 98.19 195 GLU B N 1
ATOM 3220 C CA . GLU B 1 195 ? -3.137 17.172 16.578 1 98.19 195 GLU B CA 1
ATOM 3221 C C . GLU B 1 195 ? -2.072 16.609 15.641 1 98.19 195 GLU B C 1
ATOM 3223 O O . GLU B 1 195 ? -1.021 16.141 16.094 1 98.19 195 GLU B O 1
ATOM 3228 N N . ASN B 1 196 ? -2.359 16.562 14.336 1 98.81 196 ASN B N 1
ATOM 3229 C CA . ASN B 1 196 ? -1.347 16.172 13.359 1 98.81 196 ASN B CA 1
ATOM 3230 C C . ASN B 1 196 ? -0.084 17.016 13.5 1 98.81 196 ASN B C 1
ATOM 3232 O O . ASN B 1 196 ? 1.026 16.484 13.516 1 98.81 196 ASN B O 1
ATOM 3236 N N . TRP B 1 197 ? -0.284 18.328 13.648 1 98.81 197 TRP B N 1
ATOM 3237 C CA . TRP B 1 197 ? 0.856 19.234 13.719 1 98.81 197 TRP B CA 1
ATOM 3238 C C . TRP B 1 197 ? 1.632 19.031 15.016 1 98.81 197 TRP B C 1
ATOM 3240 O O . TRP B 1 197 ? 2.865 19.062 15.023 1 98.81 197 TRP B O 1
ATOM 3250 N N . GLU B 1 198 ? 0.92 18.828 16.125 1 98.75 198 GLU B N 1
ATOM 3251 C CA . GLU B 1 198 ? 1.596 18.516 17.375 1 98.75 198 GLU B CA 1
ATOM 3252 C C . GLU B 1 198 ? 2.49 17.281 17.234 1 98.75 198 GLU B C 1
ATOM 3254 O O . GLU B 1 198 ? 3.605 17.266 17.766 1 98.75 198 GLU B O 1
ATOM 3259 N N . GLY B 1 199 ? 1.944 16.25 16.547 1 98.69 199 GLY B N 1
ATOM 3260 C CA . GLY B 1 199 ? 2.754 15.078 16.266 1 98.69 199 GLY B CA 1
ATOM 3261 C C . GLY B 1 199 ? 3.967 15.383 15.406 1 98.6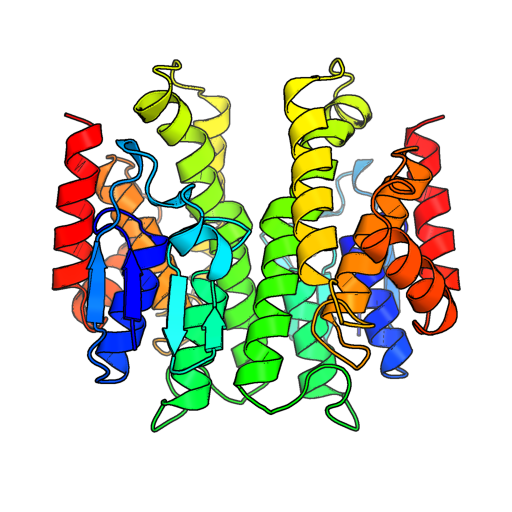9 199 GLY B C 1
ATOM 3262 O O . GLY B 1 199 ? 5.047 14.836 15.641 1 98.69 199 GLY B O 1
ATOM 3263 N N . CYS B 1 200 ? 3.793 16.266 14.422 1 98.62 200 CYS B N 1
ATOM 3264 C CA . CYS B 1 200 ? 4.906 16.703 13.586 1 98.62 200 CYS B CA 1
ATOM 3265 C C . CYS B 1 200 ? 6 17.359 14.43 1 98.62 200 CYS B C 1
ATOM 3267 O O . CYS B 1 200 ? 7.188 17.109 14.203 1 98.62 200 CYS B O 1
ATOM 3269 N N . LEU B 1 201 ? 5.578 18.141 15.383 1 98.44 201 LEU B N 1
ATOM 3270 C CA . LEU B 1 201 ? 6.547 18.828 16.234 1 98.44 201 LEU B CA 1
ATOM 3271 C C . LEU B 1 201 ? 7.297 17.844 17.109 1 98.44 201 LEU B C 1
ATOM 3273 O O . LEU B 1 201 ? 8.477 18.031 17.406 1 98.44 201 LEU B O 1
ATOM 3277 N N . GLU B 1 202 ? 6.652 16.75 17.562 1 97.88 202 GLU B N 1
ATOM 3278 C CA . GLU B 1 202 ? 7.344 15.68 18.281 1 97.88 202 GLU B CA 1
ATOM 3279 C C . GLU B 1 202 ? 8.398 15.023 17.391 1 97.88 202 GLU B C 1
ATOM 3281 O O . GLU B 1 202 ? 9.5 14.719 17.859 1 97.88 202 GLU B O 1
ATOM 3286 N N . PHE B 1 203 ? 8.078 14.828 16.109 1 97.69 203 PHE B N 1
ATOM 3287 C CA . PHE B 1 203 ? 9.008 14.211 15.18 1 97.69 203 PHE B CA 1
ATOM 3288 C C . PHE B 1 203 ? 10.18 15.141 14.875 1 97.69 203 PHE B C 1
ATOM 3290 O O . PHE B 1 203 ? 11.305 14.688 14.68 1 97.69 203 PHE B O 1
ATOM 3297 N N . LYS B 1 204 ? 9.906 16.422 14.844 1 97.56 204 LYS B N 1
ATOM 3298 C CA . LYS B 1 204 ? 10.914 17.438 14.539 1 97.56 204 LYS B CA 1
ATOM 3299 C C . LYS B 1 204 ? 12.102 17.328 15.484 1 97.56 204 LYS B C 1
ATOM 3301 O O . LYS B 1 204 ? 13.227 17.703 15.133 1 97.56 204 LYS B O 1
ATOM 3306 N N . LYS B 1 205 ? 11.867 16.781 16.656 1 96 205 LYS B N 1
ATOM 3307 C CA . LYS B 1 205 ? 12.906 16.672 17.672 1 96 205 LYS B CA 1
ATOM 3308 C C . LYS B 1 205 ? 14.039 15.758 17.203 1 96 205 LYS B C 1
ATOM 3310 O O . LYS B 1 205 ? 15.148 15.828 17.734 1 96 205 LYS B O 1
ATOM 3315 N N . PHE B 1 206 ? 13.797 14.922 16.25 1 94.19 206 PHE B N 1
ATOM 3316 C CA . PHE B 1 206 ? 14.82 14.016 15.742 1 94.19 206 PHE B CA 1
ATOM 3317 C C . PHE B 1 206 ? 15.789 14.75 14.828 1 94.19 206 PHE B C 1
ATOM 3319 O O . PHE B 1 206 ? 16.859 14.227 14.508 1 94.19 206 PHE B O 1
ATOM 3326 N N . PHE B 1 207 ? 15.453 15.922 14.375 1 92.56 207 PHE B N 1
ATOM 3327 C CA . PHE B 1 207 ? 16.297 16.688 13.469 1 92.56 207 PHE B CA 1
ATOM 3328 C C . PHE B 1 207 ? 17.125 17.719 14.242 1 92.56 207 PHE B C 1
ATOM 3330 O O . PHE B 1 207 ? 17.984 18.391 13.672 1 92.56 207 PHE B O 1
ATOM 3337 N N . ASN B 1 208 ? 16.781 18.016 15.445 1 81.62 208 ASN B N 1
ATOM 3338 C CA . ASN B 1 208 ? 17.547 18.938 16.281 1 81.62 208 ASN B CA 1
ATOM 3339 C C . ASN B 1 208 ? 18.625 18.219 17.078 1 81.62 208 ASN B C 1
ATOM 3341 O O . ASN B 1 208 ? 18.469 17.062 17.438 1 81.62 208 ASN B O 1
#

InterPro domains:
  IPR004045 Glutathione S-transferase, N-terminal [PF02798] (13-73)
  IPR004045 Glutathione S-transferase, N-terminal [PS50404] (1-80)
  IPR004046 Glutathione S-transferase, C-terminal [PF00043] (112-184)
  IPR010987 Glutathione S-transferase, C-terminal-like [PS50405] (86-207)
  IPR036249 Thioredoxin-like superfamily [SSF52833] (1-85)
  IPR036282 Glutathione S-transferase, C-terminal domain superfamily [SSF47616] (85-196)
  IPR040079 Glutathione transferase family [SFLDS00019] (1-207)

=== Feature glossary ===
The record interleaves many kinds of information about one protein. Here is each kind framed as the question it answers.

Q: What known structures does this most resemble?
A: Structural nearest neighbors (via Foldseek easy-search vs the PDB). Reported per hit: target PDB id, E-value, and alignment TM-score. A TM-score above ~0.5 is the conventional threshold for 'same fold'.

Q: Where is each backbone atom in 3D?
A: The mmCIF table is the protein's shape written out atom by atom. For each backbone N, Cα, C, and carbonyl O, it records an (x, y, z) coordinate triple in Å plus the residue type, chain letter, and residue number.

Q: What are the backbone torsion angles?
A: The φ/ψ torsion pair specifies the backbone conformation at each residue. φ rotates about the N–Cα bond, ψ about the Cα–C bond. Steric clashes forbid most of the (φ, ψ) plane — the allowed regions (α-helix basin, β-sheet basin, left-handed helix) are the Ramachandran-allowed regions.

Q: Which residues are buried vs exposed?
A: Solvent-accessible surface area (SASA) is the area in Å² traced out by the centre of a 1.4 Å probe sphere (a water molecule) rolled over the protein's van der Waals surface (Shrake–Rupley / Lee–Richards construction). Buried residues have near-zero SASA; fully exposed residues can exceed 200 Å². The total SASA scales roughly with the number of surface residues.

Q: How confident is the AlphaFold model at each residue?
A: pLDDT is the predicted lDDT-Cα score: AlphaFold's confidence that the local environment of each residue (all inter-atomic distances within 15 Å) is correctly placed. It is a per-residue number between 0 and 100, with higher meaning more reliable.

Q: What does the local fold look like, residue by residue?
A: 3Di is Foldseek's structural alphabet. Each residue is assigned one of twenty discrete states based on how its Cα sits relative to its spatial (not sequential) neighbors. Aligning 3Di strings finds structural homologs roughly as well as full 3D superposition, but orders of magnitude faster.

Q: How big and how compact is the whole molecule?
A: Radius of gyration (Rg) is the root-mean-square distance of Cα atoms from their centroid — a single number for overall size and compactness. A globular domain of N residues has Rg ≈ 2.2·N^0.38 Å; an extended or disordered chain has a much larger Rg. The Cα contact count is the number of residue pairs whose Cα atoms are within 8 Å and are more than four positions apart in sequence — a standard proxy for tertiary packing density. The bounding box is the smallest axis-aligned box enclosing all Cα atoms.

Q: Which residues are in helices, strands, or loops?
A: DSSP 8-state secondary structure assigns each residue one of H (α-helix), G (3₁₀-helix), I (π-helix), E (extended β-strand), B (isolated β-bridge), T (hydrogen-bonded turn), S (bend), or '-' (coil). The assignment is computed from backbone hydrogen-bond geometry via the Kabsch–Sander algorithm.

Q: How mobile is each atom in the crystal?
A: Crystallographic B-factors measure how much each atom's electron density is smeared out, in Å². They rise in mobile loops and surface residues and fall in the buried interior. In AlphaFold models this column is repurposed to hold pLDDT instead.

Q: What if only a Cα trace is available?
A: P-SEA three-state annotation labels each residue as helix, strand, or coil based purely on the geometry of the Cα trace. It serves as a fallback when the full backbone (and thus DSSP) is unavailable.

Q: What family and function is it annotated with?
A: Database cross-references. InterPro integrates a dozen domain/family signature databases into unified entries with residue-range hits. GO terms attach function/process/location labels with evidence codes. CATH codes position the fold in a four-level structural taxonomy. Organism is the NCBI-taxonomy species name.

Q: Are the domains correctly placed relative to each other?
A: Predicted Aligned Error (PAE) is an AlphaFold confidence matrix: entry (i, j) is the expected error in the position of residue j, in ångströms, when the prediction is superimposed on the true structure at residue i. Low PAE within a block of residues means that block is internally rigid and well-predicted; high PAE between two blocks means their relative placement is uncertain even if each block individually is confident.

Q: What do the diagnostic plots show?
A: Three diagnostic plots accompany the record. The Cα contact map visualizes the tertiary structure as a 2D adjacency matrix (8 Å cutoff, sequence-local contacts suppressed). The Ramachandran plot shows the distribution of backbone (φ, ψ) torsions, with points in the α and β basins reflecting secondary structure content. The PAE plot shows AlphaFold's inter-residue confidence as a color matrix.

Q: What is the amino-acid chain?
A: Primary structure: the covalent order of the twenty standard amino acids along the backbone. Two proteins with the same sequence will (almost always) fold to the same structure; two with 30% identity often share a fold but not the details.

Q: What do the rendered images show?
A: The six renders are orthographic views along the three Cartesian axes in both directions. Representation (cartoon, sticks, or surface) and color scheme (sequence-rainbow or by-chain) vary across proteins so the training set covers all the common visualization conventions.